Protein AF-D8MA31-F1 (afdb_monomer_lite)

pLDDT: mean 71.01, std 19.32, range [27.45, 96.5]

Radius of gyration: 108.81 Å; chains: 1; bounding box: 224×65×326 Å

Secondary structure (DSSP, 8-state):
--HHHHHHHHHHHHHHHHHHHHHHHHHHHHHHHHHHHHHHHHHHHHHHHHHHHHHHHHHHHHHHHHHHHHHHHHHHHHHHHHHHHHHHHHHHHHHHHHHHHHHHHHHHHHHHHHHHHHHHHHHHHTTSS--HHHHHHHHHHHHHHHHHHHHHHHHHHHHHHHHHHHHHHHHHHHHHHHHHHHHHHHHHHHHHHHHHHHHHHHHHHHHHHHHHHHHHHHHHHHTTHHHHHHHHHHHHHHHHHHHHHHHHHHHHHHHHHHHHHHHHHHHHHHHHHHHHHHHHHHHHHHHHHHHHHHHHHHHHHHHHHHHHHHHHHHHHHHHHHHHHHHHHHHHHHHHHHHHHHHHHHHHHHHHHHHHHHHHHHHHHHHHHHHHHHHHHHHTT--S--------------------------------------------------------------------------------------------------------------

Foldseek 3Di:
DPPVVVVVLVVVLVVLVVLLVVLVVVLVVQVVVLVVLVVVLVVLVVVLVVLVVLLVVLVVVLVVLVVVLVVLVVVLVVLVVVLVVLVVVLVVLVVVLVVLVVVLVVVVVVVVVVVVVVVVVVVVCVVDDDPDPVVVVVVVVVVVNVVVVVVSVVVNVVSVVVSVVSVVVSVVSVVVSVVSVVVSVVSVVVSVVSVVSSVVSVVSSVVSVVVSVVSVVVCVVRHDPVSVVSVVVSVVSVVVSVVSVVVVVVVVVVVVVVVVVVVVVVVVVVVVVVVVVVVVVVVVVVVVVVVVVVVVVVVVVVVVVVVVVVVVVVVVVVVVVVVVVVVVVVVVVVVVVVVVVVVVVVVVVVVVVVVVVVVVVVVVVVVVVVVVVVVVVVVPDPDDDDDDDDYDDDDDYDDDDDDDDDDDDDYDDDDDDDDDDYDDDDDDDDDDDDDDDDDDDDDDDDDDDDDDDDDDDDDDDDDDDDDDDDDDDDDDDDDDDDDDDDDDDDDDD

Organism: Blastocystis hominis (NCBI:txid12968)

Structure (mmCIF, N/CA/C/O backbone):
data_AF-D8MA31-F1
#
_entry.id   AF-D8MA31-F1
#
loop_
_atom_site.group_PDB
_atom_site.id
_atom_site.type_symbol
_atom_site.label_atom_id
_atom_site.label_alt_id
_atom_site.label_comp_id
_atom_site.label_asym_id
_atom_site.label_entity_id
_atom_site.label_seq_id
_atom_site.pdbx_PDB_ins_code
_atom_site.Cartn_x
_atom_site.Cartn_y
_atom_site.Cartn_z
_atom_site.occupancy
_atom_site.B_iso_or_equiv
_atom_site.auth_seq_id
_atom_site.auth_comp_id
_atom_site.auth_asym_id
_atom_site.auth_atom_id
_atom_site.pdbx_PDB_model_num
ATOM 1 N N . MET A 1 1 ? -17.278 -9.891 44.058 1.00 60.16 1 MET A N 1
ATOM 2 C CA . MET A 1 1 ? -16.038 -10.305 43.367 1.00 60.16 1 MET A CA 1
ATOM 3 C C . MET A 1 1 ? -14.915 -10.422 44.378 1.00 60.16 1 MET A C 1
ATOM 5 O O . MET A 1 1 ? -14.767 -9.499 45.172 1.00 60.16 1 MET A O 1
ATOM 9 N N . SER A 1 2 ? -14.155 -11.520 44.362 1.00 75.69 2 SER A N 1
ATOM 10 C CA . SER A 1 2 ? -12.887 -11.595 45.100 1.00 75.69 2 SER A CA 1
ATOM 11 C C . SER A 1 2 ? -11.870 -10.624 44.482 1.00 75.69 2 SER A C 1
ATOM 13 O O . SER A 1 2 ? -11.990 -10.288 43.302 1.00 75.69 2 SER A O 1
ATOM 15 N N . GLU A 1 3 ? -10.878 -10.162 45.250 1.00 81.00 3 GLU A N 1
ATOM 16 C CA . GLU A 1 3 ? -9.748 -9.373 44.713 1.00 81.00 3 GLU A CA 1
ATOM 17 C C . GLU A 1 3 ? -9.103 -10.050 43.501 1.00 81.00 3 GLU A C 1
ATOM 19 O O . GLU A 1 3 ? -8.780 -9.390 42.518 1.00 81.00 3 GLU A O 1
ATOM 24 N N . GLN A 1 4 ? -9.038 -11.379 43.531 1.00 82.44 4 GLN A N 1
ATOM 25 C CA . GLN A 1 4 ? -8.485 -12.207 42.469 1.00 82.44 4 GLN A CA 1
ATOM 26 C C . GLN A 1 4 ? -9.209 -12.019 41.124 1.00 82.44 4 GLN A C 1
ATOM 28 O O . GLN A 1 4 ? -8.561 -11.875 40.096 1.00 82.44 4 GLN A O 1
ATOM 33 N N . ALA A 1 5 ? -10.542 -11.898 41.123 1.00 78.81 5 ALA A N 1
ATOM 34 C CA . ALA A 1 5 ? -11.303 -11.656 39.893 1.00 78.81 5 ALA A CA 1
ATOM 35 C C . ALA A 1 5 ? -11.035 -10.265 39.284 1.00 78.81 5 ALA A C 1
ATOM 37 O O . ALA A 1 5 ? -11.062 -10.107 38.065 1.00 78.81 5 ALA A O 1
ATOM 38 N N . LYS A 1 6 ? -10.762 -9.255 40.122 1.00 80.88 6 LYS A N 1
ATOM 39 C CA . LYS A 1 6 ? -10.388 -7.913 39.647 1.00 80.88 6 LYS A CA 1
ATOM 40 C C . LYS A 1 6 ? -8.978 -7.907 39.063 1.00 80.88 6 LYS A C 1
ATOM 42 O O . LYS A 1 6 ? -8.759 -7.292 38.024 1.00 80.88 6 LYS A O 1
ATOM 47 N N . GLU A 1 7 ? -8.050 -8.602 39.715 1.00 86.69 7 GLU A N 1
ATOM 48 C CA . GLU A 1 7 ? -6.670 -8.733 39.248 1.00 86.69 7 GLU A CA 1
ATOM 49 C C . GLU A 1 7 ? -6.602 -9.474 37.902 1.00 86.69 7 GLU A C 1
ATOM 51 O O . GLU A 1 7 ? -5.902 -9.036 36.989 1.00 86.69 7 GLU A O 1
ATOM 56 N N . ASP A 1 8 ? -7.391 -10.539 37.741 1.00 87.75 8 ASP A N 1
ATOM 57 C CA . ASP A 1 8 ? -7.482 -11.294 36.488 1.00 87.75 8 ASP A CA 1
ATOM 58 C C . ASP A 1 8 ? -8.101 -10.457 35.352 1.00 87.75 8 ASP A C 1
ATOM 60 O O . ASP A 1 8 ? -7.606 -10.482 34.223 1.00 87.75 8 ASP A O 1
ATOM 64 N N . GLN A 1 9 ? -9.132 -9.647 35.636 1.00 84.31 9 GLN A N 1
ATOM 65 C CA . GLN A 1 9 ? -9.691 -8.705 34.654 1.00 84.31 9 GLN A CA 1
ATOM 66 C C . GLN A 1 9 ? -8.682 -7.627 34.236 1.00 84.31 9 GLN A C 1
ATOM 68 O O . GLN A 1 9 ? -8.610 -7.267 33.059 1.00 84.31 9 GLN A O 1
ATOM 73 N N . GLU A 1 10 ? -7.897 -7.101 35.178 1.00 87.12 10 GLU A N 1
ATOM 74 C CA . GLU A 1 10 ? -6.891 -6.083 34.878 1.00 87.12 10 GLU A CA 1
ATOM 75 C C . GLU A 1 10 ? -5.728 -6.656 34.055 1.00 87.12 10 GLU A C 1
ATOM 77 O O . GLU A 1 10 ? -5.275 -6.007 33.110 1.00 87.12 10 GLU A O 1
ATOM 82 N N . LYS A 1 11 ? -5.292 -7.889 34.354 1.00 91.56 11 LYS A N 1
ATOM 83 C CA . LYS A 1 11 ? -4.311 -8.623 33.538 1.00 91.56 11 LYS A CA 1
ATOM 84 C C . LYS A 1 11 ? -4.823 -8.835 32.120 1.00 91.56 11 LYS A C 1
ATOM 86 O O . LYS A 1 11 ? -4.150 -8.426 31.179 1.00 91.56 11 LYS A O 1
ATOM 91 N N . ARG A 1 12 ? -6.047 -9.350 31.961 1.00 88.94 12 ARG A N 1
ATOM 92 C CA . ARG A 1 12 ? -6.654 -9.560 30.637 1.00 88.94 12 ARG A CA 1
ATOM 93 C C . ARG A 1 12 ? -6.769 -8.255 29.841 1.00 88.94 12 ARG A C 1
ATOM 95 O O . ARG A 1 12 ? -6.521 -8.247 28.640 1.00 88.94 12 ARG A O 1
ATOM 102 N N . LYS A 1 13 ? -7.101 -7.134 30.492 1.00 89.06 13 LYS A N 1
ATOM 103 C CA . LYS A 1 13 ? -7.138 -5.813 29.841 1.00 89.06 13 LYS A CA 1
ATOM 104 C C . LYS A 1 13 ? -5.761 -5.387 29.327 1.00 89.06 13 LYS A C 1
ATOM 106 O O . LYS A 1 13 ? -5.675 -4.907 28.200 1.00 89.06 13 LYS A O 1
ATOM 111 N N . LYS A 1 14 ? -4.710 -5.555 30.137 1.00 92.06 14 LYS A N 1
ATOM 112 C CA . LYS A 1 14 ? -3.329 -5.230 29.744 1.00 92.06 14 LYS A CA 1
ATOM 113 C C . LYS A 1 14 ? -2.862 -6.111 28.587 1.00 92.06 14 LYS A C 1
ATOM 115 O O . LYS A 1 14 ? -2.357 -5.582 27.608 1.00 92.06 14 LYS A O 1
ATOM 120 N N . GLU A 1 15 ? -3.127 -7.415 28.646 1.00 92.25 15 GLU A N 1
ATOM 121 C CA . GLU A 1 15 ? -2.802 -8.351 27.560 1.00 92.25 15 GLU A CA 1
ATOM 122 C C . GLU A 1 15 ? -3.505 -7.981 26.244 1.00 92.25 15 GLU A C 1
ATOM 124 O O . GLU A 1 15 ? -2.889 -8.030 25.180 1.00 92.25 15 GLU A O 1
ATOM 129 N N . LEU A 1 16 ? -4.777 -7.565 26.296 1.00 90.75 16 LEU A N 1
ATOM 130 C CA . LEU A 1 16 ? -5.505 -7.104 25.109 1.00 90.75 16 LEU A CA 1
ATOM 131 C C . LEU A 1 16 ? -4.944 -5.791 24.549 1.00 90.75 16 LEU A C 1
ATOM 133 O O . LEU A 1 16 ? -4.836 -5.658 23.334 1.00 90.75 16 LEU A O 1
ATOM 137 N N . GLU A 1 17 ? -4.561 -4.842 25.407 1.00 90.38 17 GLU A N 1
ATOM 138 C CA . GLU A 1 17 ? -3.924 -3.585 24.986 1.00 90.38 17 GLU A CA 1
ATOM 139 C C . GLU A 1 17 ? -2.545 -3.820 24.356 1.00 90.38 17 GLU A C 1
ATOM 141 O O . GLU A 1 17 ? -2.239 -3.240 23.314 1.00 90.38 17 GLU A O 1
ATOM 146 N N . GLU A 1 18 ? -1.734 -4.707 24.935 1.00 93.81 18 GLU A N 1
ATOM 147 C CA . GLU A 1 18 ? -0.439 -5.102 24.375 1.00 93.81 18 GLU A CA 1
ATOM 148 C C . GLU A 1 18 ? -0.603 -5.824 23.032 1.00 93.81 18 GLU A C 1
ATOM 150 O O . GLU A 1 18 ? 0.111 -5.521 22.075 1.00 93.81 18 GLU A O 1
ATOM 155 N N . LYS A 1 19 ? -1.580 -6.734 22.925 1.00 92.69 19 LYS A N 1
ATOM 156 C CA . LYS A 1 19 ? -1.889 -7.448 21.680 1.00 92.69 19 LYS A CA 1
ATOM 157 C C . LYS A 1 19 ? -2.358 -6.495 20.579 1.00 92.69 19 LYS A C 1
ATOM 159 O O . LYS A 1 19 ? -1.864 -6.584 19.458 1.00 92.69 19 LYS A O 1
ATOM 164 N N . GLU A 1 20 ? -3.277 -5.581 20.886 1.00 91.31 20 GLU A N 1
ATOM 165 C CA . GLU A 1 20 ? -3.761 -4.554 19.953 1.00 91.31 20 GLU A CA 1
ATOM 166 C C . GLU A 1 20 ? -2.606 -3.664 19.475 1.00 91.31 20 GLU A C 1
ATOM 168 O O . GLU A 1 20 ? -2.420 -3.487 18.271 1.00 91.31 20 GLU A O 1
ATOM 173 N N . SER A 1 21 ? -1.775 -3.176 20.403 1.00 93.38 21 SER A N 1
ATOM 174 C CA . SER A 1 21 ? -0.612 -2.345 20.081 1.00 93.38 21 SER A CA 1
ATOM 175 C C . SER A 1 21 ? 0.407 -3.087 19.213 1.00 93.38 21 SER A C 1
ATOM 177 O O . SER A 1 21 ? 0.898 -2.529 18.230 1.00 93.38 21 SER A O 1
ATOM 179 N N . SER A 1 22 ? 0.687 -4.356 19.524 1.00 94.56 22 SER A N 1
ATOM 180 C CA . SER A 1 22 ? 1.585 -5.193 18.726 1.00 94.56 22 SER A CA 1
ATOM 181 C C . SER A 1 22 ? 1.049 -5.406 17.312 1.00 94.56 22 SER A C 1
ATOM 183 O O . SER A 1 22 ? 1.809 -5.286 16.354 1.00 94.56 22 SER A O 1
ATOM 185 N N . LEU A 1 23 ? -0.245 -5.705 17.160 1.00 93.94 23 LEU A N 1
ATOM 186 C CA . LEU A 1 23 ? -0.861 -5.911 15.847 1.00 93.94 23 LEU A CA 1
ATOM 187 C C . LEU A 1 23 ? -0.879 -4.620 15.019 1.00 93.94 23 LEU A C 1
ATOM 189 O O . LEU A 1 23 ? -0.570 -4.660 13.830 1.00 93.94 23 LEU A O 1
ATOM 193 N N . GLN A 1 24 ? -1.175 -3.473 15.637 1.00 91.56 24 GLN A N 1
ATOM 194 C CA . GLN A 1 24 ? -1.112 -2.168 14.972 1.00 91.56 24 GLN A CA 1
ATOM 195 C C . GLN A 1 24 ? 0.314 -1.819 14.528 1.00 91.56 24 GLN A C 1
ATOM 197 O O . GLN A 1 24 ? 0.502 -1.311 13.423 1.00 91.56 24 GLN A O 1
ATOM 202 N N . ALA A 1 25 ? 1.322 -2.119 15.352 1.00 93.62 25 ALA A N 1
ATOM 203 C CA . ALA A 1 25 ? 2.721 -1.921 14.988 1.00 93.62 25 ALA A CA 1
ATOM 204 C C . ALA A 1 25 ? 3.119 -2.794 13.789 1.00 93.62 25 ALA A C 1
ATOM 206 O O . ALA A 1 25 ? 3.697 -2.282 12.831 1.00 93.62 25 ALA A O 1
ATOM 207 N N . SER A 1 26 ? 2.751 -4.080 13.799 1.00 91.50 26 SER A N 1
ATOM 208 C CA . SER A 1 26 ? 2.993 -4.981 12.667 1.00 91.50 26 SER A CA 1
ATOM 209 C C . SER A 1 26 ? 2.285 -4.509 11.399 1.00 91.50 26 SER A C 1
ATOM 211 O O . SER A 1 26 ? 2.896 -4.488 10.337 1.00 91.50 26 SER A O 1
ATOM 213 N N . LEU A 1 27 ? 1.027 -4.074 11.506 1.00 90.12 27 LEU A N 1
ATOM 214 C CA . LEU A 1 27 ? 0.259 -3.554 10.376 1.00 90.12 27 LEU A CA 1
ATOM 215 C C . LEU A 1 27 ? 0.899 -2.299 9.777 1.00 90.12 27 LEU A C 1
ATOM 217 O O . LEU A 1 27 ? 0.987 -2.190 8.557 1.00 90.12 27 LEU A O 1
ATOM 221 N N . LYS A 1 28 ? 1.382 -1.385 10.624 1.00 91.38 28 LYS A N 1
ATOM 222 C CA . LYS A 1 28 ? 2.088 -0.177 10.190 1.00 91.38 28 LYS A CA 1
ATOM 223 C C . LYS A 1 28 ? 3.395 -0.507 9.465 1.00 91.38 28 LYS A C 1
ATOM 225 O O . LYS A 1 28 ? 3.658 0.050 8.405 1.00 91.38 28 LYS A O 1
ATOM 230 N N . GLN A 1 29 ? 4.195 -1.427 10.005 1.00 90.12 29 GLN A N 1
ATOM 231 C CA . GLN A 1 29 ? 5.442 -1.854 9.360 1.00 90.12 29 GLN A CA 1
ATOM 232 C C . GLN A 1 29 ? 5.188 -2.482 7.986 1.00 90.12 29 GLN A C 1
ATOM 234 O O . GLN A 1 29 ? 5.914 -2.197 7.037 1.00 90.12 29 GLN A O 1
ATOM 239 N N . LEU A 1 30 ? 4.144 -3.306 7.871 1.00 87.62 30 LEU A N 1
ATOM 240 C CA . LEU A 1 30 ? 3.759 -3.942 6.612 1.00 87.62 30 LEU A CA 1
ATOM 241 C C . LEU A 1 30 ? 3.267 -2.914 5.582 1.00 87.62 30 LEU A C 1
ATOM 243 O O . LEU A 1 30 ? 3.684 -2.961 4.429 1.00 87.62 30 LEU A O 1
ATOM 247 N N . SER A 1 31 ? 2.447 -1.938 5.993 1.00 86.19 31 SER A N 1
ATOM 248 C CA . SER A 1 31 ? 2.010 -0.870 5.084 1.00 86.19 31 SER A CA 1
ATOM 249 C C . SER A 1 31 ? 3.169 0.004 4.607 1.00 86.19 31 SER A C 1
ATOM 251 O O . SER A 1 31 ? 3.253 0.288 3.418 1.00 86.19 31 SER A O 1
ATOM 253 N N . GLU A 1 32 ? 4.086 0.383 5.504 1.00 88.56 32 GLU A N 1
ATOM 254 C CA . GLU A 1 32 ? 5.272 1.176 5.149 1.00 88.56 32 GLU A CA 1
ATOM 255 C C . GLU A 1 32 ? 6.195 0.410 4.188 1.00 88.56 32 GLU A C 1
ATOM 257 O O . GLU A 1 32 ? 6.718 0.989 3.236 1.00 88.56 32 GLU A O 1
ATOM 262 N N . ALA A 1 33 ? 6.372 -0.899 4.397 1.00 86.31 33 ALA A N 1
ATOM 263 C CA . ALA A 1 33 ? 7.152 -1.748 3.500 1.00 86.31 33 ALA A CA 1
ATOM 264 C C . ALA A 1 33 ? 6.518 -1.854 2.102 1.00 86.31 33 ALA A C 1
ATOM 266 O O . ALA A 1 33 ? 7.231 -1.755 1.101 1.00 86.31 33 ALA A O 1
ATOM 267 N N . ASN A 1 34 ? 5.192 -2.001 2.023 1.00 84.62 34 ASN A N 1
ATOM 268 C CA . ASN A 1 34 ? 4.478 -2.065 0.749 1.00 84.62 34 ASN A CA 1
ATOM 269 C C . ASN A 1 34 ? 4.543 -0.725 -0.006 1.00 84.62 34 ASN A C 1
ATOM 271 O O . ASN A 1 34 ? 4.852 -0.707 -1.196 1.00 84.62 34 ASN A O 1
ATOM 275 N N . GLU A 1 35 ? 4.349 0.406 0.682 1.00 86.75 35 GLU A N 1
ATOM 276 C CA . GLU A 1 35 ? 4.514 1.744 0.092 1.00 86.75 35 GLU A CA 1
ATOM 277 C C . GLU A 1 35 ? 5.942 1.965 -0.435 1.00 86.75 35 GLU A C 1
ATOM 279 O O . GLU A 1 35 ? 6.129 2.458 -1.550 1.00 86.75 35 GLU A O 1
ATOM 284 N N . ALA A 1 36 ? 6.961 1.551 0.326 1.00 88.62 36 ALA A N 1
ATOM 285 C CA . ALA A 1 36 ? 8.354 1.633 -0.106 1.00 88.62 36 ALA A CA 1
ATOM 286 C C . ALA A 1 36 ? 8.635 0.759 -1.343 1.00 88.62 36 ALA A C 1
ATOM 288 O O . ALA A 1 36 ? 9.351 1.186 -2.253 1.00 88.62 36 ALA A O 1
ATOM 289 N N . ASN A 1 37 ? 8.054 -0.442 -1.408 1.00 88.12 37 ASN A N 1
ATOM 290 C CA . ASN A 1 37 ? 8.187 -1.328 -2.562 1.00 88.12 37 ASN A CA 1
ATOM 291 C C . ASN A 1 37 ? 7.474 -0.756 -3.802 1.00 88.12 37 ASN A C 1
ATOM 293 O O . ASN A 1 37 ? 8.033 -0.763 -4.897 1.00 88.12 37 ASN A O 1
ATOM 297 N N . GLU A 1 38 ? 6.276 -0.185 -3.647 1.00 88.31 38 GLU A N 1
ATOM 298 C CA . GLU A 1 38 ? 5.571 0.500 -4.738 1.00 88.31 38 GLU A CA 1
ATOM 299 C C . GLU A 1 38 ? 6.360 1.695 -5.276 1.00 88.31 38 GLU A C 1
ATOM 301 O O . GLU A 1 38 ? 6.483 1.850 -6.495 1.00 88.31 38 GLU A O 1
ATOM 306 N N . ALA A 1 39 ? 6.947 2.501 -4.387 1.00 91.00 39 ALA A N 1
ATOM 307 C CA . ALA A 1 39 ? 7.812 3.610 -4.770 1.00 91.00 39 ALA A CA 1
ATOM 308 C C . ALA A 1 39 ? 9.068 3.127 -5.518 1.00 91.00 39 ALA A C 1
ATOM 310 O O . ALA A 1 39 ? 9.435 3.710 -6.539 1.00 91.00 39 ALA A O 1
ATOM 311 N N . SER A 1 40 ? 9.691 2.034 -5.063 1.00 92.50 40 SER A N 1
ATOM 312 C CA . SER A 1 40 ? 10.832 1.404 -5.743 1.00 92.50 40 SER A CA 1
ATOM 313 C C . SER A 1 40 ? 10.462 0.915 -7.148 1.00 92.50 40 SER A C 1
ATOM 315 O O . SER A 1 40 ? 11.140 1.249 -8.119 1.00 92.50 40 SER A O 1
ATOM 317 N N . ILE A 1 41 ? 9.347 0.190 -7.291 1.00 92.06 41 ILE A N 1
ATOM 318 C CA . ILE A 1 41 ? 8.859 -0.286 -8.595 1.00 92.06 41 ILE A CA 1
ATOM 319 C C . ILE A 1 41 ? 8.544 0.895 -9.523 1.00 92.06 41 ILE A C 1
ATOM 321 O O . ILE A 1 41 ? 8.818 0.825 -10.722 1.00 92.06 41 ILE A O 1
ATOM 325 N N . ALA A 1 42 ? 7.963 1.979 -9.000 1.00 94.00 42 ALA A N 1
ATOM 326 C CA . ALA A 1 42 ? 7.692 3.183 -9.779 1.00 94.00 42 ALA A CA 1
ATOM 327 C C . ALA A 1 42 ? 8.988 3.837 -10.286 1.00 94.00 42 ALA A C 1
ATOM 329 O O . ALA A 1 42 ? 9.068 4.170 -11.469 1.00 94.00 42 ALA A O 1
ATOM 330 N N . ALA A 1 43 ? 10.015 3.943 -9.437 1.00 95.38 43 ALA A N 1
ATOM 331 C CA . ALA A 1 43 ? 11.324 4.468 -9.821 1.00 95.38 43 ALA A CA 1
ATOM 332 C C . ALA A 1 43 ? 11.999 3.605 -10.902 1.00 95.38 43 ALA A C 1
ATOM 334 O O . ALA A 1 43 ? 12.452 4.136 -11.914 1.00 95.38 43 ALA A O 1
ATOM 335 N N . LEU A 1 44 ? 11.985 2.274 -10.750 1.00 95.88 44 LEU A N 1
ATOM 336 C CA . LEU A 1 44 ? 12.515 1.358 -11.768 1.00 95.88 44 LEU A CA 1
ATOM 337 C C . LEU A 1 44 ? 11.762 1.469 -13.099 1.00 95.88 44 LEU A C 1
ATOM 339 O O . LEU A 1 44 ? 12.371 1.376 -14.161 1.00 95.88 44 LEU A O 1
ATOM 343 N N . LYS A 1 45 ? 10.441 1.685 -13.073 1.00 95.06 45 LYS A N 1
ATOM 344 C CA . LYS A 1 45 ? 9.643 1.902 -14.291 1.00 95.06 45 LYS A CA 1
ATOM 345 C C . LYS A 1 45 ? 9.979 3.221 -14.983 1.00 95.06 45 LYS A C 1
ATOM 347 O O . LYS A 1 45 ? 9.994 3.260 -16.213 1.00 95.06 45 LYS A O 1
ATOM 352 N N . GLU A 1 46 ? 10.240 4.287 -14.230 1.00 96.50 46 GLU A N 1
ATOM 353 C CA . GLU A 1 46 ? 10.731 5.539 -14.814 1.00 96.50 46 GLU A CA 1
ATOM 354 C C . GLU A 1 46 ? 12.115 5.358 -15.439 1.00 96.50 46 GLU A C 1
ATOM 356 O O . GLU A 1 46 ? 12.335 5.797 -16.568 1.00 96.50 46 GLU A O 1
ATOM 361 N N . GLU A 1 47 ? 13.019 4.648 -14.763 1.00 95.62 47 GLU A N 1
ATOM 362 C CA . GLU A 1 47 ? 14.348 4.348 -15.295 1.00 95.62 47 GLU A CA 1
ATOM 363 C C . GLU A 1 47 ? 14.288 3.451 -16.543 1.00 95.62 47 GLU A C 1
ATOM 365 O O . GLU A 1 47 ? 15.008 3.683 -17.517 1.00 95.62 47 GLU A O 1
ATOM 370 N N . LEU A 1 48 ? 13.382 2.467 -16.561 1.00 96.19 48 LEU A N 1
ATOM 371 C CA . LEU A 1 48 ? 13.112 1.629 -17.730 1.00 96.19 48 LEU A CA 1
ATOM 372 C C . LEU A 1 48 ? 12.650 2.484 -18.909 1.00 96.19 48 LEU A C 1
ATOM 374 O O . LEU A 1 48 ? 13.159 2.328 -20.016 1.00 96.19 48 LEU A O 1
ATOM 378 N N . LYS A 1 49 ? 11.721 3.415 -18.673 1.00 96.12 49 LYS A N 1
ATOM 379 C CA . LYS A 1 49 ? 11.228 4.335 -19.701 1.00 96.12 49 LYS A CA 1
ATOM 380 C C . LYS A 1 49 ? 12.341 5.251 -20.220 1.00 96.12 49 LYS A C 1
ATOM 382 O O . LYS A 1 49 ? 12.434 5.469 -21.425 1.00 96.12 49 LYS A O 1
ATOM 387 N N . ALA A 1 50 ? 13.198 5.762 -19.337 1.00 95.00 50 ALA A N 1
ATOM 388 C CA . ALA A 1 50 ? 14.361 6.551 -19.733 1.00 95.00 50 ALA A CA 1
ATOM 389 C C . ALA A 1 50 ? 15.330 5.726 -20.601 1.00 95.00 50 ALA A C 1
ATOM 391 O O . ALA A 1 50 ? 15.693 6.166 -21.689 1.00 95.00 50 ALA A O 1
ATOM 392 N N . SER A 1 51 ? 15.654 4.498 -20.184 1.00 92.81 51 SER A N 1
ATOM 393 C CA . SER A 1 51 ? 16.530 3.582 -20.934 1.00 92.81 51 SER A CA 1
ATOM 394 C C . SER A 1 51 ? 15.928 3.176 -22.288 1.00 92.81 51 SER A C 1
ATOM 396 O O . SER A 1 51 ? 16.642 3.046 -23.280 1.00 92.81 51 SER A O 1
ATOM 398 N N . GLN A 1 52 ? 14.604 3.009 -22.372 1.00 93.00 52 GLN A N 1
ATOM 399 C CA . GLN A 1 52 ? 13.895 2.769 -23.634 1.00 93.00 52 GLN A CA 1
ATOM 400 C C . GLN A 1 52 ? 14.007 3.966 -24.585 1.00 93.00 52 GLN A C 1
ATOM 402 O O . GLN A 1 52 ? 14.328 3.768 -25.754 1.00 93.00 52 GLN A O 1
ATOM 407 N N . ASN A 1 53 ? 13.838 5.195 -24.090 1.00 94.00 53 ASN A N 1
ATOM 408 C CA . ASN A 1 53 ? 14.036 6.402 -24.899 1.00 94.00 53 ASN A CA 1
ATOM 409 C C . ASN A 1 53 ? 15.496 6.538 -25.372 1.00 94.00 53 ASN A C 1
ATOM 411 O O . ASN A 1 53 ? 15.750 6.907 -26.518 1.00 94.00 53 ASN A O 1
ATOM 415 N N . GLU A 1 54 ? 16.469 6.221 -24.511 1.00 92.62 54 GLU A N 1
ATOM 416 C CA . GLU A 1 54 ? 17.887 6.191 -24.888 1.00 92.62 54 GLU A CA 1
ATOM 417 C C . GLU A 1 54 ? 18.168 5.131 -25.957 1.00 92.62 54 GLU A C 1
ATOM 419 O O . GLU A 1 54 ? 18.898 5.405 -26.910 1.00 92.62 54 GLU A O 1
ATOM 424 N N . LYS A 1 55 ? 17.555 3.944 -25.851 1.00 92.94 55 LYS A N 1
ATOM 425 C CA . LYS A 1 55 ? 17.622 2.912 -26.892 1.00 92.94 55 LYS A CA 1
ATOM 426 C C . LYS A 1 55 ? 17.018 3.406 -28.205 1.00 92.94 55 LYS A C 1
ATOM 428 O O . LYS A 1 55 ? 17.623 3.189 -29.247 1.00 92.94 55 LYS A O 1
ATOM 433 N N . GLU A 1 56 ? 15.852 4.046 -28.182 1.00 93.31 56 GLU A N 1
ATOM 434 C CA . GLU A 1 56 ? 15.220 4.590 -29.391 1.00 93.31 56 GLU A CA 1
ATOM 435 C C . GLU A 1 56 ? 16.116 5.626 -30.076 1.00 93.31 56 GLU A C 1
ATOM 437 O O . GLU A 1 56 ? 16.325 5.546 -31.286 1.00 93.31 56 GLU A O 1
ATOM 442 N N . SER A 1 57 ? 16.716 6.530 -29.299 1.00 91.38 57 SER A N 1
ATOM 443 C CA . SER A 1 57 ? 17.704 7.496 -29.790 1.00 91.38 57 SER A CA 1
ATOM 444 C C . SER A 1 57 ? 18.938 6.804 -30.390 1.00 91.38 57 SER A C 1
ATOM 446 O O . SER A 1 57 ? 19.342 7.124 -31.506 1.00 91.38 57 SER A O 1
ATOM 448 N N . ALA A 1 58 ? 19.484 5.784 -29.713 1.00 89.94 58 ALA A N 1
ATOM 449 C CA . ALA A 1 58 ? 20.622 5.002 -30.208 1.00 89.94 58 ALA A CA 1
ATOM 450 C C . ALA A 1 58 ? 20.295 4.191 -31.481 1.00 89.94 58 ALA A C 1
ATOM 452 O O . ALA A 1 58 ? 21.144 3.974 -32.341 1.00 89.94 58 ALA A O 1
ATOM 453 N N . VAL A 1 59 ? 19.053 3.727 -31.630 1.00 91.06 59 VAL A N 1
ATOM 454 C CA . VAL A 1 59 ? 18.597 3.046 -32.849 1.00 91.06 59 VAL A CA 1
ATOM 455 C C . VAL A 1 59 ? 18.447 4.043 -34.002 1.00 91.06 59 VAL A C 1
ATOM 457 O O . VAL A 1 59 ? 18.775 3.702 -35.139 1.00 91.06 59 VAL A O 1
ATOM 460 N N . GLN A 1 60 ? 17.992 5.270 -33.730 1.00 92.06 60 GLN A N 1
ATOM 461 C CA . GLN A 1 60 ? 17.939 6.341 -34.729 1.00 92.06 60 GLN A CA 1
ATOM 462 C C . GLN A 1 60 ? 19.341 6.745 -35.199 1.00 92.06 60 GLN A C 1
ATOM 464 O O . GLN A 1 60 ? 19.578 6.762 -36.406 1.00 92.06 60 GLN A O 1
ATOM 469 N N . SER A 1 61 ? 20.293 6.965 -34.285 1.00 89.25 61 SER A N 1
ATOM 470 C CA . SER A 1 61 ? 21.690 7.256 -34.648 1.00 89.25 61 SER A CA 1
ATOM 471 C C . SER A 1 61 ? 22.329 6.109 -35.432 1.00 89.25 61 SER A C 1
ATOM 473 O O . SER A 1 61 ? 23.035 6.347 -36.410 1.00 89.25 61 SER A O 1
ATOM 475 N N . LEU A 1 62 ? 22.047 4.854 -35.063 1.00 89.50 62 LEU A N 1
ATOM 476 C CA . LEU A 1 62 ? 22.507 3.687 -35.816 1.00 89.50 62 LEU A CA 1
ATOM 477 C C . LEU A 1 62 ? 21.943 3.685 -37.240 1.00 89.50 62 LEU A C 1
ATOM 479 O O . LEU A 1 62 ? 22.685 3.400 -38.179 1.00 89.50 62 LEU A O 1
ATOM 483 N N . LYS A 1 63 ? 20.662 4.032 -37.413 1.00 91.94 63 LYS A N 1
ATOM 484 C CA . LYS A 1 63 ? 20.029 4.145 -38.732 1.00 91.94 63 LYS A CA 1
ATOM 485 C C . LYS A 1 63 ? 20.701 5.227 -39.586 1.00 91.94 63 LYS A C 1
ATOM 487 O O . LYS A 1 63 ? 21.090 4.955 -40.720 1.00 91.94 63 LYS A O 1
ATOM 492 N N . GLU A 1 64 ? 20.917 6.415 -39.031 1.00 91.38 64 GLU A N 1
ATOM 493 C CA . GLU A 1 64 ? 21.627 7.501 -39.720 1.00 91.38 64 GLU A CA 1
ATOM 494 C C . GLU A 1 64 ? 23.066 7.099 -40.085 1.00 91.38 64 GLU A C 1
ATOM 496 O O . GLU A 1 64 ? 23.524 7.346 -41.201 1.00 91.38 64 GLU A O 1
ATOM 501 N N . ALA A 1 65 ? 23.773 6.407 -39.185 1.00 87.88 65 ALA A N 1
ATOM 502 C CA . ALA A 1 65 ? 25.116 5.895 -39.446 1.00 87.88 65 ALA A CA 1
ATOM 503 C C . ALA A 1 65 ? 25.132 4.827 -40.556 1.00 87.88 65 ALA A C 1
ATOM 505 O O . ALA A 1 65 ? 26.068 4.795 -41.359 1.00 87.88 65 ALA A O 1
ATOM 506 N N . THR A 1 66 ? 24.104 3.971 -40.640 1.00 87.62 66 THR A N 1
ATOM 507 C CA . THR A 1 66 ? 23.965 2.999 -41.738 1.00 87.62 66 THR A CA 1
ATOM 508 C C . THR A 1 66 ? 23.720 3.681 -43.079 1.00 87.62 66 THR A C 1
ATOM 510 O O . THR A 1 66 ? 24.432 3.380 -44.034 1.00 87.62 66 THR A O 1
ATOM 513 N N . GLU A 1 67 ? 22.806 4.654 -43.139 1.00 91.62 67 GLU A N 1
ATOM 514 C CA . GLU A 1 67 ? 22.523 5.422 -44.359 1.00 91.62 67 GLU A CA 1
ATOM 515 C C . GLU A 1 67 ? 23.766 6.209 -44.815 1.00 91.62 67 GLU A C 1
ATOM 517 O O . GLU A 1 67 ? 24.115 6.220 -45.996 1.00 91.62 67 GLU A O 1
ATOM 522 N N . ALA A 1 68 ? 24.511 6.803 -43.874 1.00 87.12 68 ALA A N 1
ATOM 523 C CA . ALA A 1 68 ? 25.764 7.495 -44.167 1.00 87.12 68 ALA A CA 1
ATOM 524 C C . ALA A 1 68 ? 26.859 6.551 -44.698 1.00 87.12 68 ALA A C 1
ATOM 526 O O . ALA A 1 68 ? 27.630 6.941 -45.579 1.00 87.12 68 ALA A O 1
ATOM 527 N N . LYS A 1 69 ? 26.941 5.314 -44.182 1.00 88.25 69 LYS A N 1
ATOM 528 C CA . LYS A 1 69 ? 27.856 4.288 -44.705 1.00 88.25 69 LYS A CA 1
ATOM 529 C C . LYS A 1 69 ? 27.477 3.897 -46.134 1.00 88.25 69 LYS A C 1
ATOM 531 O O . LYS A 1 69 ? 28.357 3.869 -46.990 1.00 88.25 69 LYS A O 1
ATOM 536 N N . GLU A 1 70 ? 26.198 3.629 -46.392 1.00 88.88 70 GLU A N 1
ATOM 537 C CA . GLU A 1 70 ? 25.694 3.265 -47.723 1.00 88.88 70 GLU A CA 1
ATOM 538 C C . GLU A 1 70 ? 25.948 4.381 -48.747 1.00 88.88 70 GLU A C 1
ATOM 540 O O . GLU A 1 70 ? 26.433 4.111 -49.845 1.00 88.88 70 GLU A O 1
ATOM 545 N N . ALA A 1 71 ? 25.737 5.646 -48.368 1.00 89.19 71 ALA A N 1
ATOM 546 C CA . ALA A 1 71 ? 26.046 6.793 -49.221 1.00 89.19 71 ALA A CA 1
ATOM 547 C C . ALA A 1 71 ? 27.541 6.867 -49.587 1.00 89.19 71 ALA A C 1
ATOM 549 O O . ALA A 1 71 ? 27.887 7.129 -50.740 1.00 89.19 71 ALA A O 1
ATOM 550 N N . LYS A 1 72 ? 28.439 6.603 -48.626 1.00 84.75 72 LYS A N 1
ATOM 551 C CA . LYS A 1 72 ? 29.889 6.568 -48.879 1.00 84.75 72 LYS A CA 1
ATOM 552 C C . LYS A 1 72 ? 30.333 5.361 -49.696 1.00 84.75 72 LYS A C 1
ATOM 554 O O . LYS A 1 72 ? 31.277 5.470 -50.473 1.00 84.75 72 LYS A O 1
ATOM 559 N N . GLU A 1 73 ? 29.655 4.230 -49.559 1.00 85.56 73 GLU A N 1
ATOM 560 C CA . GLU A 1 73 ? 29.898 3.053 -50.389 1.00 85.56 73 GLU A CA 1
ATOM 561 C C . GLU A 1 73 ? 29.484 3.289 -51.849 1.00 85.56 73 GLU A C 1
ATOM 563 O O . GLU A 1 73 ? 30.265 2.974 -52.745 1.00 85.56 73 GLU A O 1
ATOM 568 N N . ALA A 1 74 ? 28.343 3.942 -52.084 1.00 89.38 74 ALA A N 1
ATOM 569 C CA . ALA A 1 74 ? 27.908 4.346 -53.421 1.00 89.38 74 ALA A CA 1
ATOM 570 C C . ALA A 1 74 ? 28.855 5.378 -54.067 1.00 89.38 74 ALA A C 1
ATOM 572 O O . ALA A 1 74 ? 29.172 5.277 -55.253 1.00 89.38 74 ALA A O 1
ATOM 573 N N . GLU A 1 75 ? 29.355 6.351 -53.292 1.00 86.25 75 GLU A N 1
ATOM 574 C CA . GLU A 1 75 ? 30.365 7.312 -53.762 1.00 86.25 75 GLU A CA 1
ATOM 575 C C . GLU A 1 75 ? 31.652 6.592 -54.194 1.00 86.25 75 GLU A C 1
ATOM 577 O O . GLU A 1 75 ? 32.175 6.839 -55.280 1.00 86.25 75 GLU A O 1
ATOM 582 N N . LEU A 1 76 ? 32.128 5.642 -53.384 1.00 84.88 76 LEU A N 1
ATOM 583 C CA . LEU A 1 76 ? 33.303 4.831 -53.696 1.00 84.88 76 LEU A CA 1
ATOM 584 C C . LEU A 1 76 ? 33.097 3.962 -54.947 1.00 84.88 76 LEU A C 1
ATOM 586 O O . LEU A 1 76 ? 34.015 3.849 -55.759 1.00 84.88 76 LEU A O 1
ATOM 590 N N . GLU A 1 77 ? 31.920 3.363 -55.127 1.00 88.88 77 GLU A N 1
ATOM 591 C CA . GLU A 1 77 ? 31.587 2.584 -56.327 1.00 88.88 77 GLU A CA 1
ATOM 592 C C . GLU A 1 77 ? 31.571 3.465 -57.586 1.00 88.88 77 GLU A C 1
ATOM 594 O O . GLU A 1 77 ? 32.161 3.098 -58.605 1.00 88.88 77 GLU A O 1
ATOM 599 N N . SER A 1 78 ? 31.006 4.674 -57.494 1.00 88.44 78 SER A N 1
ATOM 600 C CA . SER A 1 78 ? 31.027 5.658 -58.582 1.00 88.44 78 SER A CA 1
ATOM 601 C C . SER A 1 78 ? 32.452 6.071 -58.957 1.00 88.44 78 SER A C 1
ATOM 603 O O . SER A 1 78 ? 32.791 6.088 -60.140 1.00 88.44 78 SER A O 1
ATOM 605 N N . VAL A 1 79 ? 33.306 6.376 -57.972 1.00 85.25 79 VAL A N 1
ATOM 606 C CA . VAL A 1 79 ? 34.707 6.759 -58.223 1.00 85.25 79 VAL A CA 1
ATOM 607 C C . VAL A 1 79 ? 35.489 5.595 -58.843 1.00 85.25 79 VAL A C 1
ATOM 609 O O . VAL A 1 79 ? 36.271 5.808 -59.770 1.00 85.25 79 VAL A O 1
ATOM 612 N N . LYS A 1 80 ? 35.258 4.353 -58.392 1.00 82.75 80 LYS A N 1
ATOM 613 C CA . LYS A 1 80 ? 35.881 3.158 -58.989 1.00 82.75 80 LYS A CA 1
ATOM 614 C C . LYS A 1 80 ? 35.427 2.938 -60.433 1.00 82.75 80 LYS A C 1
ATOM 616 O O . LYS A 1 80 ? 36.272 2.672 -61.284 1.00 82.75 80 LYS A O 1
ATOM 621 N N . SER A 1 81 ? 34.139 3.113 -60.730 1.00 87.19 81 SER A N 1
ATOM 622 C CA . SER A 1 81 ? 33.616 3.035 -62.101 1.00 87.19 81 SER A CA 1
ATOM 623 C C . SER A 1 81 ? 34.213 4.116 -63.008 1.00 87.19 81 SER A C 1
ATOM 625 O O . SER A 1 81 ? 34.574 3.827 -64.149 1.00 87.19 81 SER A O 1
ATOM 627 N N . GLU A 1 82 ? 34.340 5.354 -62.520 1.00 85.44 82 GLU A N 1
ATOM 628 C CA . GLU A 1 82 ? 34.971 6.449 -63.270 1.00 85.44 82 GLU A CA 1
ATOM 629 C C . GLU A 1 82 ? 36.447 6.141 -63.568 1.00 85.44 82 GLU A C 1
ATOM 631 O O . GLU A 1 82 ? 36.918 6.347 -64.688 1.00 85.44 82 GLU A O 1
ATOM 636 N N . MET A 1 83 ? 37.173 5.593 -62.587 1.00 79.94 83 MET A N 1
ATOM 637 C CA . MET A 1 83 ? 38.556 5.149 -62.766 1.00 79.94 83 MET A CA 1
ATOM 638 C C . MET A 1 83 ? 38.657 4.020 -63.802 1.00 79.94 83 MET A C 1
ATOM 640 O O . MET A 1 83 ? 39.514 4.079 -64.678 1.00 79.94 83 MET A O 1
ATOM 644 N N . GLU A 1 84 ? 37.773 3.018 -63.755 1.00 83.81 84 GLU A N 1
ATOM 645 C CA . GLU A 1 84 ? 37.776 1.900 -64.707 1.00 83.81 84 GLU A CA 1
ATOM 646 C C . GLU A 1 84 ? 37.496 2.361 -66.148 1.00 83.81 84 GLU A C 1
ATOM 648 O O . GLU A 1 84 ? 38.146 1.894 -67.085 1.00 83.81 84 GLU A O 1
ATOM 653 N N . GLN A 1 85 ? 36.564 3.302 -66.340 1.00 86.19 85 GLN A N 1
ATOM 654 C CA . GLN A 1 85 ? 36.291 3.896 -67.654 1.00 86.19 85 GLN A CA 1
ATOM 655 C C . GLN A 1 85 ? 37.502 4.660 -68.190 1.00 86.19 85 GLN A C 1
ATOM 657 O O . GLN A 1 85 ? 37.924 4.410 -69.318 1.00 86.19 85 GLN A O 1
ATOM 662 N N . LYS A 1 86 ? 38.115 5.514 -67.365 1.00 80.06 86 LYS A N 1
ATOM 663 C CA . LYS A 1 86 ? 39.311 6.274 -67.754 1.00 80.06 86 LYS A CA 1
ATOM 664 C C . LYS A 1 86 ? 40.509 5.380 -68.054 1.00 80.06 86 LYS A C 1
ATOM 666 O O . LYS A 1 86 ? 41.275 5.670 -68.963 1.00 80.06 86 LYS A O 1
ATOM 671 N N . VAL A 1 87 ? 40.672 4.266 -67.338 1.00 78.69 87 VAL A N 1
ATOM 672 C CA . VAL A 1 87 ? 41.710 3.272 -67.660 1.00 78.69 87 VAL A CA 1
ATOM 673 C C . VAL A 1 87 ? 41.453 2.633 -69.028 1.00 78.69 87 VAL A C 1
ATOM 675 O O . VAL A 1 87 ? 42.390 2.507 -69.812 1.00 78.69 87 VAL A O 1
ATOM 678 N N . LYS A 1 88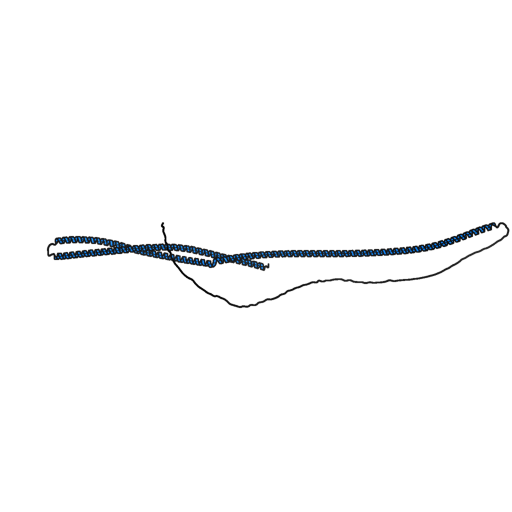 ? 40.200 2.289 -69.358 1.00 83.31 88 LYS A N 1
ATOM 679 C CA . LYS A 1 88 ? 39.846 1.756 -70.687 1.00 83.31 88 LYS A CA 1
ATOM 680 C C . LYS A 1 88 ? 40.086 2.776 -71.805 1.00 83.31 88 LYS A C 1
ATOM 682 O O . LYS A 1 88 ? 40.607 2.403 -72.854 1.00 83.31 88 LYS A O 1
ATOM 687 N N . GLU A 1 89 ? 39.738 4.045 -71.587 1.00 80.44 89 GLU A N 1
ATOM 688 C CA . GLU A 1 89 ? 40.007 5.142 -72.532 1.00 80.44 89 GLU A CA 1
ATOM 689 C C . GLU A 1 89 ? 41.515 5.334 -72.755 1.00 80.44 89 GLU A C 1
ATOM 691 O O . GLU A 1 89 ? 41.967 5.344 -73.903 1.00 80.44 89 GLU A O 1
ATOM 696 N N . LEU A 1 90 ? 42.304 5.357 -71.674 1.00 73.75 90 LEU A N 1
ATOM 697 C CA . LEU A 1 90 ? 43.768 5.393 -71.720 1.00 73.75 90 LEU A CA 1
ATOM 698 C C . LEU A 1 90 ? 44.353 4.222 -72.514 1.00 73.75 90 LEU A C 1
ATOM 700 O O . LEU A 1 90 ? 45.233 4.413 -73.354 1.00 73.75 90 LEU A O 1
ATOM 704 N N . GLU A 1 91 ? 43.899 2.996 -72.248 1.00 77.44 91 GLU A N 1
ATOM 705 C CA . GLU A 1 91 ? 44.375 1.799 -72.944 1.00 77.44 91 GLU A CA 1
ATOM 706 C C . GLU A 1 91 ? 44.066 1.854 -74.445 1.00 77.44 91 GLU A C 1
ATOM 708 O O . GLU A 1 91 ? 44.946 1.544 -75.253 1.00 77.44 91 GLU A O 1
ATOM 713 N N . ALA A 1 92 ? 42.864 2.300 -74.822 1.00 80.44 92 ALA A N 1
ATOM 714 C CA . ALA A 1 92 ? 42.467 2.482 -76.216 1.00 80.44 92 ALA A CA 1
ATOM 715 C C . ALA A 1 92 ? 43.287 3.585 -76.910 1.00 80.44 92 ALA A C 1
ATOM 717 O O . ALA A 1 92 ? 43.800 3.372 -78.010 1.00 80.44 92 ALA A O 1
ATOM 718 N N . SER A 1 93 ? 43.485 4.729 -76.246 1.00 73.62 93 SER A N 1
ATOM 719 C CA . SER A 1 93 ? 44.319 5.832 -76.740 1.00 73.62 93 SER A CA 1
ATOM 720 C C . SER A 1 93 ? 45.768 5.379 -76.963 1.00 73.62 93 SER A C 1
ATOM 722 O O . SER A 1 93 ? 46.345 5.582 -78.034 1.00 73.62 93 SER A O 1
ATOM 724 N N . VAL A 1 94 ? 46.346 4.644 -76.006 1.00 72.50 94 VAL A N 1
ATOM 725 C CA . VAL A 1 94 ? 47.698 4.078 -76.125 1.00 72.50 94 VAL A CA 1
ATOM 726 C C . VAL A 1 94 ? 47.798 3.056 -77.262 1.00 72.50 94 VAL A C 1
ATOM 728 O O . VAL A 1 94 ? 48.831 3.005 -77.933 1.00 72.50 94 VAL A O 1
ATOM 731 N N . GLN A 1 95 ? 46.774 2.228 -77.485 1.00 78.44 95 GLN A N 1
ATOM 732 C CA . GLN A 1 95 ? 46.741 1.295 -78.617 1.00 78.44 95 GLN A CA 1
ATOM 733 C C . GLN A 1 95 ? 46.689 2.040 -79.955 1.00 78.44 95 GLN A C 1
ATOM 735 O O . GLN A 1 95 ? 47.525 1.763 -80.812 1.00 78.44 95 GLN A O 1
ATOM 740 N N . SER A 1 96 ? 45.819 3.046 -80.092 1.00 76.56 96 SER A N 1
ATOM 741 C CA . SER A 1 96 ? 45.737 3.893 -81.292 1.00 76.56 96 SER A CA 1
ATOM 742 C C . SER A 1 96 ? 47.078 4.561 -81.608 1.00 76.56 96 SER A C 1
ATOM 744 O O . SER A 1 96 ? 47.555 4.501 -82.737 1.00 76.56 96 SER A O 1
ATOM 746 N N . VAL A 1 97 ? 47.744 5.136 -80.599 1.00 70.50 97 VAL A N 1
ATOM 747 C CA . VAL A 1 97 ? 49.072 5.757 -80.759 1.00 70.50 97 VAL A CA 1
ATOM 748 C C . VAL A 1 97 ? 50.123 4.730 -81.193 1.00 70.50 97 VAL A C 1
ATOM 750 O O . VAL A 1 97 ? 51.001 5.038 -82.000 1.00 70.50 97 VAL A O 1
ATOM 753 N N . LYS A 1 98 ? 50.071 3.501 -80.662 1.00 72.25 98 LYS A N 1
ATOM 754 C CA . LYS A 1 98 ? 50.991 2.423 -81.059 1.00 72.25 98 LYS A CA 1
ATOM 755 C C . LYS A 1 98 ? 50.760 1.980 -82.503 1.00 72.25 98 LYS A C 1
ATOM 757 O O . LYS A 1 98 ? 51.741 1.758 -83.208 1.00 72.25 98 LYS A O 1
ATOM 762 N N . GLU A 1 99 ? 49.506 1.858 -82.931 1.00 77.94 99 GLU A N 1
ATOM 763 C CA . GLU A 1 99 ? 49.143 1.485 -84.303 1.00 77.94 99 GLU A CA 1
ATOM 764 C C . GLU A 1 99 ? 49.546 2.564 -85.308 1.00 77.94 99 GLU A C 1
ATOM 766 O O . GLU A 1 99 ? 50.186 2.262 -86.313 1.00 77.94 99 GLU A O 1
ATOM 771 N N . GLU A 1 100 ? 49.266 3.833 -85.011 1.00 73.12 100 GLU A N 1
ATOM 772 C CA . GLU A 1 100 ? 49.710 4.959 -85.836 1.00 73.12 100 GLU A CA 1
ATOM 773 C C . GLU A 1 100 ? 51.231 5.044 -85.919 1.00 73.12 100 GLU A C 1
ATOM 775 O O . GLU A 1 100 ? 51.776 5.262 -86.999 1.00 73.12 100 GLU A O 1
ATOM 780 N N . LYS A 1 101 ? 51.933 4.817 -84.800 1.00 69.06 101 LYS A N 1
ATOM 781 C CA . LYS A 1 101 ? 53.396 4.755 -84.791 1.00 69.06 101 LYS A CA 1
ATOM 782 C C . LYS A 1 101 ? 53.908 3.624 -85.685 1.00 69.06 101 LYS A C 1
ATOM 784 O O . LYS A 1 101 ? 54.815 3.860 -86.476 1.00 69.06 101 LYS A O 1
ATOM 789 N N . ALA A 1 102 ? 53.338 2.424 -85.580 1.00 73.88 102 ALA A N 1
ATOM 790 C CA . ALA A 1 102 ? 53.737 1.281 -86.399 1.00 73.88 102 ALA A CA 1
ATOM 791 C C . ALA A 1 102 ? 53.456 1.516 -87.893 1.00 73.88 102 ALA A C 1
ATOM 793 O O . ALA A 1 102 ? 54.287 1.176 -88.731 1.00 73.88 102 ALA A O 1
ATOM 794 N N . ASN A 1 103 ? 52.325 2.144 -88.228 1.00 74.75 103 ASN A N 1
ATOM 795 C CA . ASN A 1 103 ? 51.993 2.521 -89.601 1.00 74.75 103 ASN A CA 1
ATOM 796 C C . ASN A 1 103 ? 52.946 3.590 -90.147 1.00 74.75 103 ASN A C 1
ATOM 798 O O . ASN A 1 103 ? 53.421 3.453 -91.271 1.00 74.75 103 ASN A O 1
ATOM 802 N N . ALA A 1 104 ? 53.265 4.619 -89.358 1.00 68.94 104 ALA A N 1
ATOM 803 C CA . ALA A 1 104 ? 54.212 5.659 -89.751 1.00 68.94 104 ALA A CA 1
ATOM 804 C C . ALA A 1 104 ? 55.636 5.104 -89.939 1.00 68.94 104 ALA A C 1
ATOM 806 O O . ALA A 1 104 ? 56.316 5.476 -90.894 1.00 68.94 104 ALA A O 1
ATOM 807 N N . GLU A 1 105 ? 56.079 4.188 -89.068 1.00 67.69 105 GLU A N 1
ATOM 808 C CA . GLU A 1 105 ? 57.361 3.480 -89.203 1.00 67.69 105 GLU A CA 1
ATOM 809 C C . GLU A 1 105 ? 57.374 2.589 -90.454 1.00 67.69 105 GLU A C 1
ATOM 811 O O . GLU A 1 105 ? 58.295 2.686 -91.260 1.00 67.69 105 GLU A O 1
ATOM 816 N N . ALA A 1 106 ? 56.317 1.806 -90.692 1.00 75.69 106 ALA A N 1
ATOM 817 C CA . ALA A 1 106 ? 56.198 0.972 -91.887 1.00 75.69 106 ALA A CA 1
ATOM 818 C C . ALA A 1 106 ? 56.154 1.799 -93.185 1.00 75.69 106 ALA A C 1
ATOM 820 O O . ALA A 1 106 ? 56.739 1.407 -94.197 1.00 75.69 106 ALA A O 1
ATOM 821 N N . GLU A 1 107 ? 55.478 2.950 -93.178 1.00 71.44 107 GLU A N 1
ATOM 822 C CA . GLU A 1 107 ? 55.436 3.862 -94.321 1.00 71.44 107 GLU A CA 1
ATOM 823 C C . GLU A 1 107 ? 56.808 4.502 -94.577 1.00 71.44 107 GLU A C 1
ATOM 825 O O . GLU A 1 107 ? 57.228 4.616 -95.733 1.00 71.44 107 GLU A O 1
ATOM 830 N N . ALA A 1 108 ? 57.529 4.884 -93.519 1.00 67.19 108 ALA A N 1
ATOM 831 C CA . ALA A 1 108 ? 58.895 5.384 -93.621 1.00 67.19 108 ALA A CA 1
ATOM 832 C C . ALA A 1 108 ? 59.843 4.313 -94.181 1.00 67.19 108 ALA A C 1
ATOM 834 O O . ALA A 1 108 ? 60.558 4.590 -95.145 1.00 67.19 108 ALA A O 1
ATOM 835 N N . ASP A 1 109 ? 59.790 3.084 -93.664 1.00 70.56 109 ASP A N 1
ATOM 836 C CA . ASP A 1 109 ? 60.593 1.954 -94.144 1.00 70.56 109 ASP A CA 1
ATOM 837 C C . ASP A 1 109 ? 60.285 1.625 -95.612 1.00 70.56 109 ASP A C 1
ATOM 839 O O . ASP A 1 109 ? 61.195 1.419 -96.418 1.00 70.56 109 ASP A O 1
ATOM 843 N N . ALA A 1 110 ? 59.008 1.651 -96.010 1.00 75.19 110 ALA A N 1
ATOM 844 C CA . ALA A 1 110 ? 58.602 1.443 -97.398 1.00 75.19 110 ALA A CA 1
ATOM 845 C C . ALA A 1 110 ? 59.105 2.560 -98.329 1.00 75.19 110 ALA A C 1
ATOM 847 O O . ALA A 1 110 ? 59.535 2.284 -99.453 1.00 75.19 110 ALA A O 1
ATOM 848 N N . LYS A 1 111 ? 59.070 3.822 -97.879 1.00 73.31 111 LYS A N 1
ATOM 849 C CA . LYS A 1 111 ? 59.626 4.963 -98.623 1.00 73.31 111 LYS A CA 1
ATOM 850 C C . LYS A 1 111 ? 61.146 4.860 -98.747 1.00 73.31 111 LYS A C 1
ATOM 852 O O . LYS A 1 111 ? 61.667 5.077 -99.839 1.00 73.31 111 LYS A O 1
ATOM 857 N N . ILE A 1 112 ? 61.850 4.466 -97.685 1.00 69.06 112 ILE A N 1
ATOM 858 C CA . ILE A 1 112 ? 63.299 4.221 -97.709 1.00 69.06 112 ILE A CA 1
ATOM 859 C C . ILE A 1 112 ? 63.627 3.101 -98.701 1.00 69.06 112 ILE A C 1
ATOM 861 O O . ILE A 1 112 ? 64.464 3.301 -99.575 1.00 69.06 112 ILE A O 1
ATOM 865 N N . ALA A 1 113 ? 62.915 1.973 -98.655 1.00 73.69 113 ALA A N 1
ATOM 866 C CA . ALA A 1 113 ? 63.128 0.859 -99.578 1.00 73.69 113 ALA A CA 1
ATOM 867 C C . ALA A 1 113 ? 62.883 1.249 -101.048 1.00 73.69 113 ALA A C 1
ATOM 869 O O . ALA A 1 113 ? 63.637 0.845 -101.936 1.00 73.69 113 ALA A O 1
ATOM 870 N N . LYS A 1 114 ? 61.852 2.062 -101.328 1.00 71.31 114 LYS A N 1
ATOM 871 C CA . LYS A 1 114 ? 61.618 2.620 -102.671 1.00 71.31 114 LYS A CA 1
ATOM 872 C C . LYS A 1 114 ? 62.765 3.520 -103.118 1.00 71.31 114 LYS A C 1
ATOM 874 O O . LYS A 1 114 ? 63.216 3.382 -104.250 1.00 71.31 114 LYS A O 1
ATOM 879 N N . LEU A 1 115 ? 63.252 4.401 -102.245 1.00 68.94 115 LEU A N 1
ATOM 880 C CA . LEU A 1 115 ? 64.384 5.279 -102.545 1.00 68.94 115 LEU A CA 1
ATOM 881 C C . LEU A 1 115 ? 65.683 4.495 -102.750 1.00 68.94 115 LEU A C 1
ATOM 883 O O . LEU A 1 115 ? 66.433 4.825 -103.660 1.00 68.94 115 LEU A O 1
ATOM 887 N N . GLU A 1 116 ? 65.940 3.442 -101.971 1.00 69.00 116 GLU A N 1
ATOM 888 C CA . GLU A 1 116 ? 67.092 2.552 -102.161 1.00 69.00 116 GLU A CA 1
ATOM 889 C C . GLU A 1 116 ? 67.021 1.795 -103.489 1.00 69.00 116 GLU A C 1
ATOM 891 O O . GLU A 1 116 ? 68.034 1.660 -104.175 1.00 69.00 116 GLU A O 1
ATOM 896 N N . ASN A 1 117 ? 65.837 1.313 -103.874 1.00 69.25 117 ASN A N 1
ATOM 897 C CA . ASN A 1 117 ? 65.637 0.669 -105.170 1.00 69.25 117 ASN A CA 1
ATOM 898 C C . ASN A 1 117 ? 65.776 1.667 -106.320 1.00 69.25 117 ASN A C 1
ATOM 900 O O . ASN A 1 117 ? 66.470 1.361 -107.280 1.00 69.25 117 ASN A O 1
ATOM 904 N N . ALA A 1 118 ? 65.206 2.867 -106.207 1.00 64.50 118 ALA A N 1
ATOM 905 C CA . ALA A 1 118 ? 65.375 3.930 -107.195 1.00 64.50 118 ALA A CA 1
ATOM 906 C C . ALA A 1 118 ? 66.839 4.385 -107.300 1.00 64.50 118 ALA A C 1
ATOM 908 O O . ALA A 1 118 ? 67.314 4.659 -108.396 1.00 64.50 118 ALA A O 1
ATOM 909 N N . LEU A 1 119 ? 67.582 4.413 -106.187 1.00 63.12 119 LEU A N 1
ATOM 910 C CA . LEU A 1 119 ? 69.024 4.659 -106.183 1.00 63.12 119 LEU A CA 1
ATOM 911 C C . LEU A 1 119 ? 69.782 3.542 -106.892 1.00 63.12 119 LEU A C 1
ATOM 913 O O . LEU A 1 119 ? 70.594 3.850 -107.751 1.00 63.12 119 LEU A O 1
ATOM 917 N N . LYS A 1 120 ? 69.493 2.268 -106.596 1.00 67.00 120 LYS A N 1
ATOM 918 C CA . LYS A 1 120 ? 70.089 1.116 -107.298 1.00 67.00 120 LYS A CA 1
ATOM 919 C C . LYS A 1 120 ? 69.748 1.114 -108.786 1.00 67.00 120 LYS A C 1
ATOM 921 O O . LYS A 1 120 ? 70.611 0.823 -109.606 1.00 67.00 120 LYS A O 1
ATOM 926 N N . GLU A 1 121 ? 68.511 1.441 -109.150 1.00 61.31 121 GLU A N 1
ATOM 927 C CA . GLU A 1 121 ? 68.074 1.570 -110.541 1.00 61.31 121 GLU A CA 1
ATOM 928 C C . GLU A 1 121 ? 68.734 2.764 -111.228 1.00 61.31 121 GLU A C 1
ATOM 930 O O . GLU A 1 121 ? 69.149 2.621 -112.368 1.00 61.31 121 GLU A O 1
ATOM 935 N N . ALA A 1 122 ? 68.919 3.900 -110.553 1.00 57.03 122 ALA A N 1
ATOM 936 C CA . ALA A 1 122 ? 69.678 5.040 -111.069 1.00 57.03 122 ALA A CA 1
ATOM 937 C C . ALA A 1 122 ? 71.180 4.722 -111.203 1.00 57.03 122 ALA A C 1
ATOM 939 O O . ALA A 1 122 ? 71.820 5.149 -112.165 1.00 57.03 122 ALA A O 1
ATOM 940 N N . GLU A 1 123 ? 71.737 3.925 -110.288 1.00 55.62 123 GLU A N 1
ATOM 941 C CA . GLU A 1 123 ? 73.106 3.406 -110.363 1.00 55.62 123 GLU A CA 1
ATOM 942 C C . GLU A 1 123 ? 73.261 2.460 -111.567 1.00 55.62 123 GLU A C 1
ATOM 944 O O . GLU A 1 123 ? 74.203 2.603 -112.346 1.00 55.62 123 GLU A O 1
ATOM 949 N N . LEU A 1 124 ? 72.290 1.565 -111.795 1.00 55.56 124 LEU A N 1
ATOM 950 C CA . LEU A 1 124 ? 72.218 0.677 -112.966 1.00 55.56 124 LEU A CA 1
ATOM 951 C C . LEU A 1 124 ? 71.900 1.430 -114.275 1.00 55.56 124 LEU A C 1
ATOM 953 O O . LEU A 1 124 ? 72.376 1.039 -115.342 1.00 55.56 124 LEU A O 1
ATOM 957 N N . ALA A 1 125 ? 71.136 2.523 -114.212 1.00 49.62 125 ALA A N 1
ATOM 958 C CA . ALA A 1 125 ? 70.746 3.369 -115.342 1.00 49.62 125 ALA A CA 1
ATOM 959 C C . ALA A 1 125 ? 71.783 4.447 -115.688 1.00 49.62 125 ALA A C 1
ATOM 961 O O . ALA A 1 125 ? 71.654 5.113 -116.717 1.00 49.62 125 ALA A O 1
ATOM 962 N N . SER A 1 126 ? 72.885 4.550 -114.938 1.00 46.84 126 SER A N 1
ATOM 963 C CA . SER A 1 126 ? 74.058 5.357 -115.313 1.00 46.84 126 SER A CA 1
ATOM 964 C C . SER A 1 126 ? 74.759 4.891 -116.612 1.00 46.84 126 SER A C 1
ATOM 966 O O . SER A 1 126 ? 75.777 5.454 -117.012 1.00 46.84 126 SER A O 1
ATOM 968 N N . ALA A 1 127 ? 74.168 3.934 -117.341 1.00 49.09 127 ALA A N 1
ATOM 969 C CA . ALA A 1 127 ? 74.497 3.585 -118.720 1.00 49.09 127 ALA A CA 1
ATOM 970 C C . ALA A 1 127 ? 73.649 4.292 -119.816 1.00 49.09 127 ALA A C 1
ATOM 972 O O . ALA A 1 127 ? 73.987 4.143 -120.991 1.00 49.09 127 ALA A O 1
ATOM 973 N N . ALA A 1 128 ? 72.597 5.078 -119.521 1.00 44.78 128 ALA A N 1
ATOM 974 C CA . ALA A 1 128 ? 71.842 5.798 -120.567 1.00 44.78 128 ALA A CA 1
ATOM 975 C C . ALA A 1 128 ? 71.132 7.089 -120.088 1.00 44.78 128 ALA A C 1
ATOM 977 O O . ALA A 1 128 ? 70.525 7.151 -119.029 1.00 44.78 128 ALA A O 1
ATOM 978 N N . LYS A 1 129 ? 71.217 8.144 -120.908 1.00 50.31 129 LYS A N 1
ATOM 979 C CA . LYS A 1 129 ? 70.830 9.545 -120.643 1.00 50.31 129 LYS A CA 1
ATOM 980 C C . LYS A 1 129 ? 69.305 9.775 -120.537 1.00 50.31 129 LYS A C 1
ATOM 982 O O . LYS A 1 129 ? 68.645 9.624 -121.558 1.00 50.31 129 LYS A O 1
ATOM 987 N N . SER A 1 130 ? 68.809 10.272 -119.391 1.00 49.84 130 SER A N 1
ATOM 988 C CA . SER A 1 130 ? 67.769 11.335 -119.245 1.00 49.84 130 SER A CA 1
ATOM 989 C C . SER A 1 130 ? 67.319 11.505 -117.774 1.00 49.84 130 SER A C 1
ATOM 991 O O . SER A 1 130 ? 66.170 11.242 -117.427 1.00 49.84 130 SER A O 1
ATOM 993 N N . GLY A 1 131 ? 68.242 11.907 -116.894 1.00 54.41 131 GLY A N 1
ATOM 994 C CA . GLY A 1 131 ? 68.043 11.916 -115.437 1.00 54.41 131 GLY A CA 1
ATOM 995 C C . GLY A 1 131 ? 67.292 13.112 -114.835 1.00 54.41 131 GLY A C 1
ATOM 996 O O . GLY A 1 131 ? 66.975 13.050 -113.657 1.00 54.41 131 GLY A O 1
ATOM 997 N N . ASP A 1 132 ? 66.981 14.180 -115.575 1.00 57.03 132 ASP A N 1
ATOM 998 C CA . ASP A 1 132 ? 66.585 15.454 -114.940 1.00 57.03 132 ASP A CA 1
ATOM 999 C C . ASP A 1 132 ? 65.097 15.547 -114.534 1.00 57.03 132 ASP A C 1
ATOM 1001 O O . ASP A 1 132 ? 64.765 16.170 -113.527 1.00 57.03 132 ASP A O 1
ATOM 1005 N N . GLU A 1 133 ? 64.184 14.893 -115.257 1.00 56.00 133 GLU A N 1
ATOM 1006 C CA . GLU A 1 133 ? 62.731 14.995 -115.008 1.00 56.00 133 GLU A CA 1
ATOM 1007 C C . GLU A 1 133 ? 62.264 14.047 -113.885 1.00 56.00 1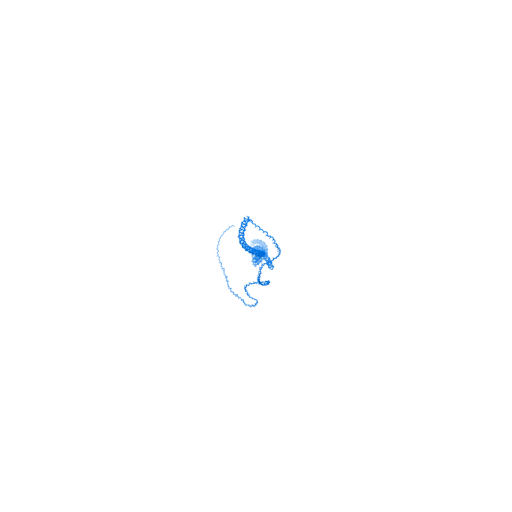33 GLU A C 1
ATOM 1009 O O . GLU A 1 133 ? 61.397 14.381 -113.078 1.00 56.00 133 GLU A O 1
ATOM 1014 N N . GLN A 1 134 ? 62.927 12.893 -113.758 1.00 58.38 134 GLN A N 1
ATOM 1015 C CA . GLN A 1 134 ? 62.732 11.953 -112.648 1.00 58.38 134 GLN A CA 1
ATOM 1016 C C . GLN A 1 134 ? 63.310 12.494 -111.329 1.00 58.38 134 GLN A C 1
ATOM 1018 O O . GLN A 1 134 ? 62.759 12.233 -110.261 1.00 58.38 134 GLN A O 1
ATOM 1023 N N . LEU A 1 135 ? 64.380 13.295 -111.393 1.00 60.81 135 LEU A N 1
ATOM 1024 C CA . LEU A 1 135 ? 65.002 13.924 -110.224 1.00 60.81 135 LEU A CA 1
ATOM 1025 C C . LEU A 1 135 ? 64.121 15.051 -109.660 1.00 60.81 135 LEU A C 1
ATOM 1027 O O . LEU A 1 135 ? 64.004 15.180 -108.444 1.00 60.81 135 LEU A O 1
ATOM 1031 N N . ALA A 1 136 ? 63.430 15.810 -110.519 1.00 63.19 136 ALA A N 1
ATOM 1032 C CA . ALA A 1 136 ? 62.453 16.817 -110.097 1.00 63.19 136 ALA A CA 1
ATOM 1033 C C . ALA A 1 136 ? 61.221 16.194 -109.409 1.00 63.19 136 ALA A C 1
ATOM 1035 O O . ALA A 1 136 ? 60.833 16.649 -108.333 1.00 63.19 136 ALA A O 1
ATOM 1036 N N . ALA A 1 137 ? 60.665 15.110 -109.966 1.00 65.25 137 ALA A N 1
ATOM 1037 C CA . ALA A 1 137 ? 59.564 14.368 -109.342 1.00 65.25 137 ALA A CA 1
ATOM 1038 C C . ALA A 1 137 ? 59.974 13.740 -107.994 1.00 65.25 137 ALA A C 1
ATOM 1040 O O . ALA A 1 137 ? 59.223 13.808 -107.023 1.00 65.25 137 ALA A O 1
ATOM 1041 N N . ALA A 1 138 ? 61.199 13.207 -107.898 1.00 63.00 138 ALA A N 1
ATOM 1042 C CA . ALA A 1 138 ? 61.744 12.675 -106.649 1.00 63.00 138 ALA A CA 1
ATOM 1043 C C . ALA A 1 138 ? 61.961 13.761 -105.575 1.00 63.00 138 ALA A C 1
ATOM 1045 O O . ALA A 1 138 ? 61.783 13.501 -104.384 1.00 63.00 138 ALA A O 1
ATOM 1046 N N . ILE A 1 139 ? 62.322 14.990 -105.968 1.00 68.62 139 ILE A N 1
ATOM 1047 C CA . ILE A 1 139 ? 62.439 16.131 -105.044 1.00 68.62 139 ILE A CA 1
ATOM 1048 C C . ILE A 1 139 ? 61.060 16.559 -104.521 1.00 68.62 139 ILE A C 1
ATOM 1050 O O . ILE A 1 139 ? 60.923 16.825 -103.326 1.00 68.62 139 ILE A O 1
ATOM 1054 N N . GLU A 1 140 ? 60.037 16.599 -105.376 1.00 69.62 140 GLU A N 1
ATOM 1055 C CA . GLU A 1 140 ? 58.669 16.956 -104.978 1.00 69.62 140 GLU A CA 1
ATOM 1056 C C . GLU A 1 140 ? 58.033 15.885 -104.071 1.00 69.62 140 GLU A C 1
ATOM 1058 O O . GLU A 1 140 ? 57.420 16.210 -103.052 1.00 69.62 140 GLU A O 1
ATOM 1063 N N . GLU A 1 141 ? 58.253 14.600 -104.363 1.00 67.44 141 GLU A N 1
ATOM 1064 C CA . GLU A 1 141 ? 57.813 13.487 -103.511 1.00 67.44 141 GLU A CA 1
ATOM 1065 C C . GLU A 1 141 ? 58.515 13.505 -102.142 1.00 67.44 141 GLU A C 1
ATOM 1067 O O . GLU A 1 141 ? 57.869 13.313 -101.108 1.00 67.44 141 GLU A O 1
ATOM 1072 N N . LYS A 1 142 ? 59.814 13.834 -102.104 1.00 67.38 142 LYS A N 1
ATOM 1073 C CA . LYS A 1 142 ? 60.568 14.013 -100.855 1.00 67.38 142 LYS A CA 1
ATOM 1074 C C . LYS A 1 142 ? 60.042 15.190 -100.027 1.00 67.38 142 LYS A C 1
ATOM 1076 O O . LYS A 1 142 ? 59.882 15.044 -98.818 1.00 67.38 142 LYS A O 1
ATOM 1081 N N . ALA A 1 143 ? 59.732 16.323 -100.657 1.00 72.31 143 ALA A N 1
ATOM 1082 C CA . ALA A 1 143 ? 59.172 17.489 -99.970 1.00 72.31 143 ALA A CA 1
ATOM 1083 C C . ALA A 1 143 ? 57.771 17.208 -99.392 1.00 72.31 143 ALA A C 1
ATOM 1085 O O . ALA A 1 143 ? 57.464 17.607 -98.267 1.00 72.31 143 ALA A O 1
ATOM 1086 N N . ASN A 1 144 ? 56.931 16.465 -100.121 1.00 68.75 144 ASN A N 1
ATOM 1087 C CA . ASN A 1 144 ? 55.625 16.024 -99.628 1.00 68.75 144 ASN A CA 1
ATOM 1088 C C . ASN A 1 144 ? 55.751 15.005 -98.482 1.00 68.75 144 ASN A C 1
ATOM 1090 O O . ASN A 1 144 ? 55.001 15.084 -97.508 1.00 68.75 144 ASN A O 1
ATOM 1094 N N . ALA A 1 145 ? 56.727 14.094 -98.545 1.00 65.94 145 ALA A N 1
ATOM 1095 C CA . ALA A 1 145 ? 57.019 13.162 -97.458 1.00 65.94 145 ALA A CA 1
ATOM 1096 C C . ALA A 1 145 ? 57.536 13.872 -96.194 1.00 65.94 145 ALA A C 1
ATOM 1098 O O . ALA A 1 145 ? 57.142 13.508 -95.090 1.00 65.94 145 ALA A O 1
ATOM 1099 N N . GLU A 1 146 ? 58.363 14.908 -96.340 1.00 67.31 146 GLU A N 1
ATOM 1100 C CA . GLU A 1 146 ? 58.877 15.716 -95.227 1.00 67.31 146 GLU A CA 1
ATOM 1101 C C . GLU A 1 146 ? 57.763 16.539 -94.557 1.00 67.31 146 GLU A C 1
ATOM 1103 O O . GLU A 1 146 ? 57.703 16.632 -93.330 1.00 67.31 146 GLU A O 1
ATOM 1108 N N . LYS A 1 147 ? 56.811 17.058 -95.344 1.00 72.25 147 LYS A N 1
ATOM 1109 C CA . LYS A 1 147 ? 55.612 17.727 -94.821 1.00 72.25 147 LYS A CA 1
ATOM 1110 C C . LYS A 1 147 ? 54.697 16.764 -94.056 1.00 72.25 147 LYS A C 1
ATOM 1112 O O . LYS A 1 147 ? 54.255 17.108 -92.964 1.00 72.25 147 LYS A O 1
ATOM 1117 N N . ALA A 1 148 ? 54.466 15.562 -94.588 1.00 68.31 148 ALA A N 1
ATOM 1118 C CA . ALA A 1 148 ? 53.702 14.517 -93.905 1.00 68.31 148 ALA A CA 1
ATOM 1119 C C . ALA A 1 148 ? 54.388 14.059 -92.603 1.00 68.31 148 ALA A C 1
ATOM 1121 O O . ALA A 1 148 ? 53.726 13.889 -91.582 1.00 68.31 148 ALA A O 1
ATOM 1122 N N . ALA A 1 149 ? 55.720 13.939 -92.598 1.00 65.38 149 ALA A N 1
ATOM 1123 C CA . ALA A 1 149 ? 56.488 13.618 -91.395 1.00 65.38 149 ALA A CA 1
ATOM 1124 C C . ALA A 1 149 ? 56.386 14.721 -90.324 1.00 65.38 149 ALA A C 1
ATOM 1126 O O . ALA A 1 149 ? 56.216 14.421 -89.143 1.00 65.38 149 ALA A O 1
ATOM 1127 N N . ALA A 1 150 ? 56.429 15.996 -90.725 1.00 70.50 150 ALA A N 1
ATOM 1128 C CA . ALA A 1 150 ? 56.261 17.124 -89.809 1.00 70.50 150 ALA A CA 1
ATOM 1129 C C . ALA A 1 150 ? 54.836 17.220 -89.228 1.00 70.50 150 ALA A C 1
ATOM 1131 O O . ALA A 1 150 ? 54.657 17.664 -88.092 1.00 70.50 150 ALA A O 1
ATOM 1132 N N . GLU A 1 151 ? 53.817 16.823 -89.992 1.00 69.50 151 GLU A N 1
ATOM 1133 C CA . GLU A 1 151 ? 52.424 16.760 -89.537 1.00 69.50 151 GLU A CA 1
ATOM 1134 C C . GLU A 1 151 ? 52.214 15.602 -88.545 1.00 69.50 151 GLU A C 1
ATOM 1136 O O . GLU A 1 151 ? 51.691 15.830 -87.453 1.00 69.50 151 GLU A O 1
ATOM 1141 N N . ALA A 1 152 ? 52.771 14.420 -88.834 1.00 66.94 152 ALA A N 1
ATOM 1142 C CA . ALA A 1 152 ? 52.789 13.280 -87.914 1.00 66.94 152 ALA A CA 1
ATOM 1143 C C . ALA A 1 152 ? 53.548 13.578 -86.601 1.00 66.94 152 ALA A C 1
ATOM 1145 O O . ALA A 1 152 ? 53.131 13.162 -85.520 1.00 66.94 152 ALA A O 1
ATOM 1146 N N . GLU A 1 153 ? 54.647 14.342 -86.651 1.00 66.94 153 GLU A N 1
ATOM 1147 C CA . GLU A 1 153 ? 55.389 14.739 -85.444 1.00 66.94 153 GLU A CA 1
ATOM 1148 C C . GLU A 1 153 ? 54.589 15.714 -84.558 1.00 66.94 153 GLU A C 1
ATOM 1150 O O . GLU A 1 153 ? 54.653 15.637 -83.326 1.00 66.94 153 GLU A O 1
ATOM 1155 N N . LYS A 1 154 ? 53.811 16.623 -85.163 1.00 73.69 154 LYS A N 1
ATOM 1156 C CA . LYS A 1 154 ? 52.907 17.522 -84.426 1.00 73.69 154 LYS A CA 1
ATOM 1157 C C . LYS A 1 154 ? 51.778 16.750 -83.754 1.00 73.69 154 LYS A C 1
ATOM 1159 O O . LYS A 1 154 ? 51.496 17.002 -82.584 1.00 73.69 154 LYS A O 1
ATOM 1164 N N . GLU A 1 155 ? 51.176 15.805 -84.465 1.00 70.94 155 GLU A N 1
ATOM 1165 C CA . GLU A 1 155 ? 50.108 14.961 -83.931 1.00 70.94 155 GLU A CA 1
ATOM 1166 C C . GLU A 1 155 ? 50.606 14.068 -82.784 1.00 70.94 155 GLU A C 1
ATOM 1168 O O . GLU A 1 155 ? 49.968 13.980 -81.735 1.00 70.94 155 GLU A O 1
ATOM 1173 N N . LYS A 1 156 ? 51.817 13.510 -82.908 1.00 70.38 156 LYS A N 1
ATOM 1174 C CA . LYS A 1 156 ? 52.479 12.773 -81.825 1.00 70.38 156 LYS A CA 1
ATOM 1175 C C . LYS A 1 156 ? 52.690 13.634 -80.577 1.00 70.38 156 LYS A C 1
ATOM 1177 O O . LYS A 1 156 ? 52.406 13.185 -79.470 1.00 70.38 156 LYS A O 1
ATOM 1182 N N . LYS A 1 157 ? 53.186 14.867 -80.735 1.00 72.06 157 LYS A N 1
ATOM 1183 C CA . LYS A 1 157 ? 53.394 15.797 -79.610 1.00 72.06 157 LYS A CA 1
ATOM 1184 C C . LYS A 1 157 ? 52.077 16.186 -78.931 1.00 72.06 157 LYS A C 1
ATOM 1186 O O . LYS A 1 157 ? 52.057 16.314 -77.709 1.00 72.06 157 LYS A O 1
ATOM 1191 N N . ALA A 1 158 ? 50.992 16.334 -79.695 1.00 73.69 158 ALA A N 1
ATOM 1192 C CA . ALA A 1 158 ? 49.656 16.560 -79.145 1.00 73.69 158 ALA A CA 1
ATOM 1193 C C . ALA A 1 158 ? 49.193 15.356 -78.300 1.00 73.69 158 ALA A C 1
ATOM 1195 O O . ALA A 1 158 ? 48.903 15.522 -77.115 1.00 73.69 158 ALA A O 1
ATOM 1196 N N . LYS A 1 159 ? 49.275 14.137 -78.847 1.00 72.50 159 LYS A N 1
ATOM 1197 C CA . LYS A 1 159 ? 48.918 12.890 -78.144 1.00 72.50 159 LYS A CA 1
ATOM 1198 C C . LYS A 1 159 ? 49.789 12.618 -76.906 1.00 72.50 159 LYS A C 1
ATOM 1200 O O . LYS A 1 159 ? 49.290 12.160 -75.884 1.00 72.50 159 LYS A O 1
ATOM 1205 N N . GLU A 1 160 ? 51.085 12.949 -76.938 1.00 69.50 160 GLU A N 1
ATOM 1206 C CA . GLU A 1 160 ? 51.968 12.861 -75.759 1.00 69.50 160 GLU A CA 1
ATOM 1207 C C . GLU A 1 160 ? 51.575 13.847 -74.646 1.00 69.50 160 GLU A C 1
ATOM 1209 O O . GLU A 1 160 ? 51.711 13.522 -73.462 1.00 69.50 160 GLU A O 1
ATOM 1214 N N . SER A 1 161 ? 51.084 15.039 -75.003 1.00 74.19 161 SER A N 1
ATOM 1215 C CA . SER A 1 161 ? 50.606 16.023 -74.026 1.00 74.19 161 SER A CA 1
ATOM 1216 C C . SER A 1 161 ? 49.275 15.617 -73.385 1.00 74.19 161 SER A C 1
ATOM 1218 O O . SER A 1 161 ? 49.150 15.711 -72.164 1.00 74.19 161 SER A O 1
ATOM 1220 N N . GLU A 1 162 ? 48.347 15.059 -74.168 1.00 74.56 162 GLU A N 1
ATOM 1221 C CA . GLU A 1 162 ? 47.080 14.499 -73.679 1.00 74.56 162 GLU A CA 1
ATOM 1222 C C . GLU A 1 162 ? 47.328 13.314 -72.737 1.00 74.56 162 GLU A C 1
ATOM 1224 O O . GLU A 1 162 ? 46.827 13.304 -71.615 1.00 74.56 162 GLU A O 1
ATOM 1229 N N . LEU A 1 163 ? 48.217 12.385 -73.116 1.00 75.25 163 LEU A N 1
ATOM 1230 C CA . LEU A 1 163 ? 48.621 11.257 -72.268 1.00 75.25 163 LEU A CA 1
ATOM 1231 C C . LEU A 1 163 ? 49.201 11.721 -70.920 1.00 75.25 163 LEU A C 1
ATOM 1233 O O . LEU A 1 163 ? 49.037 11.055 -69.895 1.00 75.25 163 LEU A O 1
ATOM 1237 N N . LYS A 1 164 ? 49.936 12.839 -70.902 1.00 76.94 164 LYS A N 1
ATOM 1238 C CA . LYS A 1 164 ? 50.505 13.387 -69.666 1.00 76.94 164 LYS A CA 1
ATOM 1239 C C . LYS A 1 164 ? 49.414 13.967 -68.763 1.00 76.94 164 LYS A C 1
ATOM 1241 O O . LYS A 1 164 ? 49.415 13.667 -67.572 1.00 76.94 164 LYS A O 1
ATOM 1246 N N . GLU A 1 165 ? 48.490 14.742 -69.326 1.00 76.88 165 GLU A N 1
ATOM 1247 C CA . GLU A 1 165 ? 47.349 15.299 -68.590 1.00 76.88 165 GLU A CA 1
ATOM 1248 C C . GLU A 1 165 ? 46.444 14.185 -68.032 1.00 76.88 165 GLU A C 1
ATOM 1250 O O . GLU A 1 165 ? 45.977 14.244 -66.895 1.00 76.88 165 GLU A O 1
ATOM 1255 N N . GLU A 1 166 ? 46.248 13.116 -68.799 1.00 72.94 166 GLU A N 1
ATOM 1256 C CA . GLU A 1 166 ? 45.432 11.968 -68.412 1.00 72.94 166 GLU A CA 1
ATOM 1257 C C . GLU A 1 166 ? 46.093 11.119 -67.310 1.00 72.94 166 GLU A C 1
ATOM 1259 O O . GLU A 1 166 ? 45.423 10.671 -66.377 1.00 72.94 166 GLU A O 1
ATOM 1264 N N . LYS A 1 167 ? 47.428 10.985 -67.325 1.00 75.62 167 LYS A N 1
ATOM 1265 C CA . LYS A 1 167 ? 48.194 10.393 -66.212 1.00 75.62 167 LYS A CA 1
ATOM 1266 C C . LYS A 1 167 ? 48.087 11.212 -64.927 1.00 75.62 167 LYS A C 1
ATOM 1268 O O . LYS A 1 167 ? 47.942 10.625 -63.858 1.00 75.62 167 LYS A O 1
ATOM 1273 N N . GLU A 1 168 ? 48.145 12.541 -65.016 1.00 80.44 168 GLU A N 1
ATOM 1274 C CA . GLU A 1 168 ? 47.969 13.424 -63.854 1.00 80.44 168 GLU A CA 1
ATOM 1275 C C . GLU A 1 168 ? 46.552 13.291 -63.263 1.00 80.44 168 GLU A C 1
ATOM 1277 O O . GLU A 1 168 ? 46.411 13.124 -62.050 1.00 80.44 168 GLU A O 1
ATOM 1282 N N . LYS A 1 169 ? 45.512 13.230 -64.110 1.00 79.38 169 LYS A N 1
ATOM 1283 C CA . LYS A 1 169 ? 44.126 12.946 -63.683 1.00 79.38 169 LYS A CA 1
ATOM 1284 C C . LYS A 1 169 ? 43.984 11.573 -63.012 1.00 79.38 169 LYS A C 1
ATOM 1286 O O . LYS A 1 169 ? 43.209 11.440 -62.067 1.00 79.38 169 LYS A O 1
ATOM 1291 N N . ASN A 1 170 ? 44.725 10.560 -63.464 1.00 75.12 170 ASN A N 1
ATOM 1292 C CA . ASN A 1 170 ? 44.690 9.220 -62.873 1.00 75.12 170 ASN A CA 1
ATOM 1293 C C . ASN A 1 170 ? 45.321 9.192 -61.466 1.00 75.12 170 ASN A C 1
ATOM 1295 O O . ASN A 1 170 ? 44.745 8.628 -60.540 1.00 75.12 170 ASN A O 1
ATOM 1299 N N . VAL A 1 171 ? 46.435 9.905 -61.261 1.00 83.06 171 VAL A N 1
ATOM 1300 C CA . VAL A 1 171 ? 47.032 10.085 -59.922 1.00 83.06 171 VAL A CA 1
ATOM 1301 C C . VAL A 1 171 ? 46.058 10.785 -58.964 1.00 83.06 171 VAL A C 1
ATOM 1303 O O . VAL A 1 171 ? 45.963 10.417 -57.791 1.00 83.06 171 VAL A O 1
ATOM 1306 N N . GLU A 1 172 ? 45.305 11.779 -59.446 1.00 82.12 172 GLU A N 1
ATOM 1307 C CA . GLU A 1 172 ? 44.281 12.442 -58.633 1.00 82.12 172 GLU A CA 1
ATOM 1308 C C . GLU A 1 172 ? 43.115 11.500 -58.282 1.00 82.12 172 GLU A C 1
ATOM 1310 O O . GLU A 1 172 ? 42.651 11.497 -57.140 1.00 82.12 172 GLU A O 1
ATOM 1315 N N . LEU A 1 173 ? 42.676 10.650 -59.216 1.00 80.50 173 LEU A N 1
ATOM 1316 C CA . LEU A 1 173 ? 41.651 9.632 -58.956 1.00 80.50 173 LEU A CA 1
ATOM 1317 C C . LEU A 1 173 ? 42.114 8.577 -57.951 1.00 80.50 173 LEU A C 1
ATOM 1319 O O . LEU A 1 173 ? 41.359 8.257 -57.036 1.00 80.50 173 LEU A O 1
ATOM 1323 N N . GLU A 1 174 ? 43.354 8.092 -58.044 1.00 81.56 174 GLU A N 1
ATOM 1324 C CA . GLU A 1 174 ? 43.926 7.179 -57.045 1.00 81.56 174 GLU A CA 1
ATOM 1325 C C . GLU A 1 174 ? 43.907 7.787 -55.636 1.00 81.56 174 GLU A C 1
ATOM 1327 O O . GLU A 1 174 ? 43.639 7.090 -54.653 1.00 81.56 174 GLU A O 1
ATOM 1332 N N . LYS A 1 175 ? 44.166 9.098 -55.520 1.00 88.69 175 LYS A N 1
ATOM 1333 C CA . LYS A 1 175 ? 44.060 9.813 -54.243 1.00 88.69 175 LYS A CA 1
ATOM 1334 C C . LYS A 1 175 ? 42.615 9.843 -53.742 1.00 88.69 175 LYS A C 1
ATOM 1336 O O . LYS A 1 175 ? 42.385 9.526 -52.578 1.00 88.69 175 LYS A O 1
ATOM 1341 N N . ARG A 1 176 ? 41.650 10.160 -54.614 1.00 83.44 176 ARG A N 1
ATOM 1342 C CA . ARG A 1 176 ? 40.217 10.171 -54.266 1.00 83.44 176 ARG A CA 1
ATOM 1343 C C . ARG A 1 176 ? 39.712 8.791 -53.838 1.00 83.44 176 ARG A C 1
ATOM 1345 O O . ARG A 1 176 ? 38.935 8.711 -52.894 1.00 83.44 176 ARG A O 1
ATOM 1352 N N . VAL A 1 177 ? 40.183 7.708 -54.464 1.00 82.62 177 VAL A N 1
ATOM 1353 C CA . VAL A 1 177 ? 39.851 6.331 -54.050 1.00 82.62 177 VAL A CA 1
ATOM 1354 C C . VAL A 1 177 ? 40.369 6.041 -52.641 1.00 82.62 177 VAL A C 1
ATOM 1356 O O . VAL A 1 177 ? 39.612 5.528 -51.821 1.00 82.62 177 VAL A O 1
ATOM 1359 N N . LYS A 1 178 ? 41.621 6.402 -52.331 1.00 88.56 178 LYS A N 1
ATOM 1360 C CA . LYS A 1 178 ? 42.189 6.209 -50.984 1.00 88.56 178 LYS A CA 1
ATOM 1361 C C . LYS A 1 178 ? 41.426 6.997 -49.922 1.00 88.56 178 LYS A C 1
ATOM 1363 O O . LYS A 1 178 ? 41.058 6.434 -48.897 1.00 88.56 178 LYS A O 1
ATOM 1368 N N . GLU A 1 179 ? 41.139 8.271 -50.188 1.00 87.00 179 GLU A N 1
ATOM 1369 C CA . GLU A 1 179 ? 40.348 9.118 -49.284 1.00 87.00 179 GLU A CA 1
ATOM 1370 C C . GLU A 1 179 ? 38.933 8.549 -49.067 1.00 87.00 179 GLU A C 1
ATOM 1372 O O . GLU A 1 179 ? 38.438 8.532 -47.939 1.00 87.00 179 GLU A O 1
ATOM 1377 N N . ALA A 1 180 ? 38.296 8.021 -50.118 1.00 78.94 180 ALA A N 1
ATOM 1378 C CA . ALA A 1 180 ? 36.989 7.373 -50.019 1.00 78.94 180 ALA A CA 1
ATOM 1379 C C . ALA A 1 180 ? 37.037 6.053 -49.221 1.00 78.94 180 ALA A C 1
ATOM 1381 O O . ALA A 1 180 ? 36.126 5.774 -48.439 1.00 78.94 180 ALA A O 1
ATOM 1382 N N . GLU A 1 181 ? 38.097 5.252 -49.370 1.00 82.00 181 GLU A N 1
ATOM 1383 C CA . GLU A 1 181 ? 38.307 4.017 -48.600 1.00 82.00 181 GLU A CA 1
ATOM 1384 C C . GLU A 1 181 ? 38.536 4.301 -47.107 1.00 82.00 181 GLU A C 1
ATOM 1386 O O . GLU A 1 181 ? 37.925 3.650 -46.256 1.00 82.00 181 GLU A O 1
ATOM 1391 N N . GLU A 1 182 ? 39.335 5.318 -46.776 1.00 89.44 182 GLU A N 1
ATOM 1392 C CA . GLU A 1 182 ? 39.536 5.776 -45.395 1.00 89.44 182 GLU A CA 1
ATOM 1393 C C . GLU A 1 182 ? 38.239 6.326 -44.782 1.00 89.44 182 GLU A C 1
ATOM 1395 O O . GLU A 1 182 ? 37.893 5.991 -43.645 1.00 89.44 182 GLU A O 1
ATOM 1400 N N . ALA A 1 183 ? 37.470 7.113 -45.543 1.00 83.12 183 ALA A N 1
ATOM 1401 C CA . ALA A 1 183 ? 36.174 7.625 -45.103 1.00 83.12 183 ALA A CA 1
ATOM 1402 C C . ALA A 1 183 ? 35.158 6.496 -44.840 1.00 83.12 183 ALA A C 1
ATOM 1404 O O . ALA A 1 183 ? 34.417 6.554 -43.853 1.00 83.12 183 ALA A O 1
ATOM 1405 N N . LYS A 1 184 ? 35.145 5.445 -45.673 1.00 84.56 184 LYS A N 1
ATOM 1406 C CA . LYS A 1 184 ? 34.319 4.245 -45.454 1.00 84.56 184 LYS A CA 1
ATOM 1407 C C . LYS A 1 184 ? 34.725 3.519 -44.169 1.00 84.56 184 LYS A C 1
ATOM 1409 O O . LYS A 1 184 ? 33.854 3.189 -43.364 1.00 84.56 184 LYS A O 1
ATOM 1414 N N . ALA A 1 185 ? 36.024 3.311 -43.953 1.00 87.00 185 ALA A N 1
ATOM 1415 C CA . ALA A 1 185 ? 36.537 2.653 -42.750 1.00 87.00 185 ALA A CA 1
ATOM 1416 C C . ALA A 1 185 ? 36.190 3.434 -41.468 1.00 87.00 185 ALA A C 1
ATOM 1418 O O . ALA A 1 185 ? 35.783 2.841 -40.467 1.00 87.00 185 ALA A O 1
ATOM 1419 N N . ALA A 1 186 ? 36.274 4.768 -41.507 1.00 87.06 186 ALA A N 1
ATOM 1420 C CA . ALA A 1 186 ? 35.870 5.620 -40.390 1.00 87.06 186 ALA A CA 1
ATOM 1421 C C . ALA A 1 186 ? 34.375 5.467 -40.055 1.00 87.06 186 ALA A C 1
ATOM 1423 O O . ALA A 1 186 ? 34.020 5.326 -38.884 1.00 87.06 186 ALA A O 1
ATOM 1424 N N . LYS A 1 187 ? 33.500 5.429 -41.072 1.00 84.12 187 LYS A N 1
ATOM 1425 C CA . LYS A 1 187 ? 32.054 5.228 -40.877 1.00 84.12 187 LYS A CA 1
ATOM 1426 C C . LYS A 1 187 ? 31.694 3.831 -40.386 1.00 84.12 187 LYS A C 1
ATOM 1428 O O . LYS A 1 187 ? 30.761 3.680 -39.604 1.00 84.12 187 LYS A O 1
ATOM 1433 N N . GLU A 1 188 ? 32.444 2.812 -40.788 1.00 84.94 188 GLU A N 1
ATOM 1434 C CA . GLU A 1 188 ? 32.263 1.453 -40.278 1.00 84.94 188 GLU A CA 1
ATOM 1435 C C . GLU A 1 188 ? 32.612 1.335 -38.786 1.00 84.94 188 GLU A C 1
ATOM 1437 O O . GLU A 1 188 ? 31.861 0.711 -38.036 1.00 84.94 188 GLU A O 1
ATOM 1442 N N . SER A 1 189 ? 33.677 2.009 -38.342 1.00 87.12 189 SER A N 1
ATOM 1443 C CA . SER A 1 189 ? 34.040 2.110 -36.921 1.00 87.12 189 SER A CA 1
ATOM 1444 C C . SER A 1 189 ? 32.970 2.842 -36.092 1.00 87.12 189 SER A C 1
ATOM 1446 O O . SER A 1 189 ? 32.582 2.383 -35.017 1.00 87.12 189 SER A O 1
ATOM 1448 N N . GLU A 1 190 ? 32.424 3.947 -36.613 1.00 84.31 190 GLU A N 1
ATOM 1449 C CA . GLU A 1 190 ? 31.329 4.693 -35.971 1.00 84.31 190 GLU A CA 1
ATOM 1450 C C . GLU A 1 190 ? 30.063 3.830 -35.812 1.00 84.31 190 GLU A C 1
ATOM 1452 O O . GLU A 1 190 ? 29.448 3.796 -34.745 1.00 84.31 190 GLU A O 1
ATOM 1457 N N . LEU A 1 191 ? 29.723 3.054 -36.843 1.00 87.19 191 LEU A N 1
ATO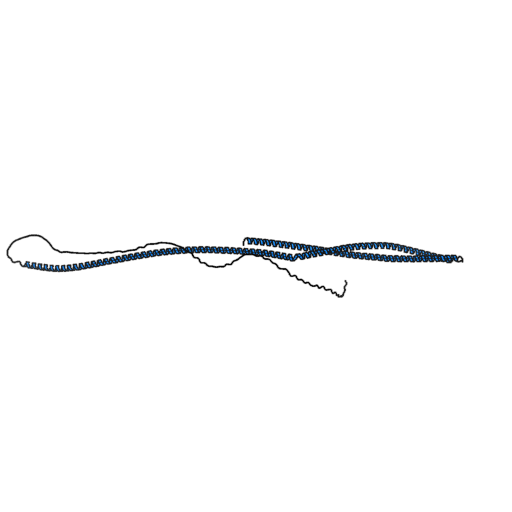M 1458 C CA . LEU A 1 191 ? 28.592 2.127 -36.833 1.00 87.19 191 LEU A CA 1
ATOM 1459 C C . LEU A 1 191 ? 28.782 1.007 -35.792 1.00 87.19 191 LEU A C 1
ATOM 1461 O O . LEU A 1 191 ? 27.840 0.647 -35.081 1.00 87.19 191 LEU A O 1
ATOM 1465 N N . GLU A 1 192 ? 29.993 0.460 -35.657 1.00 88.62 192 GLU A N 1
ATOM 1466 C CA . GLU A 1 192 ? 30.302 -0.542 -34.629 1.00 88.62 192 GLU A CA 1
ATOM 1467 C C . GLU A 1 192 ? 30.171 0.029 -33.207 1.00 88.62 192 GLU A C 1
ATOM 1469 O O . GLU A 1 192 ? 29.599 -0.624 -32.324 1.00 88.62 192 GLU A O 1
ATOM 1474 N N . ALA A 1 193 ? 30.601 1.276 -32.997 1.00 87.81 193 ALA A N 1
ATOM 1475 C CA . ALA A 1 193 ? 30.406 1.976 -31.732 1.00 87.81 193 ALA A CA 1
ATOM 1476 C C . ALA A 1 193 ? 28.910 2.151 -31.398 1.00 87.81 193 ALA A C 1
ATOM 1478 O O . ALA A 1 193 ? 28.497 1.815 -30.286 1.00 87.81 193 ALA A O 1
ATOM 1479 N N . GLU A 1 194 ? 28.070 2.578 -32.346 1.00 84.94 194 GLU A N 1
ATOM 1480 C CA . GLU A 1 194 ? 26.612 2.708 -32.144 1.00 84.94 194 GLU A CA 1
ATOM 1481 C C . GLU A 1 194 ? 25.919 1.356 -31.883 1.00 84.94 194 GLU A C 1
ATOM 1483 O O . GLU A 1 194 ? 25.055 1.239 -31.004 1.00 84.94 194 GLU A O 1
ATOM 1488 N N . ARG A 1 195 ? 26.354 0.279 -32.554 1.00 87.88 195 ARG A N 1
ATOM 1489 C CA . ARG A 1 195 ? 25.889 -1.091 -32.259 1.00 87.88 195 ARG A CA 1
ATOM 1490 C C . ARG A 1 195 ? 26.208 -1.508 -30.826 1.00 87.88 195 ARG A C 1
ATOM 1492 O O . ARG A 1 195 ? 25.370 -2.122 -30.163 1.00 87.88 195 ARG A O 1
ATOM 1499 N N . SER A 1 196 ? 27.400 -1.172 -30.332 1.00 90.25 196 SER A N 1
ATOM 1500 C CA . SER A 1 196 ? 27.801 -1.487 -28.957 1.00 90.25 196 SER A CA 1
ATOM 1501 C C . SER A 1 196 ? 26.962 -0.732 -27.915 1.00 90.25 196 SER A C 1
ATOM 1503 O O . SER A 1 196 ? 26.538 -1.330 -26.920 1.00 90.25 196 SER A O 1
ATOM 1505 N N . LYS A 1 197 ? 26.632 0.544 -28.176 1.00 89.62 197 LYS A N 1
ATOM 1506 C CA . LYS A 1 197 ? 25.728 1.346 -27.335 1.00 89.62 197 LYS A CA 1
ATOM 1507 C C . LYS A 1 197 ? 24.333 0.733 -27.292 1.00 89.62 197 LYS A C 1
ATOM 1509 O O . LYS A 1 197 ? 23.804 0.507 -26.207 1.00 89.62 197 LYS A O 1
ATOM 1514 N N . THR A 1 198 ? 23.783 0.374 -28.452 1.00 87.56 198 THR A N 1
ATOM 1515 C CA . THR A 1 198 ? 22.455 -0.252 -28.556 1.00 87.56 198 THR A CA 1
ATOM 1516 C C . THR A 1 198 ? 22.391 -1.560 -27.766 1.00 87.56 198 THR A C 1
ATOM 1518 O O . THR A 1 198 ? 21.484 -1.756 -26.962 1.00 87.56 198 THR A O 1
ATOM 1521 N N . LYS A 1 199 ? 23.398 -2.430 -27.914 1.00 92.25 199 LYS A N 1
ATOM 1522 C CA . LYS A 1 199 ? 23.483 -3.695 -27.167 1.00 92.25 199 LYS A CA 1
ATOM 1523 C C . LYS A 1 199 ? 23.565 -3.478 -25.652 1.00 92.25 199 LYS A C 1
ATOM 1525 O O . LYS A 1 199 ? 22.978 -4.237 -24.884 1.00 92.25 199 LYS A O 1
ATOM 1530 N N . THR A 1 200 ? 24.288 -2.445 -25.222 1.00 91.12 200 THR A N 1
ATOM 1531 C CA . THR A 1 200 ? 24.390 -2.073 -23.804 1.00 91.12 200 THR A CA 1
ATOM 1532 C C . THR A 1 200 ? 23.029 -1.626 -23.265 1.00 91.12 200 THR A C 1
ATOM 1534 O O . THR A 1 200 ? 22.583 -2.135 -22.237 1.00 91.12 200 THR A O 1
ATOM 1537 N N . GLN A 1 201 ? 22.318 -0.766 -23.999 1.00 89.19 201 GLN A N 1
ATOM 1538 C CA . GLN A 1 201 ? 20.968 -0.320 -23.637 1.00 89.19 201 GLN A CA 1
ATOM 1539 C C . GLN A 1 201 ? 19.967 -1.483 -23.578 1.00 89.19 201 GLN A C 1
ATOM 1541 O O . GLN A 1 201 ? 19.178 -1.584 -22.643 1.00 89.19 201 GLN A O 1
ATOM 1546 N N . GLU A 1 202 ? 20.042 -2.431 -24.516 1.00 91.56 202 GLU A N 1
ATOM 1547 C CA . GLU A 1 202 ? 19.222 -3.648 -24.483 1.00 91.56 202 GLU A CA 1
ATOM 1548 C C . GLU A 1 202 ? 19.467 -4.499 -23.239 1.00 91.56 202 GLU A C 1
ATOM 1550 O O . GLU A 1 202 ? 18.513 -4.979 -22.626 1.00 91.56 202 GLU A O 1
ATOM 1555 N N . SER A 1 203 ? 20.730 -4.658 -22.835 1.00 94.12 203 SER A N 1
ATOM 1556 C CA . SER A 1 203 ? 21.053 -5.375 -21.601 1.00 94.12 203 SER A CA 1
ATOM 1557 C C . SER A 1 203 ? 20.543 -4.652 -20.351 1.00 94.12 203 SER A C 1
ATOM 1559 O O . SER A 1 203 ? 20.035 -5.315 -19.448 1.00 94.12 203 SER A O 1
ATOM 1561 N N . ARG A 1 204 ? 20.591 -3.310 -20.324 1.00 93.75 204 ARG A N 1
ATOM 1562 C CA . ARG A 1 204 ? 20.062 -2.505 -19.214 1.00 93.75 204 ARG A CA 1
ATOM 1563 C C . ARG A 1 204 ? 18.546 -2.629 -19.098 1.00 93.75 204 ARG A C 1
ATOM 1565 O O . ARG A 1 204 ? 18.035 -2.825 -18.002 1.00 93.75 204 ARG A O 1
ATOM 1572 N N . ILE A 1 205 ? 17.836 -2.575 -20.223 1.00 94.25 205 ILE A N 1
ATOM 1573 C CA . ILE A 1 205 ? 16.381 -2.772 -20.275 1.00 94.25 205 ILE A CA 1
ATOM 1574 C C . ILE A 1 205 ? 16.009 -4.163 -19.753 1.00 94.25 205 ILE A C 1
ATOM 1576 O O . ILE A 1 205 ? 15.152 -4.266 -18.883 1.00 94.25 205 ILE A O 1
ATOM 1580 N N . ALA A 1 206 ? 16.688 -5.219 -20.214 1.00 94.50 206 ALA A N 1
ATOM 1581 C CA . ALA A 1 206 ? 16.420 -6.582 -19.752 1.00 94.50 206 ALA A CA 1
ATOM 1582 C C . ALA A 1 206 ? 16.681 -6.756 -18.242 1.00 94.50 206 ALA A C 1
ATOM 1584 O O . ALA A 1 206 ? 15.932 -7.450 -17.553 1.00 94.50 206 ALA A O 1
ATOM 1585 N N . GLU A 1 207 ? 17.727 -6.114 -17.714 1.00 95.62 207 GLU A N 1
ATOM 1586 C CA . GLU A 1 207 ? 18.015 -6.095 -16.278 1.00 95.62 207 GLU A CA 1
ATOM 1587 C C . GLU A 1 207 ? 16.905 -5.383 -15.490 1.00 95.62 207 GLU A C 1
ATOM 1589 O O . GLU A 1 207 ? 16.399 -5.939 -14.515 1.00 95.62 207 GLU A O 1
ATOM 1594 N N . LEU A 1 208 ? 16.481 -4.195 -15.931 1.00 95.44 208 LEU A N 1
ATOM 1595 C CA . LEU A 1 208 ? 15.404 -3.430 -15.294 1.00 95.44 208 LEU A CA 1
ATOM 1596 C C . LEU A 1 208 ? 14.066 -4.180 -15.339 1.00 95.44 208 LEU A C 1
ATOM 1598 O O . LEU A 1 208 ? 13.363 -4.237 -14.332 1.00 95.44 208 LEU A O 1
ATOM 1602 N N . GLU A 1 209 ? 13.726 -4.814 -16.464 1.00 94.69 209 GLU A N 1
ATOM 1603 C CA . GLU A 1 209 ? 12.535 -5.666 -16.584 1.00 94.69 209 GLU A CA 1
ATOM 1604 C C . GLU A 1 209 ? 12.576 -6.842 -15.598 1.00 94.69 209 GLU A C 1
ATOM 1606 O O . GLU A 1 209 ? 11.571 -7.135 -14.945 1.00 94.69 209 GLU A O 1
ATOM 1611 N N . SER A 1 210 ? 13.741 -7.479 -15.435 1.00 94.75 210 SER A N 1
ATOM 1612 C CA . SER A 1 210 ? 13.935 -8.544 -14.448 1.00 94.75 210 SER A CA 1
ATOM 1613 C C . SER A 1 210 ? 13.778 -8.032 -13.014 1.00 94.75 210 SER A C 1
ATOM 1615 O O . SER A 1 210 ? 13.089 -8.672 -12.221 1.00 94.75 210 SER A O 1
ATOM 1617 N N . GLN A 1 211 ? 14.366 -6.879 -12.678 1.00 94.19 211 GLN A N 1
ATOM 1618 C CA . GLN A 1 211 ? 14.251 -6.275 -11.344 1.00 94.19 211 GLN A CA 1
ATOM 1619 C C . GLN A 1 211 ? 12.800 -5.896 -11.017 1.00 94.19 211 GLN A C 1
ATOM 1621 O O . GLN A 1 211 ? 12.316 -6.178 -9.921 1.00 94.19 211 GLN A O 1
ATOM 1626 N N . ILE A 1 212 ? 12.071 -5.321 -11.980 1.00 93.56 212 ILE A N 1
ATOM 1627 C CA . ILE A 1 212 ? 10.645 -4.998 -11.828 1.00 93.56 212 ILE A CA 1
ATOM 1628 C C . ILE A 1 212 ? 9.826 -6.274 -11.608 1.00 93.56 212 ILE A C 1
ATOM 1630 O O . ILE A 1 212 ? 8.957 -6.300 -10.735 1.00 93.56 212 ILE A O 1
ATOM 1634 N N . ALA A 1 213 ? 10.088 -7.335 -12.376 1.00 90.38 213 ALA A N 1
ATOM 1635 C CA . ALA A 1 213 ? 9.386 -8.606 -12.226 1.00 90.38 213 ALA A CA 1
ATOM 1636 C C . ALA A 1 213 ? 9.654 -9.252 -10.857 1.00 90.38 213 ALA A C 1
ATOM 1638 O O . ALA A 1 213 ? 8.724 -9.735 -10.214 1.00 90.38 213 ALA A O 1
ATOM 1639 N N . GLU A 1 214 ? 10.902 -9.230 -10.389 1.00 89.38 214 GLU A N 1
ATOM 1640 C CA . GLU A 1 214 ? 11.286 -9.764 -9.082 1.00 89.38 214 GLU A CA 1
ATOM 1641 C C . GLU A 1 214 ? 10.626 -8.987 -7.933 1.00 89.38 214 GLU A C 1
ATOM 1643 O O . GLU A 1 214 ? 9.979 -9.600 -7.085 1.00 89.38 214 GLU A O 1
ATOM 1648 N N . GLN A 1 215 ? 10.676 -7.648 -7.949 1.00 87.06 215 GLN A N 1
ATOM 1649 C CA . GLN A 1 215 ? 10.011 -6.809 -6.939 1.00 87.06 215 GLN A CA 1
ATOM 1650 C C . GLN A 1 215 ? 8.481 -6.953 -6.969 1.00 87.06 215 GLN A C 1
ATOM 1652 O O . GLN A 1 215 ? 7.828 -6.981 -5.922 1.00 87.06 215 GLN A O 1
ATOM 1657 N N . SER A 1 216 ? 7.895 -7.102 -8.161 1.00 86.56 216 SER A N 1
ATOM 1658 C CA . SER A 1 216 ? 6.457 -7.338 -8.313 1.00 86.56 216 SER A CA 1
ATOM 1659 C C . SER A 1 216 ? 6.033 -8.719 -7.807 1.00 86.56 216 SER A C 1
ATOM 1661 O O . SER A 1 216 ? 4.949 -8.852 -7.240 1.00 86.56 216 SER A O 1
ATOM 1663 N N . ASN A 1 217 ? 6.858 -9.751 -7.993 1.00 82.88 217 ASN A N 1
ATOM 1664 C CA . ASN A 1 217 ? 6.584 -11.083 -7.454 1.00 82.88 217 ASN A CA 1
ATOM 1665 C C . ASN A 1 217 ? 6.765 -11.110 -5.931 1.00 82.88 217 ASN A C 1
ATOM 1667 O O . ASN A 1 217 ? 5.910 -11.665 -5.241 1.00 82.88 217 ASN A O 1
ATOM 1671 N N . ALA A 1 218 ? 7.796 -10.440 -5.406 1.00 78.12 218 ALA A N 1
ATOM 1672 C CA . ALA A 1 218 ? 7.993 -10.263 -3.968 1.00 78.12 218 ALA A CA 1
ATOM 1673 C C . ALA A 1 218 ? 6.778 -9.585 -3.306 1.00 78.12 218 ALA A C 1
ATOM 1675 O O . ALA A 1 218 ? 6.349 -10.013 -2.239 1.00 78.12 218 ALA A O 1
ATOM 1676 N N . LYS A 1 219 ? 6.141 -8.615 -3.981 1.00 72.81 219 LYS A N 1
ATOM 1677 C CA . LYS A 1 219 ? 4.860 -8.030 -3.543 1.00 72.81 219 LYS A CA 1
ATOM 1678 C C . LYS A 1 219 ? 3.732 -9.068 -3.475 1.00 72.81 219 LYS A C 1
ATOM 1680 O O . LYS A 1 219 ? 2.967 -9.103 -2.514 1.00 72.81 219 LYS A O 1
ATOM 1685 N N . SER A 1 220 ? 3.612 -9.917 -4.499 1.00 66.94 220 SER A N 1
ATOM 1686 C CA . SER A 1 220 ? 2.530 -10.911 -4.586 1.00 66.94 220 SER A CA 1
ATOM 1687 C C . SER A 1 220 ? 2.607 -12.006 -3.516 1.00 66.94 220 SER A C 1
ATOM 1689 O O . SER A 1 220 ? 1.580 -12.591 -3.175 1.00 66.94 220 SER A O 1
ATOM 1691 N N . GLU A 1 221 ? 3.795 -12.256 -2.957 1.00 59.72 221 GLU A N 1
ATOM 1692 C CA . GLU A 1 221 ? 3.973 -13.196 -1.847 1.00 59.72 221 GLU A CA 1
ATOM 1693 C C . GLU A 1 221 ? 3.657 -12.578 -0.471 1.00 59.72 221 GLU A C 1
ATOM 1695 O O . GLU A 1 221 ? 3.448 -13.330 0.484 1.00 59.72 221 GLU A O 1
ATOM 1700 N N . VAL A 1 222 ? 3.574 -11.243 -0.357 1.00 62.94 222 VAL A N 1
ATOM 1701 C CA . VAL A 1 222 ? 3.505 -10.551 0.944 1.00 62.94 222 VAL A CA 1
ATOM 1702 C C . VAL A 1 222 ? 2.211 -9.732 1.172 1.00 62.94 222 VAL A C 1
ATOM 1704 O O . VAL A 1 222 ? 1.645 -9.822 2.258 1.00 62.94 222 VAL A O 1
ATOM 1707 N N . ASP A 1 223 ? 1.637 -8.997 0.209 1.00 66.50 223 ASP A N 1
ATOM 1708 C CA . ASP A 1 223 ? 1.085 -7.677 0.605 1.00 66.50 223 ASP A CA 1
ATOM 1709 C C . ASP A 1 223 ? -0.425 -7.356 0.541 1.00 66.50 223 ASP A C 1
ATOM 1711 O O . ASP A 1 223 ? -0.804 -6.237 0.873 1.00 66.50 223 ASP A O 1
ATOM 1715 N N . GLU A 1 224 ? -1.350 -8.270 0.248 1.00 68.75 224 GLU A N 1
ATOM 1716 C CA . GLU A 1 224 ? -2.792 -7.942 0.415 1.00 68.75 224 GLU A CA 1
ATOM 1717 C C . GLU A 1 224 ? -3.506 -8.836 1.418 1.00 68.75 224 GLU A C 1
ATOM 1719 O O . GLU A 1 224 ? -4.225 -8.343 2.292 1.00 68.75 224 GLU A O 1
ATOM 1724 N N . SER A 1 225 ? -3.276 -10.147 1.354 1.00 77.12 225 SER A N 1
ATOM 1725 C CA . SER A 1 225 ? -3.916 -11.083 2.276 1.00 77.12 225 SER A CA 1
ATOM 1726 C C . SER A 1 225 ? -3.409 -10.914 3.706 1.00 77.12 225 SER A C 1
ATOM 1728 O O . SER A 1 225 ? -4.221 -10.919 4.623 1.00 77.12 225 SER A O 1
ATOM 1730 N N . GLN A 1 226 ? -2.101 -10.708 3.905 1.00 81.75 226 GLN A N 1
ATOM 1731 C CA . GLN A 1 226 ? -1.521 -10.524 5.241 1.00 81.75 226 GLN A CA 1
ATOM 1732 C C . GLN A 1 226 ? -1.964 -9.198 5.866 1.00 81.75 226 GLN A C 1
ATOM 1734 O O . GLN A 1 226 ? -2.326 -9.158 7.040 1.00 81.75 226 GLN A O 1
ATOM 1739 N N . ILE A 1 227 ? -2.021 -8.119 5.075 1.00 83.44 227 ILE A N 1
ATOM 1740 C CA . ILE A 1 227 ? -2.547 -6.827 5.536 1.00 83.44 227 ILE A CA 1
ATOM 1741 C C . ILE A 1 227 ? -4.036 -6.946 5.882 1.00 83.44 227 ILE A C 1
ATOM 1743 O O . ILE A 1 227 ? -4.465 -6.429 6.913 1.00 83.44 227 ILE A O 1
ATOM 1747 N N . ALA A 1 228 ? -4.836 -7.628 5.058 1.00 85.19 228 ALA A N 1
ATOM 1748 C CA . ALA A 1 228 ? -6.253 -7.852 5.338 1.00 85.19 228 ALA A CA 1
ATOM 1749 C C . ALA A 1 228 ? -6.467 -8.712 6.594 1.00 85.19 228 ALA A C 1
ATOM 1751 O O . ALA A 1 228 ? -7.331 -8.403 7.413 1.00 85.19 228 ALA A O 1
ATOM 1752 N N . GLU A 1 229 ? -5.660 -9.756 6.778 1.00 88.00 229 GLU A N 1
ATOM 1753 C CA . GLU A 1 229 ? -5.696 -10.620 7.957 1.00 88.00 229 GLU A CA 1
ATOM 1754 C C . GLU A 1 229 ? -5.302 -9.856 9.226 1.00 88.00 229 GLU A C 1
ATOM 1756 O O . GLU A 1 229 ? -6.029 -9.915 10.214 1.00 88.00 229 GLU A O 1
ATOM 1761 N N . LEU A 1 230 ? -4.236 -9.047 9.188 1.00 89.38 230 LEU A N 1
ATOM 1762 C CA . LEU A 1 230 ? -3.853 -8.179 10.305 1.00 89.38 230 LEU A CA 1
ATOM 1763 C C . LEU A 1 230 ? -4.920 -7.121 10.607 1.00 89.38 230 LEU A C 1
ATOM 1765 O O . LEU A 1 230 ? -5.216 -6.887 11.775 1.00 89.38 230 LEU A O 1
ATOM 1769 N N . LYS A 1 231 ? -5.549 -6.516 9.589 1.00 90.25 231 LYS A N 1
ATOM 1770 C CA . LYS A 1 231 ? -6.679 -5.584 9.781 1.00 90.25 231 LYS A CA 1
ATOM 1771 C C . LYS A 1 231 ? -7.844 -6.263 10.494 1.00 90.25 231 LYS A C 1
ATOM 1773 O O . LYS A 1 231 ? -8.392 -5.701 11.441 1.00 90.25 231 LYS A O 1
ATOM 1778 N N . ASN A 1 232 ? -8.197 -7.473 10.066 1.00 91.81 232 ASN A N 1
ATOM 1779 C CA . ASN A 1 232 ? -9.243 -8.259 10.713 1.00 91.81 232 ASN A CA 1
ATOM 1780 C C . ASN A 1 232 ? -8.853 -8.624 12.150 1.00 91.81 232 ASN A C 1
ATOM 1782 O O . ASN A 1 232 ? -9.670 -8.460 13.048 1.00 91.81 232 ASN A O 1
ATOM 1786 N N . ALA A 1 233 ? -7.603 -9.029 12.390 1.00 90.88 233 ALA A N 1
ATOM 1787 C CA . ALA A 1 233 ? -7.104 -9.352 13.723 1.00 90.88 233 ALA A CA 1
ATOM 1788 C C . ALA A 1 233 ? -7.109 -8.136 14.668 1.00 90.88 233 ALA A C 1
ATOM 1790 O O . ALA A 1 233 ? -7.460 -8.277 15.839 1.00 90.88 233 ALA A O 1
ATOM 1791 N N . VAL A 1 234 ? -6.766 -6.939 14.173 1.00 91.62 234 VAL A N 1
ATOM 1792 C CA . VAL A 1 234 ? -6.891 -5.683 14.934 1.00 91.62 234 VAL A CA 1
ATOM 1793 C C . VAL A 1 234 ? -8.359 -5.414 15.271 1.00 91.62 234 VAL A C 1
ATOM 1795 O O . VAL A 1 234 ? -8.680 -5.187 16.434 1.00 91.62 234 VAL A O 1
ATOM 1798 N N . ALA A 1 235 ? -9.265 -5.519 14.295 1.00 90.62 235 ALA A N 1
ATOM 1799 C CA . ALA A 1 235 ? -10.696 -5.308 14.522 1.00 90.62 235 ALA A CA 1
ATOM 1800 C C . ALA A 1 235 ? -11.305 -6.336 15.498 1.00 90.62 235 ALA A C 1
ATOM 1802 O O . ALA A 1 235 ? -12.189 -6.008 16.290 1.00 90.62 235 ALA A O 1
ATOM 1803 N N . GLU A 1 236 ? -10.845 -7.588 15.462 1.00 91.75 236 GLU A N 1
ATOM 1804 C CA . GLU A 1 236 ? -11.230 -8.616 16.432 1.00 91.75 236 GLU A CA 1
ATOM 1805 C C . GLU A 1 236 ? -10.701 -8.306 17.835 1.00 91.75 236 GLU A C 1
ATOM 1807 O O . GLU A 1 236 ? -11.455 -8.426 18.801 1.00 91.75 236 GLU A O 1
ATOM 1812 N N . ALA A 1 237 ? -9.449 -7.854 17.960 1.00 88.81 237 ALA A N 1
ATOM 1813 C CA . ALA A 1 237 ? -8.874 -7.446 19.242 1.00 88.81 237 ALA A CA 1
ATOM 1814 C C . ALA A 1 237 ? -9.619 -6.242 19.851 1.00 88.81 237 ALA A C 1
ATOM 1816 O O . ALA A 1 237 ? -9.918 -6.242 21.047 1.00 88.81 237 ALA A O 1
ATOM 1817 N N . GLU A 1 238 ? -9.994 -5.253 19.033 1.00 89.44 238 GLU A N 1
ATOM 1818 C CA . GLU A 1 238 ? -10.815 -4.112 19.460 1.00 89.44 238 GLU A CA 1
ATOM 1819 C C . GLU A 1 238 ? -12.198 -4.557 19.957 1.00 89.44 238 GLU A C 1
ATOM 1821 O O . GLU A 1 238 ? -12.645 -4.125 21.025 1.00 89.44 238 GLU A O 1
ATOM 1826 N N . LYS A 1 239 ? -12.858 -5.473 19.235 1.00 90.19 239 LYS A N 1
ATOM 1827 C CA . LYS A 1 239 ? -14.138 -6.060 19.667 1.00 90.19 239 LYS A CA 1
ATOM 1828 C C . LYS A 1 239 ? -14.005 -6.835 20.973 1.00 90.19 239 LYS A C 1
ATOM 1830 O O . LYS A 1 239 ? -14.870 -6.719 21.839 1.00 90.19 239 LYS A O 1
ATOM 1835 N N . GLU A 1 240 ? -12.941 -7.620 21.140 1.00 88.56 240 GLU A N 1
ATOM 1836 C CA . GLU A 1 240 ? -12.702 -8.368 22.378 1.00 88.56 240 GLU A CA 1
ATOM 1837 C C . GLU A 1 240 ? -12.523 -7.415 23.570 1.00 88.56 240 GLU A C 1
ATOM 1839 O O . GLU A 1 240 ? -13.107 -7.624 24.635 1.00 88.56 240 GLU A O 1
ATOM 1844 N N . LYS A 1 241 ? -11.800 -6.310 23.368 1.00 86.25 241 LYS A N 1
ATOM 1845 C CA . LYS A 1 241 ? -11.632 -5.244 24.363 1.00 86.25 241 LYS A CA 1
ATOM 1846 C C . LYS A 1 241 ? -12.949 -4.543 24.701 1.00 86.25 241 LYS A C 1
ATOM 1848 O O . LYS A 1 241 ? -13.189 -4.236 25.869 1.00 86.25 241 LYS A O 1
ATOM 1853 N N . GLU A 1 242 ? -13.806 -4.279 23.715 1.00 87.88 242 GLU A N 1
ATOM 1854 C CA . GLU A 1 242 ? -15.136 -3.701 23.945 1.00 87.88 242 GLU A CA 1
ATOM 1855 C C . GLU A 1 242 ? -16.035 -4.656 24.743 1.00 87.88 242 GLU A C 1
ATOM 1857 O O . GLU A 1 242 ? -16.668 -4.243 25.716 1.00 87.88 242 GLU A O 1
ATOM 1862 N N . ASN A 1 243 ? -16.047 -5.941 24.390 1.00 87.06 243 ASN A N 1
ATOM 1863 C CA . ASN A 1 243 ? -16.811 -6.956 25.114 1.00 87.06 243 ASN A CA 1
ATOM 1864 C C . ASN A 1 243 ? -16.331 -7.095 26.564 1.00 87.06 243 ASN A C 1
ATOM 1866 O O . ASN A 1 243 ? -17.154 -7.082 27.475 1.00 87.06 243 ASN A O 1
ATOM 1870 N N . ALA A 1 244 ? -15.016 -7.112 26.799 1.00 83.56 244 ALA A N 1
ATOM 1871 C CA . ALA A 1 244 ? -14.456 -7.144 28.151 1.00 83.56 244 ALA A CA 1
ATOM 1872 C C . ALA A 1 244 ? -14.874 -5.921 28.996 1.00 83.56 244 ALA A C 1
ATOM 1874 O O . ALA A 1 244 ? -15.088 -6.042 30.204 1.00 83.56 244 ALA A O 1
ATOM 1875 N N . LYS A 1 245 ? -15.031 -4.736 28.381 1.00 85.44 245 LYS A N 1
ATOM 1876 C CA . LYS A 1 245 ? -15.579 -3.551 29.068 1.00 85.44 245 LYS A CA 1
ATOM 1877 C C . LYS A 1 245 ? -17.053 -3.736 29.434 1.00 85.44 245 LYS A C 1
ATOM 1879 O O . LYS A 1 245 ? -17.417 -3.448 30.570 1.00 85.44 245 LYS A O 1
ATOM 1884 N N . LYS A 1 246 ? -17.877 -4.242 28.511 1.00 85.12 246 LYS A N 1
ATOM 1885 C CA . LYS A 1 246 ? -19.306 -4.507 28.761 1.00 85.12 246 LYS A CA 1
ATOM 1886 C C . LYS A 1 246 ? -19.509 -5.525 29.882 1.00 85.12 246 LYS A C 1
ATOM 1888 O O . LYS A 1 246 ? -20.299 -5.275 30.786 1.00 85.12 246 LYS A O 1
ATOM 1893 N N . GLU A 1 247 ? -18.748 -6.620 29.873 1.00 84.38 247 GLU A N 1
ATOM 1894 C CA . GLU A 1 247 ? -18.773 -7.629 30.942 1.00 84.38 247 GLU A CA 1
ATOM 1895 C C . GLU A 1 247 ? -18.418 -7.020 32.308 1.00 84.38 247 GLU A C 1
ATOM 1897 O O . GLU A 1 247 ? -19.036 -7.349 33.323 1.00 84.38 247 GLU A O 1
ATOM 1902 N N . LYS A 1 248 ? -17.446 -6.097 32.349 1.00 83.25 248 LYS A N 1
ATOM 1903 C CA . LYS A 1 248 ? -17.093 -5.377 33.578 1.00 83.25 248 LYS A CA 1
ATOM 1904 C C . LYS A 1 248 ? -18.245 -4.500 34.079 1.00 83.25 248 LYS A C 1
ATOM 1906 O O . LYS A 1 248 ? -18.561 -4.552 35.265 1.00 83.25 248 LYS A O 1
ATOM 1911 N N . GLU A 1 249 ? -18.874 -3.722 33.199 1.00 84.94 249 GLU A N 1
ATOM 1912 C CA . GLU A 1 249 ? -20.019 -2.872 33.556 1.00 84.94 249 GLU A CA 1
ATOM 1913 C C . GLU A 1 249 ? -21.216 -3.693 34.054 1.00 84.94 249 GLU A C 1
ATOM 1915 O O . GLU A 1 249 ? -21.874 -3.321 35.025 1.00 84.94 249 GLU A O 1
ATOM 1920 N N . GLU A 1 250 ? -21.499 -4.830 33.418 1.00 84.12 250 GLU A N 1
ATOM 1921 C CA . GLU A 1 250 ? -22.575 -5.729 33.838 1.00 84.12 250 GLU A CA 1
ATOM 1922 C C . GLU A 1 250 ? -22.303 -6.326 35.224 1.00 84.12 250 GLU A C 1
ATOM 1924 O O . GLU A 1 250 ? -23.182 -6.332 36.088 1.00 84.12 250 GLU A O 1
ATOM 1929 N N . ALA A 1 251 ? -21.064 -6.745 35.484 1.00 80.62 251 ALA A N 1
ATOM 1930 C CA . ALA A 1 251 ? -20.683 -7.255 36.793 1.00 80.62 251 ALA A CA 1
ATOM 1931 C C . ALA A 1 251 ? -20.716 -6.173 37.894 1.00 80.62 251 ALA A C 1
ATOM 1933 O O . ALA A 1 251 ? -21.035 -6.476 39.048 1.00 80.62 251 ALA A O 1
ATOM 1934 N N . GLU A 1 252 ? -20.419 -4.910 37.565 1.00 83.88 252 GLU A N 1
ATOM 1935 C CA . GLU A 1 252 ? -20.594 -3.775 38.482 1.00 83.88 252 GLU A CA 1
ATOM 1936 C C . GLU A 1 252 ? -22.077 -3.529 38.804 1.00 83.88 252 GLU A C 1
ATOM 1938 O O . GLU A 1 252 ? -22.420 -3.384 39.979 1.00 83.88 252 GLU A O 1
ATOM 1943 N N . LYS A 1 253 ? -22.973 -3.591 37.808 1.00 83.31 253 LYS A N 1
ATOM 1944 C CA . LYS A 1 253 ? -24.430 -3.487 38.024 1.00 83.31 253 LYS A CA 1
ATOM 1945 C C . LYS A 1 253 ? -24.967 -4.598 38.923 1.00 83.31 253 LYS A C 1
ATOM 1947 O O . LYS A 1 253 ? -25.699 -4.314 39.867 1.00 83.31 253 LYS A O 1
ATOM 1952 N N . GLN A 1 254 ? -24.568 -5.848 38.681 1.00 83.62 254 GLN A N 1
ATOM 1953 C CA . GLN A 1 254 ? -24.965 -6.980 39.529 1.00 83.62 254 GLN A CA 1
ATOM 1954 C C . GLN A 1 254 ? -24.489 -6.805 40.978 1.00 83.62 254 GLN A C 1
ATOM 1956 O O . GLN A 1 254 ? -25.197 -7.164 41.919 1.00 83.62 254 GLN A O 1
ATOM 1961 N N . LYS A 1 255 ? -23.295 -6.229 41.182 1.00 83.00 255 LYS A N 1
ATOM 1962 C CA . LYS A 1 255 ? -22.789 -5.914 42.524 1.00 83.00 255 LYS A CA 1
ATOM 1963 C C . LYS A 1 255 ? -23.651 -4.857 43.218 1.00 83.00 255 LYS A C 1
ATOM 1965 O O . LYS A 1 255 ? -23.952 -5.026 44.396 1.00 83.00 255 LYS A O 1
ATOM 1970 N N . GLU A 1 256 ? -24.045 -3.804 42.508 1.00 85.62 256 GLU A N 1
ATOM 1971 C CA . GLU A 1 256 ? -24.918 -2.754 43.045 1.00 85.62 256 GLU A CA 1
ATOM 1972 C C . GLU A 1 256 ? -26.313 -3.299 43.396 1.00 85.62 256 GLU A C 1
ATOM 1974 O O . GLU A 1 256 ? -26.866 -2.983 44.448 1.00 85.62 256 GLU A O 1
ATOM 1979 N N . GLU A 1 257 ? -26.874 -4.171 42.556 1.00 86.38 257 GLU A N 1
ATOM 1980 C CA . GLU A 1 257 ? -28.157 -4.825 42.823 1.00 86.38 257 GLU A CA 1
ATOM 1981 C C . GLU A 1 257 ? -28.092 -5.736 44.058 1.00 86.38 257 GLU A C 1
ATOM 1983 O O . GLU A 1 257 ? -28.963 -5.668 44.927 1.00 86.38 257 GLU A O 1
ATOM 1988 N N . ALA A 1 258 ? -27.019 -6.521 44.199 1.00 84.88 258 ALA A N 1
ATOM 1989 C CA . ALA A 1 258 ? -26.790 -7.336 45.389 1.00 84.88 258 ALA A CA 1
ATOM 1990 C C . ALA A 1 258 ? -26.613 -6.488 46.666 1.00 84.88 258 ALA A C 1
ATOM 1992 O O . ALA A 1 258 ? -27.050 -6.895 47.743 1.00 84.88 258 ALA A O 1
ATOM 1993 N N . GLU A 1 259 ? -25.988 -5.309 46.573 1.00 88.00 259 GLU A N 1
ATOM 1994 C CA . GLU A 1 259 ? -25.891 -4.360 47.693 1.00 88.00 259 GLU A CA 1
ATOM 1995 C C . GLU A 1 259 ? -27.267 -3.798 48.080 1.00 88.00 259 GLU A C 1
ATOM 1997 O O . GLU A 1 259 ? -27.602 -3.796 49.265 1.00 88.00 259 GLU A O 1
ATOM 2002 N N . LYS A 1 260 ? -28.111 -3.434 47.105 1.00 86.06 260 LYS A N 1
ATOM 2003 C CA . LYS A 1 260 ? -29.500 -3.003 47.360 1.00 86.06 260 LYS A CA 1
ATOM 2004 C C . LYS A 1 260 ? -30.328 -4.098 48.030 1.00 86.06 260 LYS A C 1
ATOM 2006 O O . LYS A 1 260 ? -31.042 -3.819 48.989 1.00 86.06 260 LYS A O 1
ATOM 2011 N N . GLN A 1 261 ? -30.215 -5.345 47.570 1.00 87.06 261 GLN A N 1
ATOM 2012 C CA . GLN A 1 261 ? -30.911 -6.479 48.190 1.00 87.06 261 GLN A CA 1
ATOM 2013 C C . GLN A 1 261 ? -30.483 -6.693 49.647 1.00 87.06 261 GLN A C 1
ATOM 2015 O O . GLN A 1 261 ? -31.331 -6.944 50.501 1.00 87.06 261 GLN A O 1
ATOM 2020 N N . LYS A 1 262 ? -29.186 -6.547 49.955 1.00 88.25 262 LYS A N 1
ATOM 2021 C CA . LYS A 1 262 ? -28.700 -6.599 51.343 1.00 88.25 262 LYS A CA 1
ATOM 2022 C C . LYS A 1 262 ? -29.305 -5.495 52.206 1.00 88.25 262 LYS A C 1
ATOM 2024 O O . LYS A 1 262 ? -29.722 -5.782 53.321 1.00 88.25 262 LYS A O 1
ATOM 2029 N N . GLU A 1 263 ? -29.376 -4.268 51.696 1.00 89.31 263 GLU A N 1
ATOM 2030 C CA . GLU A 1 263 ? -29.965 -3.142 52.430 1.00 89.31 263 GLU A CA 1
ATOM 2031 C C . GLU A 1 263 ? -31.464 -3.361 52.707 1.00 89.31 263 GLU A C 1
ATOM 2033 O O . GLU A 1 263 ? -31.946 -3.065 53.799 1.00 89.31 263 GLU A O 1
ATOM 2038 N N . VAL A 1 264 ? -32.206 -3.920 51.742 1.00 89.75 264 VAL A N 1
ATOM 2039 C CA . VAL A 1 264 ? -33.618 -4.296 51.930 1.00 89.75 264 VAL A CA 1
ATOM 2040 C C . VAL A 1 264 ? -33.757 -5.361 53.017 1.00 89.75 264 VAL A C 1
ATOM 2042 O O . VAL A 1 264 ? -34.525 -5.163 53.955 1.00 89.75 264 VAL A O 1
ATOM 2045 N N . ALA A 1 265 ? -32.969 -6.437 52.950 1.00 86.19 265 ALA A N 1
ATOM 2046 C CA . ALA A 1 265 ? -32.995 -7.495 53.961 1.00 86.19 265 ALA A CA 1
ATOM 2047 C C . ALA A 1 265 ? -32.639 -6.970 55.367 1.00 86.19 265 ALA A C 1
ATOM 2049 O O . ALA A 1 265 ? -33.211 -7.403 56.368 1.00 86.19 265 ALA A O 1
ATOM 2050 N N . GLU A 1 266 ? -31.714 -6.010 55.464 1.00 89.94 266 GLU A N 1
ATOM 2051 C CA . GLU A 1 266 ? -31.367 -5.366 56.732 1.00 89.94 266 GLU A CA 1
ATOM 2052 C C . GLU A 1 266 ? -32.525 -4.520 57.289 1.00 89.94 266 GLU A C 1
ATOM 2054 O O . GLU A 1 266 ? -32.807 -4.586 58.488 1.00 89.94 266 GLU A O 1
ATOM 2059 N N . LYS A 1 267 ? -33.254 -3.788 56.433 1.00 87.38 267 LYS A N 1
ATOM 2060 C CA . LYS A 1 267 ? -34.466 -3.046 56.829 1.00 87.38 267 LYS A CA 1
ATOM 2061 C C . LYS A 1 267 ? -35.580 -3.974 57.306 1.00 87.38 267 LYS A C 1
ATOM 2063 O O . LYS A 1 267 ? -36.157 -3.718 58.361 1.00 87.38 267 LYS A O 1
ATOM 2068 N N . GLU A 1 268 ? -35.847 -5.061 56.585 1.00 88.69 268 GLU A N 1
ATOM 2069 C CA . GLU A 1 268 ? -36.846 -6.064 56.984 1.00 88.69 268 GLU A CA 1
ATOM 2070 C C . GLU A 1 268 ? -36.507 -6.680 58.346 1.00 88.69 268 GLU A C 1
ATOM 2072 O O . GLU A 1 268 ? -37.375 -6.806 59.212 1.00 88.69 268 GLU A O 1
ATOM 2077 N N . LYS A 1 269 ? -35.226 -6.991 58.584 1.00 88.94 269 LYS A N 1
ATOM 2078 C CA . LYS A 1 269 ? -34.763 -7.478 59.886 1.00 88.94 269 LYS A CA 1
ATOM 2079 C C . LYS A 1 269 ? -35.033 -6.462 61.003 1.00 88.94 269 LYS A C 1
ATOM 2081 O O . LYS A 1 269 ? -35.535 -6.843 62.059 1.00 88.94 269 LYS A O 1
ATOM 2086 N N . GLN A 1 270 ? -34.737 -5.181 60.777 1.00 89.44 270 GLN A N 1
ATOM 2087 C CA . GLN A 1 270 ? -35.017 -4.124 61.756 1.00 89.44 270 GLN A CA 1
ATOM 2088 C C . GLN A 1 270 ? -36.520 -3.951 62.024 1.00 89.44 270 GLN A C 1
ATOM 2090 O O . GLN A 1 270 ? -36.921 -3.686 63.158 1.00 89.44 270 GLN A O 1
ATOM 2095 N N . GLU A 1 271 ? -37.373 -4.080 61.005 1.00 88.75 271 GLU A N 1
ATOM 2096 C CA . GLU A 1 271 ? -38.828 -4.044 61.188 1.00 88.75 271 GLU A CA 1
ATOM 2097 C C . GLU A 1 271 ? -39.336 -5.237 61.999 1.00 88.75 271 GLU A C 1
ATOM 2099 O O . GLU A 1 271 ? -40.134 -5.046 62.919 1.00 88.75 271 GLU A O 1
ATOM 2104 N N . ALA A 1 272 ? -38.833 -6.443 61.722 1.00 86.25 272 ALA A N 1
ATOM 2105 C CA . ALA A 1 272 ? -39.158 -7.639 62.492 1.00 86.25 272 ALA A CA 1
ATOM 2106 C C . ALA A 1 272 ? -38.741 -7.500 63.969 1.00 86.25 272 ALA A C 1
ATOM 2108 O O . ALA A 1 272 ? -39.518 -7.832 64.865 1.00 86.25 272 ALA A O 1
ATOM 2109 N N . GLU A 1 273 ? -37.555 -6.944 64.244 1.00 89.62 273 GLU A N 1
ATOM 2110 C CA . GLU A 1 273 ? -37.104 -6.649 65.612 1.00 89.62 273 GLU A CA 1
ATOM 2111 C C . GLU A 1 273 ? -38.044 -5.658 66.325 1.00 89.62 273 GLU A C 1
ATOM 2113 O O . GLU A 1 273 ? -38.452 -5.908 67.461 1.00 89.62 273 GLU A O 1
ATOM 2118 N N . LYS A 1 274 ? -38.484 -4.584 65.651 1.00 87.06 274 LYS A N 1
ATOM 2119 C CA . LYS A 1 274 ? -39.463 -3.628 66.210 1.00 87.06 274 LYS A CA 1
ATOM 2120 C C . LYS A 1 274 ? -40.826 -4.263 66.488 1.00 87.06 274 LYS A C 1
ATOM 2122 O O . LYS A 1 274 ? -41.473 -3.916 67.475 1.00 87.06 274 LYS A O 1
ATOM 2127 N N . GLN A 1 275 ? -41.301 -5.150 65.611 1.00 87.62 275 GLN A N 1
ATOM 2128 C CA . GLN A 1 275 ? -42.559 -5.870 65.830 1.00 87.62 275 GLN A CA 1
ATOM 2129 C C . GLN A 1 275 ? -42.466 -6.789 67.047 1.00 87.62 275 GLN A C 1
ATOM 2131 O O . GLN A 1 275 ? -43.387 -6.811 67.862 1.00 87.62 275 GLN A O 1
ATOM 2136 N N . LYS A 1 276 ? -41.336 -7.486 67.209 1.00 87.88 276 LYS A N 1
ATOM 2137 C CA . LYS A 1 276 ? -41.081 -8.319 68.385 1.00 87.88 276 LYS A CA 1
ATOM 2138 C C . LYS A 1 276 ? -41.109 -7.497 69.677 1.00 87.88 276 LYS A C 1
ATOM 2140 O O . LYS A 1 276 ? -41.778 -7.892 70.624 1.00 87.88 276 LYS A O 1
ATOM 2145 N N . GLU A 1 277 ? -40.466 -6.328 69.690 1.00 88.75 277 GLU A N 1
ATOM 2146 C CA . GLU A 1 277 ? -40.481 -5.427 70.852 1.00 88.75 277 GLU A CA 1
ATOM 2147 C C . GLU A 1 277 ? -41.903 -4.935 71.190 1.00 88.75 277 GLU A C 1
ATOM 2149 O O . GLU A 1 277 ? -42.278 -4.853 72.359 1.00 88.75 277 GLU A O 1
ATOM 2154 N N . LYS A 1 278 ? -42.730 -4.630 70.178 1.00 88.00 278 LYS A N 1
ATOM 2155 C CA . LYS A 1 278 ? -44.144 -4.273 70.396 1.00 88.00 278 LYS A CA 1
ATOM 2156 C C . LYS A 1 278 ? -44.939 -5.425 71.008 1.00 88.00 278 LYS A C 1
ATOM 2158 O O . LYS A 1 278 ? -45.659 -5.198 71.974 1.00 88.00 278 LYS A O 1
ATOM 2163 N N . ALA A 1 279 ? -44.782 -6.638 70.482 1.00 84.81 279 ALA A N 1
ATOM 2164 C CA . ALA A 1 279 ? -45.465 -7.819 71.003 1.00 84.81 279 ALA A CA 1
ATOM 2165 C C . ALA A 1 279 ? -45.061 -8.123 72.459 1.00 84.81 279 ALA A C 1
ATOM 2167 O O . ALA A 1 279 ? -45.907 -8.496 73.270 1.00 84.81 279 ALA A O 1
ATOM 2168 N N . GLU A 1 280 ? -43.788 -7.923 72.817 1.00 88.94 280 GLU A N 1
ATOM 2169 C CA . GLU A 1 280 ? -43.328 -8.043 74.208 1.00 88.94 280 GLU A CA 1
ATOM 2170 C C . GLU A 1 280 ? -43.998 -7.008 75.128 1.00 88.94 280 GLU A C 1
ATOM 2172 O O . GLU A 1 280 ? -44.461 -7.377 76.208 1.00 88.94 280 GLU A O 1
ATOM 2177 N N . LYS A 1 281 ? -44.140 -5.748 74.691 1.00 85.31 281 LYS A N 1
ATOM 2178 C CA . LYS A 1 281 ? -44.854 -4.705 75.458 1.00 85.31 281 LYS A CA 1
ATOM 2179 C C . LYS A 1 281 ? -46.337 -5.021 75.643 1.00 85.31 281 LYS A C 1
ATOM 2181 O O . LYS A 1 281 ? -46.846 -4.891 76.752 1.00 85.31 281 LYS A O 1
ATOM 2186 N N . GLU A 1 282 ? -47.022 -5.466 74.590 1.00 88.12 282 GLU A N 1
ATOM 2187 C CA . GLU A 1 282 ? -48.434 -5.871 74.671 1.00 88.12 282 GLU A CA 1
ATOM 2188 C C . GLU A 1 282 ? -48.630 -7.038 75.647 1.00 88.12 282 GLU A C 1
ATOM 2190 O O . GLU A 1 282 ? -49.583 -7.048 76.429 1.00 88.12 282 GLU A O 1
ATOM 2195 N N . LYS A 1 283 ? -47.703 -8.004 75.655 1.00 86.88 283 LYS A N 1
ATOM 2196 C CA . LYS A 1 283 ? -47.722 -9.108 76.618 1.00 86.88 283 LYS A CA 1
ATOM 2197 C C . LYS A 1 283 ? -47.566 -8.607 78.057 1.00 86.88 283 LYS A C 1
ATOM 2199 O O . LYS A 1 283 ? -48.308 -9.051 78.931 1.00 86.88 283 LYS A O 1
ATOM 2204 N N . GLU A 1 284 ? -46.645 -7.676 78.300 1.00 88.31 284 GLU A N 1
ATOM 2205 C CA . GLU A 1 284 ? -46.447 -7.076 79.625 1.00 88.31 284 GLU A CA 1
ATOM 2206 C C . GLU A 1 284 ? -47.693 -6.300 80.096 1.00 88.31 284 GLU A C 1
ATOM 2208 O O . GLU A 1 284 ? -48.091 -6.393 81.259 1.00 88.31 284 GLU A O 1
ATOM 2213 N N . GLU A 1 285 ? -48.355 -5.559 79.201 1.00 87.38 285 GLU A N 1
ATOM 2214 C CA . GLU A 1 285 ? -49.620 -4.877 79.507 1.00 87.38 285 GLU A CA 1
ATOM 2215 C C . GLU A 1 285 ? -50.745 -5.864 79.842 1.00 87.38 285 GLU A C 1
ATOM 2217 O O . GLU A 1 285 ? -51.466 -5.664 80.824 1.00 87.38 285 GLU A O 1
ATOM 2222 N N . ALA A 1 286 ? -50.875 -6.952 79.079 1.00 84.50 286 ALA A N 1
ATOM 2223 C CA . ALA A 1 286 ? -51.860 -7.997 79.348 1.00 84.50 286 ALA A CA 1
ATOM 2224 C C . ALA A 1 286 ? -51.622 -8.681 80.709 1.00 84.50 286 ALA A C 1
ATOM 2226 O O . ALA A 1 286 ? -52.577 -8.951 81.443 1.00 84.50 286 ALA A O 1
ATOM 2227 N N . GLU A 1 287 ? -50.362 -8.925 81.082 1.00 88.06 287 GLU A N 1
ATOM 2228 C CA . GLU A 1 287 ? -50.007 -9.455 82.404 1.00 88.06 287 GLU A CA 1
ATOM 2229 C C . GLU A 1 287 ? -50.397 -8.486 83.532 1.00 88.06 287 GLU A C 1
ATOM 2231 O O . GLU A 1 287 ? -51.020 -8.911 84.508 1.00 88.06 287 GLU A O 1
ATOM 2236 N N . LYS A 1 288 ? -50.144 -7.178 83.372 1.00 85.06 288 LYS A N 1
ATOM 2237 C CA . LYS A 1 288 ? -50.575 -6.151 84.342 1.00 85.06 288 LYS A CA 1
ATOM 2238 C C . LYS A 1 288 ? -52.093 -6.104 84.504 1.00 85.06 288 LYS A C 1
ATOM 2240 O O . LYS A 1 288 ? -52.585 -6.057 85.631 1.00 85.06 288 LYS A O 1
ATOM 2245 N N . GLN A 1 289 ? -52.844 -6.153 83.402 1.00 85.75 289 GLN A N 1
ATOM 2246 C CA . GLN A 1 289 ? -54.311 -6.186 83.447 1.00 85.75 289 GLN A CA 1
ATOM 2247 C C . GLN A 1 289 ? -54.833 -7.431 84.169 1.00 85.75 289 GLN A C 1
ATOM 2249 O O . GLN A 1 289 ? -55.794 -7.350 84.937 1.00 85.75 289 GLN A O 1
ATOM 2254 N N . LYS A 1 290 ? -54.194 -8.587 83.954 1.00 85.75 290 LYS A N 1
ATOM 2255 C CA . LYS A 1 290 ? -54.544 -9.823 84.658 1.00 85.75 290 LYS A CA 1
ATOM 2256 C C . LYS A 1 290 ? -54.315 -9.691 86.166 1.00 85.75 290 LYS A C 1
ATOM 2258 O O . LYS A 1 290 ? -55.194 -10.068 86.938 1.00 85.75 290 LYS A O 1
ATOM 2263 N N . GLU A 1 291 ? -53.184 -9.122 86.579 1.00 86.56 291 GLU A N 1
ATOM 2264 C CA . GLU A 1 291 ? -52.882 -8.874 87.994 1.00 86.56 291 GLU A CA 1
ATOM 2265 C C . GLU A 1 291 ? -53.897 -7.907 88.632 1.00 86.56 291 GLU A C 1
ATOM 2267 O O . GLU A 1 291 ? -54.359 -8.119 89.754 1.00 86.56 291 GLU A O 1
ATOM 2272 N N . GLU A 1 292 ? -54.297 -6.854 87.913 1.00 86.25 292 GLU A N 1
ATOM 2273 C CA . GLU A 1 292 ? -55.326 -5.920 88.377 1.00 86.25 292 GLU A CA 1
ATOM 2274 C C . GLU A 1 292 ? -56.694 -6.602 88.533 1.00 86.25 292 GLU A C 1
ATOM 2276 O O . GLU A 1 292 ? -57.361 -6.430 89.558 1.00 86.25 292 GLU A O 1
ATOM 2281 N N . ALA A 1 293 ? -57.092 -7.436 87.569 1.00 82.12 293 ALA A N 1
ATOM 2282 C CA . ALA A 1 293 ? -58.326 -8.211 87.647 1.00 82.12 293 ALA A CA 1
ATOM 2283 C C . ALA A 1 293 ? -58.321 -9.207 88.824 1.00 82.12 293 ALA A C 1
ATOM 2285 O O . ALA A 1 293 ? -59.347 -9.394 89.483 1.00 82.12 293 ALA A O 1
ATOM 2286 N N . GLU A 1 294 ? -57.179 -9.833 89.126 1.00 86.62 294 GLU A N 1
ATOM 2287 C CA . GLU A 1 294 ? -57.021 -10.694 90.305 1.00 86.62 294 GLU A CA 1
ATOM 2288 C C . GLU A 1 294 ? -57.172 -9.904 91.613 1.00 86.62 294 GLU A C 1
ATOM 2290 O O . GLU A 1 294 ? -57.926 -10.326 92.494 1.00 86.62 294 GLU A O 1
ATOM 2295 N N . LYS A 1 295 ? -56.567 -8.712 91.716 1.00 83.50 295 LYS A N 1
ATOM 2296 C CA . LYS A 1 295 ? -56.752 -7.818 92.875 1.00 83.50 295 LYS A CA 1
ATOM 2297 C C . LYS A 1 295 ? -58.215 -7.418 93.061 1.00 83.50 295 LYS A C 1
ATOM 2299 O O . LYS A 1 295 ? -58.716 -7.431 94.185 1.00 83.50 295 LYS A O 1
ATOM 2304 N N . GLN A 1 296 ? -58.921 -7.086 91.979 1.00 83.75 296 GLN A N 1
ATOM 2305 C CA . GLN A 1 296 ? -60.347 -6.748 92.043 1.00 83.75 296 GLN A CA 1
ATOM 2306 C C . GLN A 1 296 ? -61.199 -7.927 92.531 1.00 83.75 296 GLN A C 1
ATOM 2308 O O . GLN A 1 296 ? -62.088 -7.731 93.362 1.00 83.75 296 GLN A O 1
ATOM 2313 N N . LYS A 1 297 ? -60.909 -9.157 92.079 1.00 84.06 297 LYS A N 1
ATOM 2314 C CA . LYS A 1 297 ? -61.572 -10.366 92.596 1.00 84.06 297 LYS A CA 1
ATOM 2315 C C . LYS A 1 297 ? -61.347 -10.542 94.095 1.00 84.06 297 LYS A C 1
ATOM 2317 O O . LYS A 1 297 ? -62.307 -10.790 94.817 1.00 84.06 297 LYS A O 1
ATOM 2322 N N . GLU A 1 298 ? -60.116 -10.361 94.571 1.00 84.62 298 GLU A N 1
ATOM 2323 C CA . GLU A 1 298 ? -59.796 -10.477 95.998 1.00 84.62 298 GLU A CA 1
ATOM 2324 C C . GLU A 1 298 ? -60.549 -9.430 96.843 1.00 84.62 298 GLU A C 1
ATOM 2326 O O . GLU A 1 298 ? -61.036 -9.726 97.936 1.00 84.62 298 GLU A O 1
ATOM 2331 N N . VAL A 1 299 ? -60.688 -8.199 96.336 1.00 85.44 299 VAL A N 1
ATOM 2332 C CA . VAL A 1 299 ? -61.496 -7.152 96.986 1.00 85.44 299 VAL A CA 1
ATOM 2333 C C . VAL A 1 299 ? -62.968 -7.563 97.055 1.00 85.44 299 VAL A C 1
ATOM 2335 O O . VAL A 1 299 ? -63.560 -7.495 98.133 1.00 85.44 299 VAL A O 1
ATOM 2338 N N . ALA A 1 300 ? -63.541 -8.042 95.949 1.00 80.19 300 ALA A N 1
ATOM 2339 C CA . ALA A 1 300 ? -64.932 -8.488 95.903 1.00 80.19 300 ALA A CA 1
ATOM 2340 C C . ALA A 1 300 ? -65.204 -9.667 96.860 1.00 80.19 300 ALA A C 1
ATOM 2342 O O . ALA A 1 300 ? -66.236 -9.699 97.532 1.00 80.19 300 ALA A O 1
ATOM 2343 N N . GLU A 1 301 ? -64.270 -10.615 96.984 1.00 85.19 301 GLU A N 1
ATOM 2344 C CA . GLU A 1 301 ? -64.371 -11.711 97.957 1.00 85.19 301 GLU A CA 1
ATOM 2345 C C . GLU A 1 301 ? -64.363 -11.202 99.404 1.00 85.19 301 GLU A C 1
ATOM 2347 O O . GLU A 1 301 ? -65.203 -11.617 100.207 1.00 85.19 301 GLU A O 1
ATOM 2352 N N . LYS A 1 302 ? -63.482 -10.248 99.737 1.00 81.69 302 LYS A N 1
ATOM 2353 C CA . LYS A 1 302 ? -63.450 -9.618 101.069 1.00 81.69 302 LYS A CA 1
ATOM 2354 C C . LYS A 1 302 ? -64.743 -8.869 101.389 1.00 81.69 302 LYS A C 1
ATOM 2356 O O . LYS A 1 302 ? -65.192 -8.887 102.536 1.00 81.69 302 LYS A O 1
ATOM 2361 N N . GLU A 1 303 ? -65.339 -8.189 100.412 1.00 82.69 303 GLU A N 1
ATOM 2362 C CA . GLU A 1 303 ? -66.636 -7.525 100.586 1.00 82.69 303 GLU A CA 1
ATOM 2363 C C . GLU A 1 303 ? -67.764 -8.529 100.821 1.00 82.69 303 GLU A C 1
ATOM 2365 O O . GLU A 1 303 ? -68.568 -8.342 101.737 1.00 82.69 303 GLU A O 1
ATOM 2370 N N . LYS A 1 304 ? -67.781 -9.634 100.069 1.00 83.00 304 LYS A N 1
ATOM 2371 C CA . LYS A 1 304 ? -68.744 -10.720 100.274 1.00 83.00 304 LYS A CA 1
ATOM 2372 C C . LYS A 1 304 ? -68.631 -11.322 101.678 1.00 83.00 304 LYS A C 1
ATOM 2374 O O . LYS A 1 304 ? -69.646 -11.485 102.351 1.00 83.00 304 LYS A O 1
ATOM 2379 N N . GLU A 1 305 ? -67.414 -11.583 102.154 1.00 82.75 305 GLU A N 1
ATOM 2380 C CA . GLU A 1 305 ? -67.180 -12.104 103.508 1.00 82.75 305 GLU A CA 1
ATOM 2381 C C . GLU A 1 305 ? -67.655 -11.118 104.593 1.00 82.75 305 GLU A C 1
ATOM 2383 O O . GLU A 1 305 ? -68.232 -11.519 105.607 1.00 82.75 305 GLU A O 1
ATOM 2388 N N . LYS A 1 306 ? -67.450 -9.807 104.392 1.00 82.56 306 LYS A N 1
ATOM 2389 C CA . LYS A 1 306 ? -67.984 -8.774 105.297 1.00 82.56 306 LYS A CA 1
ATOM 2390 C C . LYS A 1 306 ? -69.512 -8.783 105.325 1.00 82.56 306 LYS A C 1
ATOM 2392 O O . LYS A 1 306 ? -70.080 -8.772 106.416 1.00 82.56 306 LYS A O 1
ATOM 2397 N N . ALA A 1 307 ? -70.158 -8.842 104.162 1.00 77.75 307 ALA A N 1
ATOM 2398 C CA . ALA A 1 307 ? -71.614 -8.892 104.059 1.00 77.75 307 ALA A CA 1
ATOM 2399 C C . ALA A 1 307 ? -72.199 -10.145 104.739 1.00 77.75 307 ALA A C 1
ATOM 2401 O O . ALA A 1 307 ? -73.200 -10.056 105.449 1.00 77.75 307 ALA A O 1
ATOM 2402 N N . GLU A 1 308 ? -71.551 -11.306 104.598 1.00 82.94 308 GLU A N 1
ATOM 2403 C CA . GLU A 1 308 ? -71.948 -12.533 105.304 1.00 82.94 308 GLU A CA 1
ATOM 2404 C C . GLU A 1 308 ? -71.833 -12.383 106.830 1.00 82.94 308 GLU A C 1
ATOM 2406 O O . GLU A 1 308 ? -72.764 -12.742 107.554 1.00 82.94 308 GLU A O 1
ATOM 2411 N N . LYS A 1 309 ? -70.749 -11.775 107.335 1.00 79.56 309 LYS A N 1
ATOM 2412 C CA . LYS A 1 309 ? -70.588 -11.486 108.774 1.00 79.56 309 LYS A CA 1
ATOM 2413 C C . LYS A 1 309 ? -71.643 -10.518 109.307 1.00 79.56 309 LYS A C 1
ATOM 2415 O O . LYS A 1 309 ? -72.085 -10.663 110.447 1.00 79.56 309 LYS A O 1
ATOM 2420 N N . GLU A 1 310 ? -72.030 -9.510 108.530 1.00 80.25 310 GLU A N 1
ATOM 2421 C CA . GLU A 1 310 ? -73.112 -8.590 108.904 1.00 80.25 310 GLU A CA 1
ATOM 2422 C C . GLU A 1 310 ? -74.464 -9.300 108.953 1.00 80.25 310 GLU A C 1
ATOM 2424 O O . GLU A 1 310 ? -75.209 -9.123 109.919 1.00 80.25 310 GLU A O 1
ATOM 2429 N N . LYS A 1 311 ? -74.746 -10.170 107.978 1.00 81.38 311 LYS A N 1
ATOM 2430 C CA . LYS A 1 311 ? -75.954 -11.000 107.977 1.00 81.38 311 LYS A CA 1
ATOM 2431 C C . LYS A 1 311 ? -76.025 -11.904 109.213 1.00 81.38 311 LYS A C 1
ATOM 2433 O O . LYS A 1 311 ? -77.059 -11.949 109.873 1.00 81.38 311 LYS A O 1
ATOM 2438 N N . GLU A 1 312 ? -74.923 -12.559 109.576 1.00 80.94 312 GLU A N 1
ATOM 2439 C CA . GLU A 1 312 ? -74.853 -13.408 110.775 1.00 80.94 312 GLU A CA 1
ATOM 2440 C C . GLU A 1 312 ? -75.085 -12.602 112.070 1.00 80.94 312 GLU A C 1
ATOM 2442 O O . GLU A 1 312 ? -75.755 -13.065 112.997 1.00 80.94 312 GLU A O 1
ATOM 2447 N N . LYS A 1 313 ? -74.560 -11.370 112.150 1.00 80.69 313 LYS A N 1
ATOM 2448 C CA . LYS A 1 313 ? -74.837 -10.464 113.278 1.00 80.69 313 LYS A CA 1
ATOM 2449 C C . LYS A 1 313 ? -76.318 -10.098 113.360 1.00 80.69 313 LYS A C 1
ATOM 2451 O O . LYS A 1 313 ? -76.878 -10.163 114.452 1.00 80.69 313 LYS A O 1
ATOM 2456 N N . ALA A 1 314 ? -76.940 -9.757 112.233 1.00 75.06 314 ALA A N 1
ATOM 2457 C CA . ALA A 1 314 ? -78.361 -9.423 112.177 1.00 75.06 314 ALA A CA 1
ATOM 2458 C C . ALA A 1 314 ? -79.248 -10.612 112.595 1.00 75.06 314 ALA A C 1
ATOM 2460 O O . ALA A 1 314 ? -80.200 -10.434 113.353 1.00 75.06 314 ALA A O 1
ATOM 2461 N N . GLU A 1 315 ? -78.910 -11.838 112.180 1.00 80.94 315 GLU A N 1
ATOM 2462 C CA . GLU A 1 315 ? -79.609 -13.054 112.624 1.00 80.94 315 GLU A CA 1
ATOM 2463 C C . GLU A 1 315 ? -79.479 -13.273 114.141 1.00 80.94 315 GLU A C 1
ATOM 2465 O O . GLU A 1 315 ? -80.477 -13.531 114.813 1.00 80.94 315 GLU A O 1
ATOM 2470 N N . LYS A 1 316 ? -78.283 -13.079 114.713 1.00 77.94 316 LYS A N 1
ATOM 2471 C CA . LYS A 1 316 ? -78.067 -13.150 116.172 1.00 77.94 316 LYS A CA 1
ATOM 2472 C C . LYS A 1 316 ? -78.850 -12.087 116.944 1.00 77.94 316 LYS A C 1
ATOM 2474 O O . LYS A 1 316 ? -79.301 -12.348 118.060 1.00 77.94 316 LYS A O 1
ATOM 2479 N N . GLU A 1 317 ? -78.981 -10.878 116.405 1.00 78.25 317 GLU A N 1
ATOM 2480 C CA . GLU A 1 317 ? -79.808 -9.826 117.009 1.00 78.25 317 GLU A CA 1
ATOM 2481 C C . GLU A 1 317 ? -81.294 -10.177 116.958 1.00 78.25 317 GLU A C 1
ATOM 2483 O O . GLU A 1 317 ? -81.987 -10.021 117.966 1.00 78.25 317 GLU A O 1
ATOM 2488 N N . LYS A 1 318 ? -81.762 -10.734 115.837 1.00 79.81 318 LYS A N 1
ATOM 2489 C CA . LYS A 1 318 ? -83.133 -11.227 115.698 1.00 79.81 318 LYS A CA 1
ATOM 2490 C C . LYS A 1 318 ? -83.447 -12.326 116.719 1.00 79.81 318 LYS A C 1
ATOM 2492 O O . LYS A 1 318 ? -84.448 -12.229 117.421 1.00 79.81 318 LYS A O 1
ATOM 2497 N N . GLU A 1 319 ? -82.560 -13.306 116.883 1.00 78.94 319 GLU A N 1
ATOM 2498 C CA . GLU A 1 319 ? -82.723 -14.386 117.870 1.00 78.94 319 GLU A CA 1
ATOM 2499 C C . GLU A 1 319 ? -82.772 -13.847 119.315 1.00 78.94 319 GLU A C 1
ATOM 2501 O O . GLU A 1 319 ? -83.548 -14.312 120.153 1.00 78.94 319 GLU A O 1
ATOM 2506 N N . LYS A 1 320 ? -81.960 -12.827 119.632 1.00 78.56 320 LYS A N 1
ATOM 2507 C CA . LYS A 1 320 ? -82.016 -12.148 120.938 1.00 78.56 320 LYS A CA 1
ATOM 2508 C C . LYS A 1 320 ? -83.346 -11.429 121.154 1.00 78.56 320 LYS A C 1
ATOM 2510 O O . LYS A 1 320 ? -83.864 -11.482 122.269 1.00 78.56 320 LYS A O 1
ATOM 2515 N N . ALA A 1 321 ? -83.872 -10.760 120.130 1.00 72.12 321 ALA A N 1
ATOM 2516 C CA . ALA A 1 321 ? -85.164 -10.085 120.198 1.00 72.12 321 ALA A CA 1
ATOM 2517 C C . ALA A 1 321 ? -86.308 -11.091 120.412 1.00 72.12 321 ALA A C 1
ATOM 2519 O O . ALA A 1 321 ? -87.132 -10.890 121.300 1.00 72.12 321 ALA A O 1
ATOM 2520 N N . GLU A 1 322 ? -86.305 -12.217 119.692 1.00 79.75 322 GLU A N 1
ATOM 2521 C CA . GLU A 1 322 ? -87.279 -13.305 119.878 1.00 79.75 322 GLU A CA 1
ATOM 2522 C C . GLU A 1 322 ? -87.244 -13.861 121.313 1.00 79.75 322 GLU A C 1
ATOM 2524 O O . GLU A 1 322 ? -88.282 -13.967 121.963 1.00 79.75 322 GLU A O 1
ATOM 2529 N N . LYS A 1 323 ? -86.051 -14.094 121.879 1.00 75.56 323 LYS A N 1
ATOM 2530 C CA . LYS A 1 323 ? -85.894 -14.510 123.289 1.00 75.56 323 LYS A CA 1
ATOM 2531 C C . LYS A 1 323 ? -86.402 -13.475 124.299 1.00 75.56 323 LYS A C 1
ATOM 2533 O O . LYS A 1 323 ? -86.827 -13.847 125.393 1.00 75.56 323 LYS A O 1
ATOM 2538 N N . GLN A 1 324 ? -86.310 -12.181 123.991 1.00 74.25 324 GLN A N 1
ATOM 2539 C CA . GLN A 1 324 ? -86.868 -11.129 124.849 1.00 74.25 324 GLN A CA 1
ATOM 2540 C C . GLN A 1 324 ? -88.395 -11.109 124.794 1.00 74.25 324 GLN A C 1
ATOM 2542 O O . GLN A 1 324 ? -89.021 -10.968 125.843 1.00 74.25 324 GLN A O 1
ATOM 2547 N N . ILE A 1 325 ? -88.978 -11.302 123.608 1.00 77.56 325 ILE A N 1
ATOM 2548 C CA . ILE A 1 325 ? -90.430 -11.428 123.430 1.00 77.56 325 ILE A CA 1
ATOM 2549 C C . ILE A 1 325 ? -90.950 -12.623 124.236 1.00 77.56 325 ILE A C 1
ATOM 2551 O O . ILE A 1 325 ? -91.848 -12.451 125.054 1.00 77.56 325 ILE A O 1
ATOM 2555 N N . GLU A 1 326 ? -90.318 -13.793 124.116 1.00 76.62 326 GLU A N 1
ATOM 2556 C CA . GLU A 1 326 ? -90.727 -14.998 124.854 1.00 76.62 326 GLU A CA 1
ATOM 2557 C C . GLU A 1 326 ? -90.655 -14.804 126.384 1.00 76.62 326 GLU A C 1
ATOM 2559 O O . GLU A 1 326 ? -91.517 -15.265 127.135 1.00 76.62 326 GLU A O 1
ATOM 2564 N N . LYS A 1 327 ? -89.636 -14.085 126.881 1.00 75.31 327 LYS A N 1
ATOM 2565 C CA . LYS A 1 327 ? -89.543 -13.728 128.308 1.00 75.31 327 LYS A CA 1
ATOM 2566 C C . LYS A 1 327 ? -90.663 -12.787 128.748 1.00 75.31 327 LYS A C 1
ATOM 2568 O O . LYS A 1 327 ? -91.218 -12.994 129.825 1.00 75.31 327 LYS A O 1
ATOM 2573 N N . ALA A 1 328 ? -90.976 -11.775 127.941 1.00 70.00 328 ALA A N 1
ATOM 2574 C CA . ALA A 1 328 ? -92.046 -10.827 128.232 1.00 70.00 328 ALA A CA 1
ATOM 2575 C C . ALA A 1 328 ? -93.423 -11.515 128.247 1.00 70.00 328 ALA A C 1
ATOM 2577 O O . ALA A 1 328 ? -94.249 -11.214 129.106 1.00 70.00 328 ALA A O 1
ATOM 2578 N N . GLU A 1 329 ? -93.653 -12.482 127.355 1.00 75.44 329 GLU A N 1
ATOM 2579 C CA . GLU A 1 329 ? -94.873 -13.297 127.344 1.00 75.44 329 GLU A CA 1
ATOM 2580 C C . GLU A 1 329 ? -95.007 -14.151 128.611 1.00 75.44 329 GLU A C 1
ATOM 2582 O O . GLU A 1 329 ? -96.055 -14.115 129.254 1.00 75.44 329 GLU A O 1
ATOM 2587 N N . LYS A 1 330 ? -93.933 -14.824 129.052 1.00 72.19 330 LYS A N 1
ATOM 2588 C CA . LYS A 1 330 ? -93.933 -15.586 130.319 1.00 72.19 330 LYS A CA 1
ATOM 2589 C C . LYS A 1 330 ? -94.179 -14.705 131.548 1.00 72.19 330 LYS A C 1
ATOM 2591 O O . LYS A 1 330 ? -94.828 -15.134 132.499 1.00 72.19 330 LYS A O 1
ATOM 2596 N N . GLU A 1 331 ? -93.655 -13.478 131.566 1.00 72.88 331 GLU A N 1
ATOM 2597 C CA . GLU A 1 331 ? -93.952 -12.512 132.634 1.00 72.88 331 GLU A CA 1
ATOM 2598 C C . GLU A 1 331 ? -95.416 -12.068 132.625 1.00 72.88 331 GLU A C 1
ATOM 2600 O O . GLU A 1 331 ? -96.025 -11.936 133.689 1.00 72.88 331 GLU A O 1
ATOM 2605 N N . LYS A 1 332 ? -95.987 -11.851 131.436 1.00 75.94 332 LYS A N 1
ATOM 2606 C CA . LYS A 1 332 ? -97.400 -11.500 131.283 1.00 75.94 332 LYS A CA 1
ATOM 2607 C C . LYS A 1 332 ? -98.303 -12.618 131.811 1.00 75.94 332 LYS A C 1
ATOM 2609 O O . LYS A 1 332 ? -99.204 -12.331 132.592 1.00 75.94 332 LYS A O 1
ATOM 2614 N N . GLU A 1 333 ? -98.018 -13.865 131.449 1.00 72.88 333 GLU A N 1
ATOM 2615 C CA . GLU A 1 333 ? -98.776 -15.043 131.888 1.00 72.88 333 GLU A CA 1
ATOM 2616 C C . GLU A 1 333 ? -98.720 -15.220 133.417 1.00 72.88 333 GLU A C 1
ATOM 2618 O O . GLU A 1 333 ? -99.746 -15.435 134.062 1.00 72.88 333 GLU A O 1
ATOM 2623 N N . LYS A 1 334 ? -97.546 -15.007 134.035 1.00 72.62 334 LYS A N 1
ATOM 2624 C CA . LYS A 1 334 ? -97.412 -14.989 135.504 1.00 72.62 334 LYS A CA 1
ATOM 2625 C C . LYS A 1 334 ? -98.281 -13.920 136.163 1.00 72.62 334 LYS A C 1
ATOM 2627 O O . LYS A 1 334 ? -98.934 -14.206 137.162 1.00 72.62 334 LYS A O 1
ATOM 2632 N N . LYS A 1 335 ? -98.295 -12.698 135.619 1.00 69.62 335 LYS A N 1
ATOM 2633 C CA . LYS A 1 335 ? -99.122 -11.609 136.159 1.00 69.62 335 LYS A CA 1
ATOM 2634 C C . LYS A 1 335 ? -100.616 -11.864 135.984 1.00 69.62 335 LYS A C 1
ATOM 2636 O O . LYS A 1 335 ? -101.386 -11.487 136.861 1.00 69.62 335 LYS A O 1
ATOM 2641 N N . GLU A 1 336 ? -101.034 -12.491 134.886 1.00 71.75 336 GLU A N 1
ATOM 2642 C CA . GLU A 1 336 ? -102.430 -12.905 134.693 1.00 71.75 336 GLU A CA 1
ATOM 2643 C C . GLU A 1 336 ? -102.855 -13.949 135.736 1.00 71.75 336 GLU A C 1
ATOM 2645 O O . GLU A 1 336 ? -103.890 -13.763 136.376 1.00 71.75 336 GLU A O 1
ATOM 2650 N N . ALA A 1 337 ? -102.026 -14.966 135.997 1.00 71.06 337 ALA A N 1
ATOM 2651 C CA . ALA A 1 337 ? -102.297 -15.969 137.033 1.00 71.06 337 ALA A CA 1
ATOM 2652 C C . ALA A 1 337 ? -102.383 -15.359 138.450 1.00 71.06 337 ALA A C 1
ATOM 2654 O O . ALA A 1 337 ? -103.244 -15.724 139.254 1.00 71.06 337 ALA A O 1
ATOM 2655 N N . GLU A 1 338 ? -101.519 -14.391 138.757 1.00 73.06 338 GLU A N 1
ATOM 2656 C CA . GLU A 1 338 ? -101.516 -13.673 140.038 1.00 73.06 338 GLU A CA 1
ATOM 2657 C C . GLU A 1 338 ? -102.788 -12.818 140.217 1.00 73.06 338 GLU A C 1
ATOM 2659 O O . GLU A 1 338 ? -103.391 -12.789 141.294 1.00 73.06 338 GLU A O 1
ATOM 2664 N N . LEU A 1 339 ? -103.256 -12.182 139.137 1.00 73.00 339 LEU A N 1
ATOM 2665 C CA . LEU A 1 339 ? -104.488 -11.386 139.110 1.00 73.00 339 LEU A CA 1
ATOM 2666 C C . LEU A 1 339 ? -105.738 -12.270 139.267 1.00 73.00 339 LEU A C 1
ATOM 2668 O O . LEU A 1 339 ? -106.688 -11.890 139.956 1.00 73.00 339 LEU A O 1
ATOM 2672 N N . GLU A 1 340 ? -105.737 -13.465 138.675 1.00 73.19 340 GLU A N 1
ATOM 2673 C CA . GLU A 1 340 ? -106.818 -14.443 138.819 1.00 73.19 340 GLU A CA 1
ATOM 2674 C C . GLU A 1 340 ? -106.930 -14.971 140.260 1.00 73.19 340 GLU A C 1
ATOM 2676 O O . GLU A 1 340 ? -108.029 -14.995 140.827 1.00 73.19 340 GLU A O 1
ATOM 2681 N N . SER A 1 341 ? -105.794 -15.274 140.898 1.00 69.12 341 SER A N 1
ATOM 2682 C CA . SER A 1 341 ? -105.724 -15.657 142.317 1.00 69.12 341 SER A CA 1
ATOM 2683 C C . SER A 1 341 ? -106.251 -14.554 143.246 1.00 69.12 341 SER A C 1
ATOM 2685 O O . SER A 1 341 ? -107.113 -14.802 144.095 1.00 69.12 341 SER A O 1
ATOM 2687 N N . ALA A 1 342 ? -105.831 -13.302 143.031 1.00 69.25 342 ALA A N 1
ATOM 2688 C CA . ALA A 1 342 ? -106.319 -12.158 143.804 1.00 69.25 342 ALA A CA 1
ATOM 2689 C C . ALA A 1 342 ? -107.842 -11.959 143.659 1.00 69.25 342 ALA A C 1
ATOM 2691 O O . ALA A 1 342 ? -108.539 -11.669 144.633 1.00 69.25 342 ALA A O 1
ATOM 2692 N N . ASN A 1 343 ? -108.389 -12.166 142.456 1.00 71.38 343 ASN A N 1
ATOM 2693 C CA . ASN A 1 343 ? -109.833 -12.100 142.217 1.00 71.38 343 ASN A CA 1
ATOM 2694 C C . ASN A 1 343 ? -110.608 -13.210 142.940 1.00 71.38 343 ASN A C 1
ATOM 2696 O O . ASN A 1 343 ? -111.734 -12.982 143.396 1.00 71.38 343 ASN A O 1
ATOM 2700 N N . HIS A 1 344 ? -110.033 -14.410 143.055 1.00 74.88 344 HIS A N 1
ATOM 2701 C CA . HIS A 1 344 ? -110.654 -15.498 143.802 1.00 74.88 344 HIS A CA 1
ATOM 2702 C C . HIS A 1 344 ? -110.752 -15.168 145.298 1.00 74.88 344 HIS A C 1
ATOM 2704 O O . HIS A 1 344 ? -111.831 -15.327 145.876 1.00 74.88 344 HIS A O 1
ATOM 2710 N N . GLN A 1 345 ? -109.684 -14.624 145.887 1.00 71.88 345 GLN A N 1
ATOM 2711 C CA . GLN A 1 345 ? -109.665 -14.189 147.289 1.00 71.88 345 GLN A CA 1
ATOM 2712 C C . GLN A 1 345 ? -110.676 -13.062 147.557 1.00 71.88 345 GLN A C 1
ATOM 2714 O O . GLN A 1 345 ? -111.384 -13.069 148.565 1.00 71.88 345 GLN A O 1
ATOM 2719 N N . LEU A 1 346 ? -110.824 -12.124 146.618 1.00 72.12 346 LEU A N 1
ATOM 2720 C CA . LEU A 1 346 ? -111.789 -11.024 146.724 1.00 72.12 346 LEU A CA 1
ATOM 2721 C C . LEU A 1 346 ? -113.245 -11.535 146.702 1.00 72.12 346 LEU A C 1
ATOM 2723 O O . LEU A 1 346 ? -114.107 -11.033 147.432 1.00 72.12 346 LEU A O 1
ATOM 2727 N N . LYS A 1 347 ? -113.529 -12.585 145.920 1.00 71.25 347 LYS A N 1
ATOM 2728 C CA . LYS A 1 347 ? -114.838 -13.267 145.909 1.00 71.25 347 LYS A CA 1
ATOM 2729 C C . LYS A 1 347 ? -115.146 -14.017 147.209 1.00 71.25 347 LYS A C 1
ATOM 2731 O O . LYS A 1 347 ? -116.316 -14.120 147.570 1.00 71.25 347 LYS A O 1
ATOM 2736 N N . GLU A 1 348 ? -114.141 -14.543 147.903 1.00 68.62 348 GLU A N 1
ATOM 2737 C CA . GLU A 1 348 ? -114.346 -15.186 149.207 1.00 68.62 348 GLU A CA 1
ATOM 2738 C C . GLU A 1 348 ? -114.590 -14.161 150.313 1.00 68.62 348 GLU A C 1
ATOM 2740 O O . GLU A 1 348 ? -115.598 -14.248 151.017 1.00 68.62 348 GLU A O 1
ATOM 2745 N N . ALA A 1 349 ? -113.764 -13.114 150.384 1.00 67.56 349 ALA A N 1
ATOM 2746 C CA . ALA A 1 349 ? -113.934 -12.035 151.357 1.00 67.56 349 ALA A CA 1
ATOM 2747 C C . ALA A 1 349 ? -115.314 -11.358 151.243 1.00 67.56 349 ALA A C 1
ATOM 2749 O O . ALA A 1 349 ? -115.951 -11.023 152.241 1.00 67.56 349 ALA A O 1
ATOM 2750 N N . THR A 1 350 ? -115.829 -11.197 150.021 1.00 68.75 350 THR A N 1
ATOM 2751 C CA . THR A 1 350 ? -117.166 -10.619 149.794 1.00 68.75 350 THR A CA 1
ATOM 2752 C C . THR A 1 350 ? -118.318 -11.534 150.219 1.00 68.75 350 THR A C 1
ATOM 2754 O O . THR A 1 350 ? -119.384 -11.027 150.579 1.00 68.75 350 THR A O 1
ATOM 2757 N N . LYS A 1 351 ? -118.138 -12.862 150.228 1.00 73.56 351 LYS A N 1
ATOM 2758 C CA . LYS A 1 351 ? -119.126 -13.791 150.802 1.00 73.56 351 LYS A CA 1
ATOM 2759 C C . LYS A 1 351 ? -119.144 -13.713 152.329 1.00 73.56 351 LYS A C 1
ATOM 2761 O O . LYS A 1 351 ? -120.228 -13.598 152.896 1.00 73.56 351 LYS A O 1
ATOM 2766 N N . GLU A 1 352 ? -117.978 -13.684 152.975 1.00 68.50 352 GLU A N 1
ATOM 2767 C CA . GLU A 1 352 ? -117.889 -13.559 154.439 1.00 68.50 352 GLU A CA 1
ATOM 2768 C C . GLU A 1 352 ? -118.520 -12.263 154.967 1.00 68.50 352 GLU A C 1
ATOM 2770 O O . GLU A 1 352 ? -119.179 -12.263 156.008 1.00 68.50 352 GLU A O 1
ATOM 2775 N N . VAL A 1 353 ? -118.342 -11.143 154.256 1.00 72.50 353 VAL A N 1
ATOM 2776 C CA . VAL A 1 353 ? -118.943 -9.857 154.651 1.00 72.50 353 VAL A CA 1
ATOM 2777 C C . VAL A 1 353 ? -120.472 -9.932 154.623 1.00 72.50 353 VAL A C 1
ATOM 2779 O O . VAL A 1 353 ? -121.118 -9.508 155.581 1.00 72.50 353 VAL A O 1
ATOM 2782 N N . LYS A 1 354 ? -121.058 -10.549 153.588 1.00 70.06 354 LYS A N 1
ATOM 2783 C CA . LYS A 1 354 ? -122.517 -10.738 153.495 1.00 70.06 354 LYS A CA 1
ATOM 2784 C C . LYS A 1 354 ? -123.080 -11.599 154.624 1.00 70.06 354 LYS A C 1
ATOM 2786 O O . LYS A 1 354 ? -124.171 -11.325 155.124 1.00 70.06 354 LYS A O 1
ATOM 2791 N N . GLU A 1 355 ? -122.356 -12.635 155.042 1.00 67.50 355 GLU A N 1
ATOM 2792 C CA . GLU A 1 355 ? -122.783 -13.467 156.170 1.00 67.50 355 GLU A CA 1
ATOM 2793 C C . GLU A 1 355 ? -122.768 -12.680 157.486 1.00 67.50 355 GLU A C 1
ATOM 2795 O O . GLU A 1 355 ? -123.745 -12.731 158.242 1.00 67.50 355 GLU A O 1
ATOM 2800 N N . LYS A 1 356 ? -121.718 -11.880 157.724 1.00 70.50 356 LYS A N 1
ATOM 2801 C CA . LYS A 1 356 ? -121.597 -11.020 158.914 1.00 70.50 356 LYS A CA 1
ATOM 2802 C C . LYS A 1 356 ? -122.683 -9.942 158.984 1.00 70.50 356 LYS A C 1
ATOM 2804 O O . LYS A 1 356 ? -123.224 -9.712 160.065 1.00 70.50 356 LYS A O 1
ATOM 2809 N N . GLU A 1 357 ? -123.062 -9.336 157.859 1.00 67.75 357 GLU A N 1
ATOM 2810 C CA . GLU A 1 357 ? -124.170 -8.367 157.803 1.00 67.75 357 GLU A CA 1
ATOM 2811 C C . GLU A 1 357 ? -125.513 -9.002 158.205 1.00 67.75 357 GLU A C 1
ATOM 2813 O O . GLU A 1 357 ? -126.237 -8.459 159.040 1.00 67.75 357 GLU A O 1
ATOM 2818 N N . SER A 1 358 ? -125.814 -10.206 157.705 1.00 69.00 358 SER A N 1
ATOM 2819 C CA . SER A 1 358 ? -127.058 -10.918 158.049 1.00 69.00 358 SER A CA 1
ATOM 2820 C C . SER A 1 358 ? -127.140 -11.341 159.527 1.00 69.00 358 SER A C 1
ATOM 2822 O O . SER A 1 358 ? -128.231 -11.496 160.088 1.00 69.00 358 SER A O 1
ATOM 2824 N N . ALA A 1 359 ? -125.988 -11.528 160.177 1.00 66.50 359 ALA A N 1
ATOM 2825 C CA . ALA A 1 359 ? -125.896 -11.830 161.602 1.00 66.50 359 ALA A CA 1
ATOM 2826 C C . ALA A 1 359 ? -126.120 -10.582 162.474 1.00 66.50 359 ALA A C 1
ATOM 2828 O O . ALA A 1 359 ? -126.746 -10.681 163.534 1.00 66.50 359 ALA A O 1
ATOM 2829 N N . LEU A 1 360 ? -125.660 -9.413 162.017 1.00 67.06 360 LEU A N 1
ATOM 2830 C CA . LEU A 1 360 ? -125.883 -8.127 162.681 1.00 67.06 360 LEU A CA 1
ATOM 2831 C C . LEU A 1 360 ? -127.367 -7.743 162.693 1.00 67.06 360 LEU A C 1
ATOM 2833 O O . LEU A 1 360 ? -127.908 -7.428 163.751 1.00 67.06 360 LEU A O 1
ATOM 2837 N N . GLU A 1 361 ? -128.058 -7.892 161.563 1.00 67.12 361 GLU A N 1
ATOM 2838 C CA . GLU A 1 361 ? -129.485 -7.552 161.451 1.00 67.12 361 GLU A CA 1
ATOM 2839 C C . GLU A 1 361 ? -130.371 -8.393 162.399 1.00 67.12 361 GLU A C 1
ATOM 2841 O O . GLU A 1 361 ? -131.399 -7.940 162.910 1.00 67.12 361 GLU A O 1
ATOM 2846 N N . LYS A 1 362 ? -129.964 -9.639 162.684 1.00 69.94 362 LYS A N 1
ATOM 2847 C CA . LYS A 1 362 ? -130.637 -10.505 163.668 1.00 69.94 362 LYS A CA 1
ATOM 2848 C C . LYS A 1 362 ? -130.404 -10.044 165.108 1.00 69.94 362 LYS A C 1
ATOM 2850 O O . LYS A 1 362 ? -131.324 -10.125 165.918 1.00 69.94 362 LYS A O 1
ATOM 2855 N N . LYS A 1 363 ? -129.199 -9.563 165.428 1.00 69.75 363 LYS A N 1
ATOM 2856 C CA . LYS A 1 363 ? -128.848 -9.037 166.758 1.00 69.75 363 LYS A CA 1
ATOM 2857 C C . LYS A 1 363 ? -129.600 -7.741 167.064 1.00 69.75 363 LYS A C 1
ATOM 2859 O O . LYS A 1 363 ? -130.098 -7.586 168.175 1.00 69.75 363 LYS A O 1
ATOM 2864 N N . GLU A 1 364 ? -129.753 -6.855 166.084 1.00 68.00 364 GLU A N 1
ATOM 2865 C CA . GLU A 1 364 ? -130.493 -5.596 166.252 1.00 68.00 364 GLU A CA 1
ATOM 2866 C C . GLU A 1 364 ? -131.978 -5.823 166.578 1.00 68.00 364 GLU A C 1
ATOM 2868 O O . GLU A 1 364 ? -132.526 -5.175 167.470 1.00 68.00 364 GLU A O 1
ATOM 2873 N N . LYS A 1 365 ? -132.624 -6.808 165.939 1.00 71.44 365 LYS A N 1
ATOM 2874 C CA . LYS A 1 365 ? -134.029 -7.163 166.224 1.00 71.44 365 LYS A CA 1
ATOM 2875 C C . LYS A 1 365 ? -134.234 -7.686 167.652 1.00 71.44 365 LYS A C 1
ATOM 2877 O O . LYS A 1 365 ? -135.268 -7.405 168.250 1.00 71.44 365 LYS A O 1
ATOM 2882 N N . GLN A 1 366 ? -133.251 -8.395 168.212 1.00 68.06 366 GLN A N 1
ATOM 2883 C CA . GLN A 1 366 ? -133.301 -8.875 169.600 1.00 68.06 366 GLN A CA 1
ATOM 2884 C C . GLN A 1 366 ? -133.164 -7.738 170.620 1.00 68.06 366 GLN A C 1
ATOM 2886 O O . GLN A 1 366 ? -133.804 -7.774 171.668 1.00 68.06 366 GLN A O 1
ATOM 2891 N N . ILE A 1 367 ? -132.358 -6.718 170.313 1.00 69.44 367 ILE A N 1
ATOM 2892 C CA . ILE A 1 367 ? -132.187 -5.544 171.181 1.00 69.44 367 ILE A CA 1
ATOM 2893 C C . ILE A 1 367 ? -133.503 -4.760 171.277 1.00 69.44 367 ILE A C 1
ATOM 2895 O O . ILE A 1 367 ? -133.966 -4.476 172.380 1.00 69.44 367 ILE A O 1
ATOM 2899 N N . ALA A 1 368 ? -134.164 -4.516 170.143 1.00 69.88 368 ALA A N 1
ATOM 2900 C CA . ALA A 1 368 ? -135.437 -3.791 170.105 1.00 69.88 368 ALA A CA 1
ATOM 2901 C C . ALA A 1 368 ? -136.578 -4.498 170.873 1.00 69.88 368 ALA A C 1
ATOM 2903 O O . ALA A 1 368 ? -137.507 -3.857 171.367 1.00 69.88 368 ALA A O 1
ATOM 2904 N N . GLU A 1 369 ? -136.533 -5.829 170.974 1.00 67.62 369 GLU A N 1
ATOM 2905 C CA . GLU A 1 369 ? -137.517 -6.618 171.724 1.00 67.62 369 GLU A CA 1
ATOM 2906 C C . GLU A 1 369 ? -137.293 -6.540 173.243 1.00 67.62 369 GLU A C 1
ATOM 2908 O O . GLU A 1 369 ? -138.254 -6.454 174.014 1.00 67.62 369 GLU A O 1
ATOM 2913 N N . LEU A 1 370 ? -136.030 -6.509 173.678 1.00 67.94 370 LEU A N 1
ATOM 2914 C CA . LEU A 1 370 ? -135.670 -6.345 175.088 1.00 67.94 370 LEU A CA 1
ATOM 2915 C C . LEU A 1 370 ? -136.045 -4.957 175.620 1.00 67.94 370 LEU A C 1
ATOM 2917 O O . LEU A 1 370 ? -136.532 -4.853 176.744 1.00 67.94 370 LEU A O 1
ATOM 2921 N N . GLU A 1 371 ? -135.895 -3.908 174.810 1.00 66.50 371 GLU A N 1
ATOM 2922 C CA . GLU A 1 371 ? -136.257 -2.536 175.194 1.00 66.50 371 GLU A CA 1
ATOM 2923 C C . GLU A 1 371 ? -137.762 -2.383 175.475 1.00 66.50 371 GLU A C 1
ATOM 2925 O O . GLU A 1 371 ? -138.145 -1.796 176.486 1.00 66.50 371 GLU A O 1
ATOM 2930 N N . LYS A 1 372 ? -138.630 -3.012 174.669 1.00 68.94 372 LYS A N 1
ATOM 2931 C CA . LYS A 1 372 ? -140.087 -3.028 174.918 1.00 68.94 372 LYS A CA 1
ATOM 2932 C C . LYS A 1 372 ? -140.476 -3.740 176.216 1.00 68.94 372 LYS A C 1
ATOM 2934 O O . LYS A 1 372 ? -141.450 -3.361 176.861 1.00 68.94 372 LYS A O 1
ATOM 2939 N N . ARG A 1 373 ? -139.719 -4.770 176.607 1.00 66.62 373 ARG A N 1
ATOM 2940 C CA . ARG A 1 373 ? -139.956 -5.551 177.834 1.00 66.62 373 ARG A CA 1
ATOM 2941 C C . ARG A 1 373 ? -139.675 -4.734 179.099 1.00 66.62 373 ARG A C 1
ATOM 2943 O O . ARG A 1 373 ? -140.323 -4.944 180.121 1.00 66.62 373 ARG A O 1
ATOM 2950 N N . ILE A 1 374 ? -138.704 -3.823 179.029 1.00 66.62 374 ILE A N 1
ATOM 2951 C CA . ILE A 1 374 ? -138.313 -2.946 180.141 1.00 66.62 374 ILE A CA 1
ATOM 2952 C C . ILE A 1 374 ? -139.410 -1.905 180.406 1.00 66.62 374 ILE A C 1
ATOM 2954 O O . ILE A 1 374 ? -139.783 -1.682 181.556 1.00 66.62 374 ILE A O 1
ATOM 2958 N N . GLU A 1 375 ? -140.000 -1.346 179.350 1.00 65.88 375 GLU A N 1
ATOM 2959 C CA . GLU A 1 375 ? -141.035 -0.308 179.445 1.00 65.88 375 GLU A CA 1
ATOM 2960 C C . GLU A 1 375 ? -142.358 -0.814 180.070 1.00 65.88 375 GLU A C 1
ATOM 2962 O O . GLU A 1 375 ? -143.069 -0.068 180.749 1.00 65.88 375 GLU A O 1
ATOM 2967 N N . GLU A 1 376 ? -142.691 -2.100 179.894 1.00 62.22 376 GLU A N 1
ATOM 2968 C CA . GLU A 1 376 ? -143.871 -2.731 180.511 1.00 62.22 376 GLU A CA 1
ATOM 2969 C C . GLU A 1 376 ? -143.718 -2.963 182.020 1.00 62.22 376 GLU A C 1
ATOM 2971 O O . GLU A 1 376 ? -144.695 -2.844 182.766 1.00 62.22 376 GLU A O 1
ATOM 2976 N N . LEU A 1 377 ? -142.504 -3.262 182.491 1.00 61.09 377 LEU A N 1
ATOM 2977 C CA . LEU A 1 377 ? -142.249 -3.552 183.905 1.00 61.09 377 LEU A CA 1
ATOM 2978 C C . LEU A 1 377 ? -142.325 -2.296 184.786 1.00 61.09 377 LEU A C 1
ATOM 2980 O O . LEU A 1 377 ? -142.713 -2.389 185.951 1.00 61.09 377 LEU A O 1
ATOM 2984 N N . GLU A 1 378 ? -142.044 -1.111 184.240 1.00 59.62 378 GLU A N 1
ATOM 2985 C CA . GLU A 1 378 ? -142.089 0.149 184.997 1.00 59.62 378 GLU A CA 1
ATOM 2986 C C . GLU A 1 378 ? -143.515 0.660 185.279 1.00 59.62 378 GLU A C 1
ATOM 2988 O O . GLU A 1 378 ? -143.740 1.371 186.262 1.00 59.62 378 GLU A O 1
ATOM 2993 N N . LYS A 1 379 ? -144.522 0.272 184.483 1.00 60.28 379 LYS A N 1
ATOM 2994 C CA . LYS A 1 379 ? -145.915 0.729 184.675 1.00 60.28 379 LYS A CA 1
ATOM 2995 C C . LYS A 1 379 ? -146.674 0.018 185.805 1.00 60.28 379 LYS A C 1
ATOM 2997 O O . LYS A 1 379 ? -147.727 0.509 186.210 1.00 60.28 379 LYS A O 1
ATOM 3002 N N . ALA A 1 380 ? -146.168 -1.092 186.343 1.00 54.88 380 ALA A N 1
ATOM 3003 C CA . ALA A 1 380 ? -146.929 -1.969 187.240 1.00 54.88 380 ALA A CA 1
ATOM 3004 C C . ALA A 1 380 ? -146.752 -1.717 188.760 1.00 54.88 380 ALA A C 1
ATOM 3006 O O . ALA A 1 380 ? -147.447 -2.348 189.551 1.00 54.88 380 ALA A O 1
ATOM 3007 N N . ALA A 1 381 ? -145.884 -0.802 189.213 1.00 52.25 381 ALA A N 1
ATOM 3008 C CA . ALA A 1 381 ? -145.439 -0.766 190.621 1.00 52.25 381 ALA A CA 1
ATOM 3009 C C . ALA A 1 381 ? -145.867 0.468 191.468 1.00 52.25 381 ALA A C 1
ATOM 3011 O O . ALA A 1 381 ? -145.080 0.971 192.268 1.00 52.25 381 ALA A O 1
ATOM 3012 N N . LYS A 1 382 ? -147.119 0.954 191.356 1.00 50.62 382 LYS A N 1
ATOM 3013 C CA . LYS A 1 382 ? -147.730 1.950 192.281 1.00 50.62 382 LYS A CA 1
ATOM 3014 C C . LYS A 1 382 ? -148.936 1.371 193.052 1.00 50.62 382 LYS A C 1
ATOM 3016 O O . LYS A 1 382 ? -150.070 1.656 192.688 1.00 50.62 382 LYS A O 1
ATOM 3021 N N . GLN A 1 383 ? -148.690 0.594 194.113 1.00 38.41 383 GLN A N 1
ATOM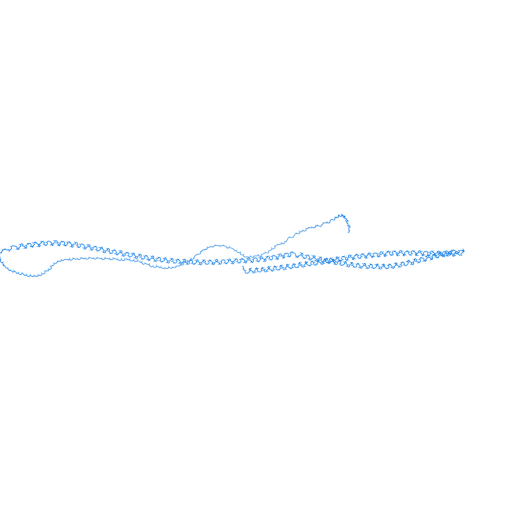 3022 C CA . GLN A 1 383 ? -149.530 0.416 195.322 1.00 38.41 383 GLN A CA 1
ATOM 3023 C C . GLN A 1 383 ? -148.732 -0.432 196.347 1.00 38.41 383 GLN A C 1
ATOM 3025 O O . GLN A 1 383 ? -148.315 -1.546 196.056 1.00 38.41 383 GLN A O 1
ATOM 3030 N N . GLU A 1 384 ? -148.447 0.159 197.509 1.00 41.88 384 GLU A N 1
ATOM 3031 C CA . GLU A 1 384 ? -147.552 -0.294 198.603 1.00 41.88 384 GLU A CA 1
ATOM 3032 C C . GLU A 1 384 ? -148.272 -1.215 199.639 1.00 41.88 384 GLU A C 1
ATOM 3034 O O . GLU A 1 384 ? -149.502 -1.264 199.550 1.00 41.88 384 GLU A O 1
ATOM 3039 N N . PRO A 1 385 ? -147.633 -1.884 200.656 1.00 55.41 385 PRO A N 1
ATOM 3040 C CA . PRO A 1 385 ? -146.485 -1.384 201.452 1.00 55.41 385 PRO A CA 1
ATOM 3041 C C . PRO A 1 385 ? -145.459 -2.384 202.087 1.00 55.41 385 PRO A C 1
ATOM 3043 O O . PRO A 1 385 ? -145.726 -3.565 202.286 1.00 55.41 385 PRO A O 1
ATOM 3046 N N . LYS A 1 386 ? -144.365 -1.777 202.599 1.00 30.86 386 LYS A N 1
ATOM 3047 C CA . LYS A 1 386 ? -143.502 -2.122 203.771 1.00 30.86 386 LYS A CA 1
ATOM 3048 C C . LYS A 1 386 ? -142.318 -3.126 203.686 1.00 30.86 386 LYS A C 1
ATOM 3050 O O . LYS A 1 386 ? -142.414 -4.213 203.140 1.00 30.86 386 LYS A O 1
ATOM 3055 N N . SER A 1 387 ? -141.276 -2.710 204.440 1.00 30.75 387 SER A N 1
ATOM 3056 C CA . SER A 1 387 ? -140.105 -3.380 205.070 1.00 30.75 387 SER A CA 1
ATOM 3057 C C . SER A 1 387 ? -138.779 -3.582 204.299 1.00 30.75 387 SER A C 1
ATOM 3059 O O . SER A 1 387 ? -138.676 -4.445 203.440 1.00 30.75 387 SER A O 1
ATOM 3061 N N . GLU A 1 388 ? -137.771 -2.768 204.680 1.00 27.45 388 GLU A N 1
ATOM 3062 C CA . GLU A 1 388 ? -136.403 -3.091 205.193 1.00 27.45 388 GLU A CA 1
ATOM 3063 C C . GLU A 1 388 ? -135.896 -4.565 205.162 1.00 27.45 388 GLU A C 1
ATOM 3065 O O . GLU A 1 388 ? -136.740 -5.451 205.266 1.00 27.45 388 GLU A O 1
ATOM 3070 N N . PRO A 1 389 ? -134.568 -4.899 205.259 1.00 44.62 389 PRO A N 1
ATOM 3071 C CA . PRO A 1 389 ? -133.318 -4.096 205.224 1.00 44.62 389 PRO A CA 1
ATOM 3072 C 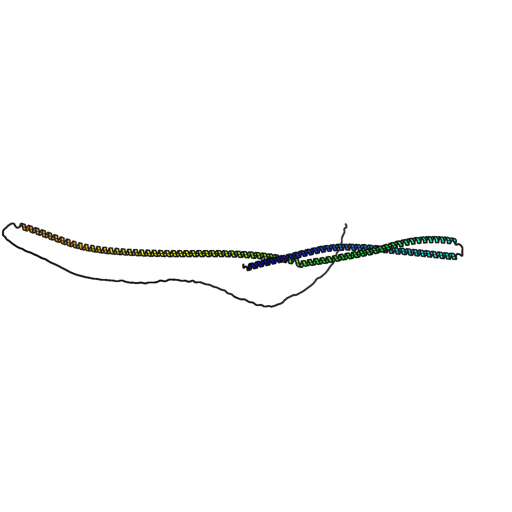C . PRO A 1 389 ? -132.076 -4.734 204.487 1.00 44.62 389 PRO A C 1
ATOM 3074 O O . PRO A 1 389 ? -132.049 -5.910 204.162 1.00 44.62 389 PRO A O 1
ATOM 3077 N N . LYS A 1 390 ? -130.984 -3.943 204.369 1.00 29.55 390 LYS A N 1
ATOM 3078 C CA . LYS A 1 390 ? -129.529 -4.256 204.580 1.00 29.55 390 LYS A CA 1
ATOM 3079 C C . LYS A 1 390 ? -128.737 -5.327 203.768 1.00 29.55 390 LYS A C 1
ATOM 3081 O O . LYS A 1 390 ? -128.979 -6.513 203.922 1.00 29.55 390 LYS A O 1
ATOM 3086 N N . LYS A 1 391 ? -127.568 -4.845 203.268 1.00 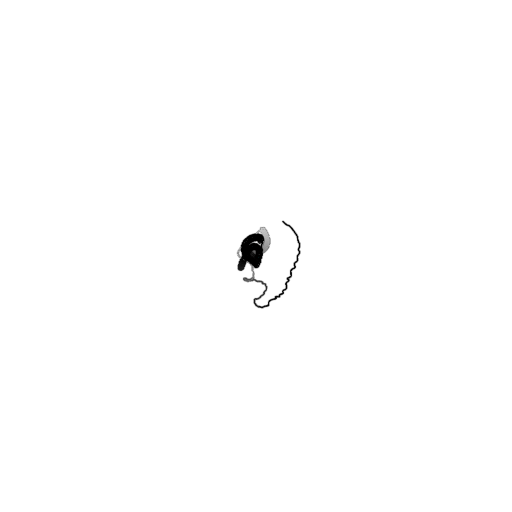31.50 391 LYS A N 1
ATOM 3087 C CA . LYS A 1 391 ? -126.185 -5.429 203.333 1.00 31.50 391 LYS A CA 1
ATOM 3088 C C . LYS A 1 391 ? -125.903 -6.676 202.457 1.00 31.50 391 LYS A C 1
ATOM 3090 O O . LYS A 1 391 ? -126.769 -7.507 202.300 1.00 31.50 391 LYS A O 1
ATOM 3095 N N . GLU A 1 392 ? -124.727 -6.954 201.885 1.00 32.03 392 GLU A N 1
ATOM 3096 C CA . GLU A 1 392 ? -123.352 -6.434 201.940 1.00 32.03 392 GLU A CA 1
ATOM 3097 C C . GLU A 1 392 ? -122.493 -7.226 200.911 1.00 32.03 392 GLU A C 1
ATOM 3099 O O . GLU A 1 392 ? -122.822 -8.369 200.610 1.00 32.03 392 GLU A O 1
ATOM 3104 N N . THR A 1 393 ? -121.319 -6.682 200.538 1.00 30.64 393 THR A N 1
ATOM 3105 C CA . THR A 1 393 ? -120.052 -7.389 200.174 1.00 30.64 393 THR A CA 1
ATOM 3106 C C . THR A 1 393 ? -119.932 -8.081 198.805 1.00 30.64 393 THR A C 1
ATOM 3108 O O . THR A 1 393 ? -120.921 -8.527 198.256 1.00 30.64 393 THR A O 1
ATOM 3111 N N . LYS A 1 394 ? -118.763 -8.307 198.185 1.00 37.84 394 LYS A N 1
ATOM 3112 C CA . LYS A 1 394 ? -117.357 -7.820 198.191 1.00 37.84 394 LYS A CA 1
ATOM 3113 C C . LYS A 1 394 ? -116.641 -8.640 197.083 1.00 37.84 394 LYS A C 1
ATOM 3115 O O . LYS A 1 394 ? -117.055 -9.759 196.813 1.00 37.84 394 LYS A O 1
ATOM 3120 N N . LYS A 1 395 ? -115.472 -8.140 196.658 1.00 34.88 395 LYS A N 1
ATOM 3121 C CA . LYS A 1 395 ? -114.238 -8.886 196.305 1.00 34.88 395 LYS A CA 1
ATOM 3122 C C . LYS A 1 395 ? -114.066 -9.540 194.916 1.00 34.88 395 LYS A C 1
ATOM 3124 O O . LYS A 1 395 ? -114.650 -10.565 194.614 1.00 34.88 395 LYS A O 1
ATOM 3129 N N . GLU A 1 396 ? -113.099 -8.946 194.208 1.00 34.66 396 GLU A N 1
ATOM 3130 C CA . GLU A 1 396 ? -111.782 -9.499 193.820 1.00 34.66 396 GLU A CA 1
ATOM 3131 C C . GLU A 1 396 ? -111.597 -10.526 192.682 1.00 34.66 396 GLU A C 1
ATOM 3133 O O . GLU A 1 396 ? -112.117 -11.630 192.699 1.00 34.66 396 GLU A O 1
ATOM 3138 N N . GLU A 1 397 ? -110.671 -10.106 191.806 1.00 35.31 397 GLU A N 1
ATOM 3139 C CA . GLU A 1 397 ? -109.518 -10.808 191.218 1.00 35.31 397 GLU A CA 1
ATOM 3140 C C . GLU A 1 397 ? -109.643 -11.860 190.095 1.00 35.31 397 GLU A C 1
ATOM 3142 O O . GLU A 1 397 ? -110.138 -12.966 190.259 1.00 35.31 397 GLU A O 1
ATOM 3147 N N . SER A 1 398 ? -108.881 -11.533 189.036 1.00 36.78 398 SER A N 1
ATOM 3148 C CA . SER A 1 398 ? -107.884 -12.366 188.339 1.00 36.78 398 SER A CA 1
ATOM 3149 C C . SER A 1 398 ? -108.296 -13.310 187.201 1.00 36.78 398 SER A C 1
ATOM 3151 O O . SER A 1 398 ? -109.182 -14.142 187.339 1.00 36.78 398 SER A O 1
ATOM 3153 N N . SER A 1 399 ? -107.434 -13.272 186.165 1.00 32.50 399 SER A N 1
ATOM 3154 C CA . SER A 1 399 ? -106.970 -14.406 185.336 1.00 32.50 399 SER A CA 1
ATOM 3155 C C . SER A 1 399 ? -107.995 -15.042 184.378 1.00 32.50 399 SER A C 1
ATOM 3157 O O . SER A 1 399 ? -109.190 -14.950 184.595 1.00 32.50 399 SER A O 1
ATOM 3159 N N . SER A 1 400 ? -107.664 -15.750 183.301 1.00 31.47 400 SER A N 1
ATOM 3160 C CA . SER A 1 400 ? -106.518 -15.918 182.395 1.00 31.47 400 SER A CA 1
ATOM 3161 C C . SER A 1 400 ? -106.947 -17.033 181.418 1.00 31.47 400 SER A C 1
ATOM 3163 O O . SER A 1 400 ? -107.742 -17.889 181.799 1.00 31.47 400 SER A O 1
ATOM 3165 N N . SER A 1 401 ? -106.326 -17.096 180.228 1.00 31.94 401 SER A N 1
ATOM 3166 C CA . SER A 1 401 ? -106.193 -18.311 179.383 1.00 31.94 401 SER A CA 1
ATOM 3167 C C . SER A 1 401 ? -107.495 -18.854 178.746 1.00 31.94 401 SER A C 1
ATOM 3169 O O . SER A 1 401 ? -108.583 -18.587 179.224 1.00 31.94 401 SER A O 1
ATOM 3171 N N . SER A 1 402 ? -107.537 -19.627 177.663 1.00 33.75 402 SER A N 1
ATOM 3172 C CA . SER A 1 402 ? -106.588 -20.310 176.767 1.00 33.75 402 SER A CA 1
ATOM 3173 C C . SER A 1 402 ? -107.419 -20.759 175.545 1.00 33.75 402 SER A C 1
ATOM 3175 O O . SER A 1 402 ? -108.638 -20.893 175.644 1.00 33.75 402 SER A O 1
ATOM 3177 N N . SER A 1 403 ? -106.854 -20.927 174.350 1.00 31.02 403 SER A N 1
ATOM 3178 C CA . SER A 1 403 ? -106.452 -22.227 173.756 1.00 31.02 403 SER A CA 1
ATOM 3179 C C . SER A 1 403 ? -106.782 -22.137 172.247 1.00 31.02 403 SER A C 1
ATOM 3181 O O . SER A 1 403 ? -107.676 -21.375 171.895 1.00 31.02 403 SER A O 1
ATOM 3183 N N . SER A 1 404 ? -106.203 -22.847 171.282 1.00 30.72 404 SER A N 1
ATOM 3184 C CA . SER A 1 404 ? -105.007 -23.687 171.118 1.00 30.72 404 SER A CA 1
ATOM 3185 C C . SER A 1 404 ? -105.083 -24.274 169.691 1.00 30.72 404 SER A C 1
ATOM 3187 O O . SER A 1 404 ? -106.173 -24.326 169.124 1.00 30.72 404 SER A O 1
ATOM 3189 N N . SER A 1 405 ? -103.949 -24.810 169.227 1.00 27.89 405 SER A N 1
ATOM 3190 C CA . SER A 1 405 ? -103.726 -25.775 168.132 1.00 27.89 405 SER A CA 1
ATOM 3191 C C . SER A 1 405 ? -103.478 -25.212 166.735 1.00 27.89 405 SER A C 1
ATOM 3193 O O . SER A 1 405 ? -104.207 -24.341 166.285 1.00 27.89 405 SER A O 1
ATOM 3195 N N . SER A 1 406 ? -102.527 -25.715 165.946 1.00 31.27 406 SER A N 1
ATOM 3196 C CA . SER A 1 406 ? -101.462 -26.735 166.100 1.00 31.27 406 SER A CA 1
ATOM 3197 C C . SER A 1 406 ? -100.962 -27.004 164.674 1.00 31.27 406 SER A C 1
ATOM 3199 O O . SER A 1 406 ? -101.831 -27.141 163.823 1.00 31.27 406 SER A O 1
ATOM 3201 N N . GLU A 1 407 ? -99.637 -27.120 164.481 1.00 30.84 407 GLU A N 1
ATOM 3202 C CA . GLU A 1 407 ? -98.975 -28.205 163.705 1.00 30.84 407 GLU A CA 1
ATOM 3203 C C . GLU A 1 407 ? -99.299 -28.294 162.186 1.00 30.84 407 GLU A C 1
ATOM 3205 O O . GLU A 1 407 ? -100.383 -27.961 161.737 1.00 30.84 407 GLU A O 1
ATOM 3210 N N . GLU A 1 408 ? -98.437 -28.685 161.252 1.00 32.56 408 GLU A N 1
ATOM 3211 C CA . GLU A 1 408 ? -97.167 -29.414 161.204 1.00 32.56 408 GLU A CA 1
ATOM 3212 C C . GLU A 1 408 ? -96.714 -29.378 159.716 1.00 32.56 408 GLU A C 1
ATOM 3214 O O . GLU A 1 408 ? -97.557 -29.158 158.848 1.00 32.56 408 GLU A O 1
ATOM 3219 N N . GLU A 1 409 ? -95.411 -29.593 159.474 1.00 31.92 409 GLU A N 1
ATOM 3220 C CA . GLU A 1 409 ? -94.844 -30.460 158.407 1.00 31.92 409 GLU A CA 1
ATOM 3221 C C . GLU A 1 409 ? -95.122 -30.142 156.912 1.00 31.92 409 GLU A C 1
ATOM 3223 O O . GLU A 1 409 ? -96.129 -29.569 156.528 1.00 31.92 409 GLU A O 1
ATOM 3228 N N . GLU A 1 410 ? -94.274 -30.446 155.933 1.00 31.56 410 GLU A N 1
ATOM 3229 C CA . GLU A 1 410 ? -92.975 -31.109 155.811 1.00 31.56 410 GLU A CA 1
ATOM 3230 C C . GLU A 1 410 ? -92.502 -30.867 154.356 1.00 31.56 410 GLU A C 1
ATOM 3232 O O . GLU A 1 410 ? -93.322 -30.514 153.510 1.00 31.56 410 GLU A O 1
ATOM 3237 N N . GLU A 1 411 ? -91.195 -31.049 154.119 1.00 31.50 411 GLU A N 1
ATOM 3238 C CA . GLU A 1 411 ? -90.604 -31.773 152.969 1.00 31.50 411 GLU A CA 1
ATOM 3239 C C . GLU A 1 411 ? -90.962 -31.358 151.513 1.00 31.50 411 GLU A C 1
ATOM 3241 O O . GLU A 1 411 ? -92.012 -30.836 151.184 1.00 31.50 411 GLU A O 1
ATOM 3246 N N . GLU A 1 412 ? -90.125 -31.509 150.496 1.00 31.48 412 GLU A N 1
ATOM 3247 C CA . GLU A 1 412 ? -88.877 -32.231 150.301 1.00 31.48 412 GLU A CA 1
ATOM 3248 C C . GLU A 1 412 ? -88.291 -31.745 148.955 1.00 31.48 412 GLU A C 1
ATOM 3250 O O . GLU A 1 412 ? -89.014 -31.163 148.148 1.00 31.48 412 GLU A O 1
ATOM 3255 N N . GLU A 1 413 ? -86.982 -31.967 148.769 1.00 32.91 413 GLU A N 1
ATOM 3256 C CA . GLU A 1 413 ? -86.335 -32.530 147.564 1.00 32.91 413 GLU A CA 1
ATOM 3257 C C . GLU A 1 413 ? -86.704 -32.015 146.138 1.00 32.91 413 GLU A C 1
ATOM 3259 O O . GLU A 1 413 ? -87.804 -31.619 145.805 1.00 32.91 413 GLU A O 1
ATOM 3264 N N . GLU A 1 414 ? -85.839 -31.970 145.130 1.00 34.19 414 GLU A N 1
ATOM 3265 C CA . GLU A 1 414 ? -84.599 -32.674 144.848 1.00 34.19 414 GLU A CA 1
ATOM 3266 C C . GLU A 1 414 ? -83.977 -32.035 143.579 1.00 34.19 414 GLU A C 1
ATOM 3268 O O . GLU A 1 414 ? -84.684 -31.434 142.774 1.00 34.19 414 GLU A O 1
ATOM 3273 N N . LYS A 1 415 ? -82.645 -32.157 143.447 1.00 33.66 415 LYS A N 1
ATOM 3274 C CA . LYS A 1 415 ? -81.881 -32.691 142.286 1.00 33.66 415 LYS A CA 1
ATOM 3275 C C . LYS A 1 415 ? -82.367 -32.353 140.851 1.00 33.66 415 LYS A C 1
ATOM 3277 O O . LYS A 1 415 ? -83.531 -32.397 140.517 1.00 33.66 415 LYS A O 1
ATOM 3282 N N . GLU A 1 416 ? -81.523 -32.071 139.859 1.00 36.34 416 GLU A N 1
ATOM 3283 C CA . GLU A 1 416 ? -80.349 -32.818 139.393 1.00 36.34 416 GLU A CA 1
ATOM 3284 C C . GLU A 1 416 ? -79.837 -32.108 138.106 1.00 36.34 416 GLU A C 1
ATOM 3286 O O . GLU A 1 416 ? -80.644 -31.518 137.396 1.00 36.34 416 GLU A O 1
ATOM 3291 N N . LYS A 1 417 ? -78.510 -32.021 137.875 1.00 35.09 417 LYS A N 1
ATOM 3292 C CA . LYS A 1 417 ? -77.735 -32.611 136.740 1.00 35.09 417 LYS A CA 1
ATOM 3293 C C . LYS A 1 417 ? -78.152 -32.171 135.306 1.00 35.09 417 LYS A C 1
ATOM 3295 O O . LYS A 1 417 ? -79.288 -31.855 135.034 1.00 35.09 417 LYS A O 1
ATOM 3300 N N . GLU A 1 418 ? -77.308 -32.083 134.279 1.00 36.25 418 GLU A N 1
ATOM 3301 C CA . GLU A 1 418 ? -76.049 -32.752 133.973 1.00 36.25 418 GLU A CA 1
ATOM 3302 C C . GLU A 1 418 ? -75.389 -32.105 132.729 1.00 36.25 418 GLU A C 1
ATOM 3304 O O . GLU A 1 418 ? -76.047 -31.533 131.867 1.00 36.25 418 GLU A O 1
ATOM 3309 N N . GLU A 1 419 ? -74.062 -32.231 132.679 1.00 34.81 419 GLU A N 1
ATOM 3310 C CA . GLU A 1 419 ? -73.215 -32.589 131.526 1.00 34.81 419 GLU A CA 1
ATOM 3311 C C . GLU A 1 419 ? -73.350 -31.966 130.108 1.00 34.81 419 GLU A C 1
ATOM 3313 O O . GLU A 1 419 ? -74.272 -32.201 129.340 1.00 34.81 419 GLU A O 1
ATOM 3318 N N . LYS A 1 420 ? -72.252 -31.284 129.709 1.00 50.53 420 LYS A N 1
ATOM 3319 C CA . LYS A 1 420 ? -71.285 -31.606 128.610 1.00 50.53 420 LYS A CA 1
ATOM 3320 C C . LYS A 1 420 ? -71.724 -32.703 127.585 1.00 50.53 420 LYS A C 1
ATOM 3322 O O . LYS A 1 420 ? -72.304 -33.674 128.040 1.00 50.53 420 LYS A O 1
ATOM 3327 N N . PRO A 1 421 ? -71.204 -32.788 126.314 1.00 62.69 421 PRO A N 1
ATOM 3328 C CA . PRO A 1 421 ? -69.772 -32.566 126.036 1.00 62.69 421 PRO A CA 1
ATOM 3329 C C . PRO A 1 421 ? -69.234 -32.344 124.571 1.00 62.69 421 PRO A C 1
ATOM 3331 O O . PRO A 1 421 ? -69.844 -32.685 123.572 1.00 62.69 421 PRO A O 1
ATOM 3334 N N . LYS A 1 422 ? -67.929 -31.988 124.514 1.00 41.06 422 LYS A N 1
ATOM 3335 C CA . LYS A 1 422 ? -66.825 -32.578 123.689 1.00 41.06 422 LYS A CA 1
ATOM 3336 C C . LYS A 1 422 ? -66.617 -32.227 122.186 1.00 41.06 422 LYS A C 1
ATOM 3338 O O . LYS A 1 422 ? -67.337 -32.709 121.329 1.00 41.06 422 LYS A O 1
ATOM 3343 N N . LYS A 1 423 ? -65.363 -31.767 121.944 1.00 39.88 423 LYS A N 1
ATOM 3344 C CA . LYS A 1 423 ? -64.324 -32.298 120.997 1.00 39.88 423 LYS A CA 1
ATOM 3345 C C . LYS A 1 423 ? -64.532 -31.991 119.497 1.00 39.88 423 LYS A C 1
ATOM 3347 O O . LYS A 1 423 ? -65.654 -31.965 119.044 1.00 39.88 423 LYS A O 1
ATOM 3352 N N . LYS A 1 424 ? -63.533 -31.797 118.620 1.00 40.31 424 LYS A N 1
ATOM 3353 C CA . LYS A 1 424 ? -62.085 -32.131 118.508 1.00 40.31 424 LYS A CA 1
ATOM 3354 C C . LYS A 1 424 ? -61.547 -31.282 117.318 1.00 40.31 424 LYS A C 1
ATOM 3356 O O . LYS A 1 424 ? -62.228 -31.196 116.310 1.00 40.31 424 LYS A O 1
ATOM 3361 N N . THR A 1 425 ? -60.476 -30.491 117.447 1.00 35.62 425 THR A N 1
ATOM 3362 C CA . THR A 1 425 ? -59.097 -30.718 116.922 1.00 35.62 425 THR A CA 1
ATOM 3363 C C . THR A 1 425 ? -58.927 -31.275 115.495 1.00 35.62 425 THR A C 1
ATOM 3365 O O . THR A 1 425 ? -59.412 -32.373 115.247 1.00 35.62 425 THR A O 1
ATOM 3368 N N . ILE A 1 426 ? -58.080 -30.616 114.673 1.00 36.03 426 ILE A N 1
ATOM 3369 C CA . ILE A 1 426 ? -56.846 -31.080 113.950 1.00 36.03 426 ILE A CA 1
ATOM 3370 C C . ILE A 1 426 ? -56.524 -30.011 112.864 1.00 36.03 426 ILE A C 1
ATOM 3372 O O . ILE A 1 426 ? -57.391 -29.704 112.064 1.00 36.03 426 ILE A O 1
ATOM 3376 N N . LYS A 1 427 ? -55.467 -29.179 112.930 1.00 36.12 427 LYS A N 1
ATOM 3377 C CA . LYS A 1 427 ? -54.001 -29.336 112.710 1.00 36.12 427 LYS A CA 1
ATOM 3378 C C . LYS A 1 427 ? -53.533 -29.627 111.263 1.00 36.12 427 LYS A C 1
ATOM 3380 O O . LYS A 1 427 ? -53.665 -30.758 110.824 1.00 36.12 427 LYS A O 1
ATOM 3385 N N . LYS A 1 428 ? -52.734 -28.660 110.749 1.00 38.72 428 LYS A N 1
ATOM 3386 C CA . LYS A 1 428 ? -51.526 -28.767 109.875 1.00 38.72 428 LYS A CA 1
ATOM 3387 C C . LYS A 1 428 ? -51.772 -29.219 108.417 1.00 38.72 428 LYS A C 1
ATOM 3389 O O . LYS A 1 428 ? -52.681 -29.987 108.185 1.00 38.72 428 LYS A O 1
ATOM 3394 N N . SER A 1 429 ? -51.024 -28.839 107.373 1.00 37.25 429 SER A N 1
ATOM 3395 C CA . SER A 1 429 ? -49.729 -28.149 107.135 1.00 37.25 429 SER A CA 1
ATOM 3396 C C . SER A 1 429 ? -49.619 -27.939 105.600 1.00 37.25 429 SER A C 1
ATOM 3398 O O . SER A 1 429 ? -50.124 -28.779 104.873 1.00 37.25 429 SER A O 1
ATOM 3400 N N . LYS A 1 430 ? -49.168 -26.787 105.078 1.00 37.91 430 LYS A N 1
ATOM 3401 C CA . LYS A 1 430 ? -47.801 -26.439 104.598 1.00 37.91 430 LYS A CA 1
ATOM 3402 C C . LYS A 1 430 ? -47.282 -27.207 103.353 1.00 37.91 430 LYS A C 1
ATOM 3404 O O . LYS A 1 430 ? -47.221 -28.428 103.416 1.00 37.91 430 LYS A O 1
ATOM 3409 N N . LYS A 1 431 ? -46.703 -26.428 102.407 1.00 36.25 431 LYS A N 1
ATOM 3410 C CA . LYS A 1 431 ? -45.521 -26.689 101.527 1.00 36.25 431 LYS A CA 1
ATOM 3411 C C . LYS A 1 431 ? -45.835 -26.841 100.014 1.00 36.25 431 LYS A C 1
ATOM 3413 O O . LYS A 1 431 ? -46.611 -27.718 99.676 1.00 36.25 431 LYS A O 1
ATOM 3418 N N . GLU A 1 432 ? -45.561 -25.829 99.172 1.00 34.78 432 GLU A N 1
ATOM 3419 C CA . GLU A 1 432 ? -44.352 -25.433 98.369 1.00 34.78 432 GLU A CA 1
ATOM 3420 C C . GLU A 1 432 ? -44.215 -26.119 96.990 1.00 34.78 432 GLU A C 1
ATOM 3422 O O . GLU A 1 432 ? -44.403 -27.326 96.931 1.00 34.78 432 GLU A O 1
ATOM 3427 N N . SER A 1 433 ? -43.840 -25.293 95.979 1.00 45.34 433 SER A N 1
ATOM 3428 C CA . SER A 1 433 ? -42.866 -25.466 94.853 1.00 45.34 433 SER A CA 1
ATOM 3429 C C . SER A 1 433 ? -42.919 -26.743 93.987 1.00 45.34 433 SER A C 1
ATOM 3431 O O . SER A 1 433 ? -43.242 -27.801 94.497 1.00 45.34 433 SER A O 1
ATOM 3433 N N . SER A 1 434 ? -42.518 -26.821 92.717 1.00 45.31 434 SER A N 1
ATOM 3434 C CA . SER A 1 434 ? -41.884 -25.981 91.678 1.00 45.31 434 SER A CA 1
ATOM 3435 C C . SER A 1 434 ? -41.793 -26.867 90.406 1.00 45.31 434 SER A C 1
ATOM 3437 O O . SER A 1 434 ? -42.118 -28.051 90.491 1.00 45.31 434 SER A O 1
ATOM 3439 N N . ASP A 1 435 ? -41.271 -26.302 89.303 1.00 36.59 435 ASP A N 1
ATOM 3440 C CA . ASP A 1 435 ? -40.630 -26.997 88.157 1.00 36.59 435 ASP A CA 1
ATOM 3441 C C . ASP A 1 435 ? -41.564 -27.768 87.203 1.00 36.59 435 ASP A C 1
ATOM 3443 O O . ASP A 1 435 ? -42.642 -28.199 87.591 1.00 36.59 435 ASP A O 1
ATOM 3447 N N . SER A 1 436 ? -41.260 -28.039 85.935 1.00 51.78 436 SER A N 1
ATOM 3448 C CA . SER A 1 436 ? -40.401 -27.517 84.858 1.00 51.78 436 SER A CA 1
ATOM 3449 C C . SER A 1 436 ? -40.809 -28.338 83.608 1.00 51.78 436 SER A C 1
ATOM 3451 O O . SER A 1 436 ? -41.681 -29.199 83.700 1.00 51.78 436 SER A O 1
ATOM 3453 N N . ASP A 1 437 ? -40.163 -28.085 82.472 1.00 34.75 437 ASP A N 1
ATOM 3454 C CA . ASP A 1 437 ? -39.933 -29.026 81.359 1.00 34.75 437 ASP A CA 1
ATOM 3455 C C . ASP A 1 437 ? -40.557 -28.716 79.985 1.00 34.75 437 ASP A C 1
ATOM 3457 O O . ASP A 1 437 ? -41.758 -28.567 79.765 1.00 34.75 437 ASP A O 1
ATOM 3461 N N . SER A 1 438 ? -39.589 -28.609 79.077 1.00 51.34 438 SER A N 1
ATOM 3462 C CA . SER A 1 438 ? -39.545 -28.712 77.627 1.00 51.34 438 SER A CA 1
ATOM 3463 C C . SER A 1 438 ? -40.140 -30.001 77.072 1.00 51.34 438 SER A C 1
ATOM 3465 O O . SER A 1 438 ? -40.009 -31.025 77.724 1.00 51.34 438 SER A O 1
ATOM 3467 N N . ASP A 1 439 ? -40.565 -29.980 75.805 1.00 37.75 439 ASP A N 1
ATOM 3468 C CA . ASP A 1 439 ? -40.256 -31.075 74.881 1.00 37.75 439 ASP A CA 1
ATOM 3469 C C . ASP A 1 439 ? -40.236 -30.625 73.414 1.00 37.75 439 ASP A C 1
ATOM 3471 O O . ASP A 1 439 ? -40.898 -29.668 73.006 1.00 37.75 439 ASP A O 1
ATOM 3475 N N . SER A 1 440 ? -39.364 -31.312 72.681 1.00 47.88 440 SER A N 1
ATOM 3476 C CA . SER A 1 440 ? -39.008 -31.175 71.267 1.00 47.88 440 SER A CA 1
ATOM 3477 C C . SER A 1 440 ? -39.817 -32.161 70.428 1.00 47.88 440 SER A C 1
ATOM 3479 O O . SER A 1 440 ? -40.179 -33.203 70.953 1.00 47.88 440 SER A O 1
ATOM 3481 N N . ASP A 1 441 ? -39.961 -31.918 69.122 1.00 40.03 441 ASP A N 1
ATOM 3482 C CA . ASP A 1 441 ? -40.212 -32.999 68.161 1.00 40.03 441 ASP A CA 1
ATOM 3483 C C . ASP A 1 441 ? -39.488 -32.772 66.828 1.00 40.03 441 ASP A C 1
ATOM 3485 O O . ASP A 1 441 ? -39.246 -31.643 66.393 1.00 40.03 441 ASP A O 1
ATOM 3489 N N . SER A 1 442 ? -39.085 -33.911 66.267 1.00 50.91 442 SER A N 1
ATOM 3490 C CA . SER A 1 442 ? -38.151 -34.158 65.165 1.00 50.91 442 SER A CA 1
ATOM 3491 C C . SER A 1 442 ? -38.876 -34.391 63.833 1.00 50.91 442 SER A C 1
ATOM 3493 O O . SER A 1 442 ? -40.091 -34.543 63.833 1.00 50.91 442 SER A O 1
ATOM 3495 N N . ASP A 1 443 ? -38.119 -34.411 62.724 1.00 38.19 443 ASP A N 1
ATOM 3496 C CA . ASP A 1 443 ? -38.129 -35.434 61.641 1.00 38.19 443 ASP A CA 1
ATOM 3497 C C . ASP A 1 443 ? -37.259 -34.924 60.453 1.00 38.19 443 ASP A C 1
ATOM 3499 O O . ASP A 1 443 ? -37.393 -33.772 60.046 1.00 38.19 443 ASP A O 1
ATOM 3503 N N . SER A 1 444 ? -36.151 -35.598 60.077 1.00 46.91 444 SER A N 1
ATOM 3504 C CA . SER A 1 444 ? -36.012 -36.698 59.074 1.00 46.91 444 SER A CA 1
ATOM 3505 C C . SER A 1 444 ? -36.154 -36.196 57.609 1.00 46.91 444 SER A C 1
ATOM 3507 O O . SER A 1 444 ? -37.071 -35.441 57.327 1.00 46.91 444 SER A O 1
ATOM 3509 N N . ASP A 1 445 ? -35.310 -36.465 56.593 1.00 39.47 445 ASP A N 1
ATOM 3510 C CA . ASP A 1 445 ? -34.404 -37.580 56.252 1.00 39.47 445 ASP A CA 1
ATOM 3511 C C . ASP A 1 445 ? -33.378 -37.202 55.132 1.00 39.47 445 ASP A C 1
ATOM 3513 O O . ASP A 1 445 ? -33.627 -36.274 54.364 1.00 39.47 445 ASP A O 1
ATOM 3517 N N . SER A 1 446 ? -32.256 -37.956 55.084 1.00 46.81 446 SER A N 1
ATOM 3518 C CA . SER A 1 446 ? -31.549 -38.665 53.964 1.00 46.81 446 SER A CA 1
ATOM 3519 C C . SER A 1 446 ? -31.385 -38.024 52.555 1.00 46.81 446 SER A C 1
ATOM 3521 O O . SER A 1 446 ? -32.254 -37.301 52.096 1.00 46.81 446 SER A O 1
ATOM 3523 N N . ASP A 1 447 ? -30.318 -38.179 51.744 1.00 37.56 447 ASP A N 1
ATOM 3524 C CA . ASP A 1 447 ? -29.340 -39.252 51.425 1.00 37.56 447 ASP A CA 1
ATOM 3525 C C . ASP A 1 447 ? -28.008 -38.610 50.920 1.00 37.56 447 ASP A C 1
ATOM 3527 O O . ASP A 1 447 ? -28.035 -37.578 50.252 1.00 37.56 447 ASP A O 1
ATOM 3531 N N . SER A 1 448 ? -26.793 -39.004 51.331 1.00 50.28 448 SER A N 1
ATOM 3532 C CA . SER A 1 448 ? -25.937 -40.125 50.868 1.00 50.28 448 SER A CA 1
ATOM 3533 C C . SER A 1 448 ? -25.757 -40.289 49.345 1.00 50.28 448 SER A C 1
ATOM 3535 O O . SER A 1 448 ? -26.634 -40.835 48.694 1.00 50.28 448 SER A O 1
ATOM 3537 N N . ASP A 1 449 ? -24.577 -39.940 48.794 1.00 37.38 449 ASP A N 1
ATOM 3538 C CA . ASP A 1 449 ? -23.690 -40.954 48.186 1.00 37.38 449 ASP A CA 1
ATOM 3539 C C . ASP A 1 449 ? -22.275 -40.468 47.802 1.00 37.38 449 ASP A C 1
ATOM 3541 O O . ASP A 1 449 ? -21.995 -39.283 47.619 1.00 37.38 449 ASP A O 1
ATOM 3545 N N . SER A 1 450 ? -21.370 -41.444 47.738 1.00 47.88 450 SER A N 1
ATOM 3546 C CA . SER A 1 450 ? -19.918 -41.337 47.901 1.00 47.88 450 SER A CA 1
ATOM 3547 C C . SER A 1 450 ? -19.091 -41.408 46.598 1.00 47.88 450 SER A C 1
ATOM 3549 O O . SER A 1 450 ? -19.537 -41.876 45.559 1.00 47.88 450 SER A O 1
ATOM 3551 N N . ASP A 1 451 ? -17.805 -41.065 46.754 1.00 41.66 451 ASP A N 1
ATOM 3552 C CA . ASP A 1 451 ? -16.625 -41.819 46.278 1.00 41.66 451 ASP A CA 1
ATOM 3553 C C . ASP A 1 451 ? -15.734 -41.354 45.091 1.00 41.66 451 ASP A C 1
ATOM 3555 O O . ASP A 1 451 ? -15.968 -41.603 43.914 1.00 41.66 451 ASP A O 1
ATOM 3559 N N . SER A 1 452 ? -14.522 -40.945 45.503 1.00 42.03 452 SER A N 1
ATOM 3560 C CA . SER A 1 452 ? -13.218 -41.559 45.164 1.00 42.03 452 SER A CA 1
ATOM 3561 C C . SER A 1 452 ? -12.343 -41.071 43.986 1.00 42.03 452 SER A C 1
ATOM 3563 O O . SER A 1 452 ? -12.743 -40.758 42.871 1.00 42.03 452 SER A O 1
ATOM 3565 N N . LYS A 1 453 ? -11.038 -41.033 44.305 1.00 47.25 453 LYS A N 1
ATOM 3566 C CA . LYS A 1 453 ? -9.874 -40.592 43.517 1.00 47.25 453 LYS A CA 1
ATOM 3567 C C . LYS A 1 453 ? -9.147 -41.777 42.843 1.00 47.25 453 LYS A C 1
ATOM 3569 O O . LYS A 1 453 ? -9.031 -42.826 43.463 1.00 47.25 453 LYS A O 1
ATOM 3574 N N . LYS A 1 454 ? -8.410 -41.479 41.750 1.00 38.66 454 LYS A N 1
ATOM 3575 C CA . LYS A 1 454 ? -7.020 -41.914 41.368 1.00 38.66 454 LYS A CA 1
ATOM 3576 C C . LYS A 1 454 ? -6.829 -42.623 40.003 1.00 38.66 454 LYS A C 1
ATOM 3578 O O . LYS A 1 454 ? -7.249 -43.748 39.799 1.00 38.66 454 LYS A O 1
ATOM 3583 N N . LYS A 1 455 ? -5.961 -41.985 39.190 1.00 43.97 455 LYS A N 1
ATOM 3584 C CA . LYS A 1 455 ? -4.816 -42.475 38.364 1.00 43.97 455 LYS A CA 1
ATOM 3585 C C . LYS A 1 455 ? -4.904 -43.825 37.611 1.00 43.97 455 LYS A C 1
ATOM 3587 O O . LYS A 1 455 ? -4.932 -44.862 38.260 1.00 43.97 455 LYS A O 1
ATOM 3592 N N . LYS A 1 456 ? -4.539 -43.818 36.308 1.00 38.12 456 LYS A N 1
ATOM 3593 C CA . LYS A 1 456 ? -3.398 -44.586 35.714 1.00 38.12 456 LYS A CA 1
ATOM 3594 C C . LYS A 1 456 ? -3.163 -44.305 34.209 1.00 38.12 456 LYS A C 1
ATOM 3596 O O . LYS A 1 456 ? -4.074 -43.957 33.477 1.00 38.12 456 LYS A O 1
ATOM 3601 N N . LYS A 1 457 ? -1.893 -44.456 33.790 1.00 46.28 457 LYS A N 1
ATOM 3602 C CA . LYS A 1 457 ? -1.304 -44.297 32.436 1.00 46.28 457 LYS A CA 1
ATOM 3603 C C . LYS A 1 457 ? -1.465 -45.552 31.553 1.00 46.28 457 LYS A C 1
ATOM 3605 O O . LYS A 1 457 ? -1.377 -46.652 32.091 1.00 46.28 457 LYS A O 1
ATOM 3610 N N . SER A 1 458 ? -1.482 -45.397 30.218 1.00 40.59 458 SER A N 1
ATOM 3611 C CA . SER A 1 458 ? -0.855 -46.277 29.177 1.00 40.59 458 SER A CA 1
ATOM 3612 C C . SER A 1 458 ? -1.185 -45.720 27.766 1.00 40.59 458 SER A C 1
ATOM 3614 O O . SER A 1 458 ? -2.339 -45.449 27.487 1.00 40.59 458 SER A O 1
ATOM 3616 N N . LYS A 1 459 ? -0.247 -45.236 26.928 1.00 41.62 459 LYS A N 1
ATOM 3617 C CA . LYS A 1 459 ? 0.641 -45.910 25.938 1.00 41.62 459 LYS A CA 1
ATOM 3618 C C . LYS A 1 459 ? -0.015 -46.998 25.051 1.00 41.62 459 LYS A C 1
ATOM 3620 O O . LYS A 1 459 ? -0.091 -48.129 25.510 1.00 41.62 459 LYS A O 1
ATOM 3625 N N . LYS A 1 460 ? -0.270 -46.709 23.753 1.00 37.09 460 LYS A N 1
ATOM 3626 C CA . LYS A 1 460 ? 0.374 -47.329 22.549 1.00 37.09 460 LYS A CA 1
ATOM 3627 C C . LYS A 1 460 ? -0.364 -47.059 21.208 1.00 37.09 460 LYS A C 1
ATOM 3629 O O . LYS A 1 460 ? -1.518 -47.416 21.054 1.00 37.09 460 LYS A O 1
ATOM 3634 N N . LEU A 1 461 ? 0.401 -46.530 20.240 1.00 40.25 461 LEU A N 1
ATOM 3635 C CA . LEU A 1 461 ? 0.618 -46.981 18.842 1.00 40.25 461 LEU A CA 1
ATOM 3636 C C . LEU A 1 461 ? -0.557 -47.486 17.967 1.00 40.25 461 LEU A C 1
ATOM 3638 O O . LEU A 1 461 ? -1.057 -48.580 18.188 1.00 40.25 461 LEU A O 1
ATOM 3642 N N . SER A 1 462 ? -0.786 -46.833 16.816 1.00 37.38 462 SER A N 1
ATOM 3643 C CA . SER A 1 462 ? -0.711 -47.423 15.449 1.00 37.38 462 SER A CA 1
ATOM 3644 C C . SER A 1 462 ? -1.068 -46.351 14.392 1.00 37.38 462 SER A C 1
ATOM 3646 O O . SER A 1 462 ? -2.026 -45.617 14.562 1.00 37.38 462 SER A O 1
ATOM 3648 N N . LYS A 1 463 ? -0.142 -45.978 13.495 1.00 39.06 463 LYS A N 1
ATOM 3649 C CA . LYS A 1 463 ? 0.102 -46.443 12.103 1.00 39.06 463 LYS A CA 1
ATOM 3650 C C . LYS A 1 463 ? -0.451 -45.455 11.044 1.00 39.06 463 LYS A C 1
ATOM 3652 O O . LYS A 1 463 ? -1.645 -45.230 10.945 1.00 39.06 463 LYS A O 1
ATOM 3657 N N . LYS A 1 464 ? 0.489 -44.885 10.271 1.00 42.09 464 LYS A N 1
ATOM 3658 C CA . LYS A 1 464 ? 0.349 -44.086 9.027 1.00 42.09 464 LYS A CA 1
ATOM 3659 C C . LYS A 1 464 ? -0.170 -44.959 7.832 1.00 42.09 464 LYS A C 1
ATOM 3661 O O . LYS A 1 464 ? -0.427 -46.138 8.053 1.00 42.09 464 LYS A O 1
ATOM 3666 N N . PRO A 1 465 ? -0.055 -44.529 6.549 1.00 59.94 465 PRO A N 1
ATOM 3667 C CA . PRO A 1 465 ? -0.884 -43.575 5.790 1.00 59.94 465 PRO A CA 1
ATOM 3668 C C . PRO A 1 465 ? -1.372 -44.200 4.448 1.00 59.94 465 PRO A C 1
ATOM 3670 O O . PRO A 1 465 ? -0.972 -45.309 4.101 1.00 59.94 465 PRO A O 1
ATOM 3673 N N . ALA A 1 466 ? -2.136 -43.483 3.615 1.00 38.84 466 ALA A N 1
ATOM 3674 C CA . ALA A 1 466 ? -2.365 -43.902 2.224 1.00 38.84 466 ALA A CA 1
ATOM 3675 C C . ALA A 1 466 ? -2.181 -42.739 1.233 1.00 38.84 466 ALA A C 1
ATOM 3677 O O . ALA A 1 466 ? -2.971 -41.803 1.193 1.00 38.84 466 ALA A O 1
ATOM 3678 N N . LYS A 1 467 ? -1.116 -42.839 0.426 1.00 51.00 467 LYS A N 1
ATOM 3679 C CA . LYS A 1 467 ? -0.907 -42.152 -0.857 1.00 51.00 467 LYS A CA 1
ATOM 3680 C C . LYS A 1 467 ? -1.193 -43.153 -1.986 1.00 51.00 467 LYS A C 1
ATOM 3682 O O . LYS A 1 467 ? -0.601 -44.227 -1.953 1.00 51.00 467 LYS A O 1
ATOM 3687 N N . ARG A 1 468 ? -1.982 -42.777 -2.999 1.00 42.72 468 ARG A N 1
ATOM 3688 C CA . ARG A 1 468 ? -1.990 -43.286 -4.399 1.00 42.72 468 ARG A CA 1
ATOM 3689 C C . ARG A 1 468 ? -2.540 -42.127 -5.251 1.00 42.72 468 ARG A C 1
ATOM 3691 O O . ARG A 1 468 ? -3.628 -41.667 -4.943 1.00 42.72 468 ARG A O 1
ATOM 3698 N N . SER A 1 469 ? -1.751 -41.379 -6.028 1.00 41.12 469 SER A N 1
ATOM 3699 C CA . SER A 1 469 ? -1.092 -41.662 -7.323 1.00 41.12 469 SER A CA 1
ATOM 3700 C C . SER A 1 469 ? -2.049 -41.792 -8.522 1.00 41.12 469 SER A C 1
ATOM 3702 O O . SER A 1 469 ? -3.139 -42.330 -8.365 1.00 41.12 469 SER A O 1
ATOM 3704 N N . LEU A 1 470 ? -1.544 -41.352 -9.697 1.00 42.53 470 LEU A N 1
ATOM 3705 C CA . LEU A 1 470 ? -2.031 -41.431 -11.101 1.00 42.53 470 LEU A CA 1
ATOM 3706 C C . LEU A 1 470 ? -2.453 -40.058 -11.686 1.00 42.53 470 LEU A C 1
ATOM 3708 O O . LEU A 1 470 ? -3.539 -39.573 -11.412 1.00 42.53 470 LEU A O 1
ATOM 3712 N N . LEU A 1 471 ? -1.560 -39.274 -12.316 1.00 43.00 471 LEU A N 1
ATOM 3713 C CA . LEU A 1 471 ? -1.101 -39.323 -13.729 1.00 43.00 471 LEU A CA 1
ATOM 3714 C C . LEU A 1 471 ? -2.218 -39.530 -14.774 1.00 43.00 471 LEU A C 1
ATOM 3716 O O . LEU A 1 471 ? -2.738 -40.635 -14.876 1.00 43.00 471 LEU A O 1
ATOM 3720 N N . SER A 1 472 ? -2.439 -38.552 -15.673 1.00 40.81 472 SER A N 1
ATOM 3721 C CA . SER A 1 472 ? -2.149 -38.707 -17.120 1.00 40.81 472 SER A CA 1
ATOM 3722 C C . SER A 1 472 ? -2.583 -37.525 -18.030 1.00 40.81 472 SER A C 1
ATOM 3724 O O . SER A 1 472 ? -3.688 -37.022 -17.905 1.00 40.81 472 SER A O 1
ATOM 3726 N N . LYS A 1 473 ? -1.692 -37.208 -18.999 1.00 46.66 473 LYS A N 1
ATOM 3727 C CA . LYS A 1 473 ? -1.894 -36.755 -20.413 1.00 46.66 473 LYS A CA 1
ATOM 3728 C C . LYS A 1 473 ? -2.528 -35.363 -20.646 1.00 46.66 473 LYS A C 1
ATOM 3730 O O . LYS A 1 473 ? -3.657 -35.129 -20.265 1.00 46.66 473 LYS A O 1
ATOM 3735 N N . LYS A 1 474 ? -1.850 -34.347 -21.207 1.00 43.41 474 LYS A N 1
ATOM 3736 C CA . LYS A 1 474 ? -1.158 -34.169 -22.515 1.00 43.41 474 LYS A CA 1
ATOM 3737 C C . LYS A 1 474 ? -2.101 -34.194 -23.732 1.00 43.41 474 LYS A C 1
ATOM 3739 O O . LYS A 1 474 ? -2.443 -35.267 -24.212 1.00 43.41 474 LYS A O 1
ATOM 3744 N N . SER A 1 475 ? -2.354 -33.017 -24.312 1.00 43.72 475 SER A N 1
ATOM 3745 C CA . SER A 1 475 ? -2.709 -32.839 -25.729 1.00 43.72 475 SER A CA 1
ATOM 3746 C C . SER A 1 475 ? -2.167 -31.504 -26.266 1.00 43.72 475 SER A C 1
ATOM 3748 O O . SER A 1 475 ? -2.691 -30.437 -25.971 1.00 43.72 475 SER A O 1
ATOM 3750 N N . LYS A 1 476 ? -1.090 -31.600 -27.058 1.00 52.00 476 LYS A N 1
ATOM 3751 C CA . LYS A 1 476 ? -0.682 -30.646 -28.104 1.00 52.00 476 LYS A CA 1
ATOM 3752 C C . LYS A 1 476 ? -1.388 -31.055 -29.399 1.00 52.00 476 LYS A C 1
ATOM 3754 O O . LYS A 1 476 ? -1.302 -32.240 -29.714 1.00 52.00 476 LYS A O 1
ATOM 3759 N N . LYS A 1 477 ? -1.948 -30.109 -30.162 1.00 42.09 477 LYS A N 1
ATOM 3760 C CA . LYS A 1 477 ? -2.104 -30.110 -31.642 1.00 42.09 477 LYS A CA 1
ATOM 3761 C C . LYS A 1 477 ? -2.856 -28.829 -32.041 1.00 42.09 477 LYS A C 1
ATOM 3763 O O . LYS A 1 477 ? -3.747 -28.453 -31.300 1.00 42.09 477 LYS A O 1
ATOM 3768 N N . ALA A 1 478 ? -2.687 -28.160 -33.174 1.00 37.72 478 ALA A N 1
ATOM 3769 C CA . ALA A 1 478 ? -1.619 -27.859 -34.128 1.00 37.72 478 ALA A CA 1
ATOM 3770 C C . ALA A 1 478 ? -2.233 -26.792 -35.067 1.00 37.72 478 ALA A C 1
ATOM 3772 O O . ALA A 1 478 ? -3.449 -26.613 -35.085 1.00 37.72 478 ALA A O 1
ATOM 3773 N N . ALA A 1 479 ? -1.383 -26.112 -35.827 1.00 45.31 479 ALA A N 1
ATOM 3774 C CA . ALA A 1 479 ? -1.707 -25.087 -36.811 1.00 45.31 479 ALA A CA 1
ATOM 3775 C C . ALA A 1 479 ? -2.769 -25.467 -37.865 1.00 45.31 479 ALA A C 1
ATOM 3777 O O . ALA A 1 479 ? -2.835 -26.617 -38.298 1.00 45.31 479 ALA A O 1
ATOM 3778 N N . SER A 1 480 ? -3.458 -24.450 -38.392 1.00 44.97 480 SER A N 1
ATOM 3779 C CA . SER A 1 480 ? -3.803 -24.373 -39.816 1.00 44.97 480 SER A CA 1
ATOM 3780 C C . SER A 1 480 ? -3.982 -22.917 -40.258 1.00 44.97 480 SER A C 1
ATOM 3782 O O . SER A 1 480 ? -4.874 -22.209 -39.803 1.00 44.97 480 SER A O 1
ATOM 3784 N N . SER A 1 481 ? -3.090 -22.523 -41.156 1.00 46.50 481 SER A N 1
ATOM 3785 C CA . SER A 1 481 ? -3.107 -21.393 -42.081 1.00 46.50 481 SER A CA 1
ATOM 3786 C C . SER A 1 481 ? -4.250 -21.448 -43.106 1.00 46.50 481 SER A C 1
ATOM 3788 O O . SER A 1 481 ? -4.587 -22.537 -43.568 1.00 46.50 481 SER A O 1
ATOM 3790 N N . SER A 1 482 ? -4.758 -20.287 -43.530 1.00 41.84 482 SER A N 1
ATOM 3791 C CA . SER A 1 482 ? -5.207 -19.923 -44.904 1.00 41.84 482 SER A CA 1
ATOM 3792 C C . SER A 1 482 ? -5.914 -18.554 -44.817 1.00 41.84 482 SER A C 1
ATOM 3794 O O . SER A 1 482 ? -6.797 -18.385 -43.989 1.00 41.84 482 SER A O 1
ATOM 3796 N N . SER A 1 483 ? -5.411 -17.453 -45.386 1.00 42.94 483 SER A N 1
ATOM 3797 C CA . SER A 1 483 ? -5.285 -17.070 -46.807 1.00 42.94 483 SER A CA 1
ATOM 3798 C C . SER A 1 483 ? -6.619 -16.748 -47.504 1.00 42.94 483 SER A C 1
ATOM 3800 O O . SER A 1 483 ? -7.281 -17.655 -47.998 1.00 42.94 483 SER A O 1
ATOM 3802 N N . SER A 1 484 ? -6.934 -15.452 -47.616 1.00 44.94 484 SER A N 1
ATOM 3803 C CA . SER A 1 484 ? -7.664 -14.808 -48.732 1.00 44.94 484 SER A CA 1
ATOM 3804 C C . SER A 1 484 ? -7.609 -13.283 -48.502 1.00 44.94 484 SER A C 1
ATOM 3806 O O . SER A 1 484 ? -8.084 -12.832 -47.467 1.00 44.94 484 SER A O 1
ATOM 3808 N N . SER A 1 485 ? -6.845 -12.457 -49.226 1.00 43.00 485 SER A N 1
ATOM 3809 C CA . SER A 1 485 ? -6.937 -12.047 -50.643 1.00 43.00 485 SER A CA 1
ATOM 3810 C C . SER A 1 485 ? -8.225 -11.288 -51.005 1.00 43.00 485 SER A C 1
ATOM 3812 O O . SER A 1 485 ? -9.242 -11.934 -51.235 1.00 43.00 485 SER A O 1
ATOM 3814 N N . SER A 1 486 ? -8.127 -9.956 -51.111 1.00 44.62 486 SER A N 1
ATOM 3815 C CA . SER A 1 486 ? -8.855 -9.045 -52.033 1.00 44.62 486 SER A CA 1
ATOM 3816 C C . SER A 1 486 ? -8.621 -7.604 -51.539 1.00 44.62 486 SER A C 1
ATOM 3818 O O . SER A 1 486 ? -9.004 -7.300 -50.412 1.00 44.62 486 SER A O 1
ATOM 3820 N N . SER A 1 487 ? -7.737 -6.817 -52.167 1.00 44.38 487 SER A N 1
ATOM 3821 C CA . SER A 1 487 ? -8.045 -5.876 -53.273 1.00 44.38 487 SER A CA 1
ATOM 3822 C C . SER A 1 487 ? -9.016 -4.781 -52.810 1.00 44.38 487 SER A C 1
ATOM 3824 O O . SER A 1 487 ? -10.099 -5.090 -52.329 1.00 44.38 487 SER A O 1
ATOM 3826 N N . ASP A 1 488 ? -8.587 -3.520 -52.722 1.00 45.12 488 ASP A N 1
ATOM 3827 C CA . ASP A 1 488 ? -8.887 -2.415 -53.667 1.00 45.12 488 ASP A CA 1
ATOM 3828 C C . ASP A 1 488 ? -9.124 -1.172 -52.767 1.00 45.12 488 ASP A C 1
ATOM 3830 O O . ASP A 1 488 ? -9.624 -1.351 -51.660 1.00 45.12 488 ASP A O 1
ATOM 3834 N N . SER A 1 489 ? -8.811 0.095 -53.037 1.00 51.12 489 SER A N 1
ATOM 3835 C CA . SER A 1 489 ? -8.222 0.861 -54.138 1.00 51.12 489 SER A CA 1
ATOM 3836 C C . SER A 1 489 ? -7.818 2.237 -53.552 1.00 51.12 489 SER A C 1
ATOM 3838 O O . SER A 1 489 ? -8.238 2.575 -52.448 1.00 51.12 489 SER A O 1
ATOM 3840 N N . ASP A 1 490 ? -7.042 3.011 -54.314 1.00 53.28 490 ASP A N 1
ATOM 3841 C CA . ASP A 1 490 ? -7.135 4.477 -54.470 1.00 53.28 490 ASP A CA 1
ATOM 3842 C C . ASP A 1 490 ? -7.508 5.378 -53.273 1.00 53.28 490 ASP A C 1
ATOM 3844 O O . ASP A 1 490 ? -8.640 5.392 -52.797 1.00 53.28 490 ASP A O 1
ATOM 3848 N N . SER A 1 491 ? -6.631 6.327 -52.938 1.00 53.91 491 SER A N 1
ATOM 3849 C CA . SER A 1 491 ? -6.720 7.661 -53.557 1.00 53.91 491 SER A CA 1
ATOM 3850 C C . SER A 1 491 ? -5.637 8.584 -53.000 1.00 53.91 491 SER A C 1
ATOM 3852 O O . SER A 1 491 ? -5.387 8.641 -51.798 1.00 53.91 491 SER A O 1
ATOM 3854 N N . SER A 1 492 ? -5.013 9.302 -53.923 1.00 61.81 492 SER A N 1
ATOM 3855 C CA . SER A 1 492 ? -4.128 10.445 -53.732 1.00 61.81 492 SER A CA 1
ATOM 3856 C C . SER A 1 492 ? -4.763 11.561 -52.894 1.00 61.81 492 SER A C 1
ATOM 3858 O O . SER A 1 492 ? -5.947 11.842 -53.081 1.00 61.81 492 SER A O 1
ATOM 3860 N N . ASP A 1 493 ? -3.965 12.199 -52.035 1.00 57.03 493 ASP A N 1
ATOM 3861 C CA . ASP A 1 493 ? -3.611 13.634 -52.084 1.00 57.03 493 ASP A CA 1
ATOM 3862 C C . ASP A 1 493 ? -2.384 13.888 -51.186 1.00 57.03 493 ASP A C 1
ATOM 3864 O O . ASP A 1 493 ? -2.391 13.398 -50.029 1.00 57.03 493 ASP A O 1
#

Sequence (493 aa):
MSEQAKEDQEKRKKELEEKESSLQASLKQLSEANEANEASIAALKEELKASQNEKESAVQSLKEATEAKEAKEAELESVKSEMEQKVKELEASVQSVKEEKANAEAEADAKIAKLENALKEAELASAAKSGDEQLAAAIEEKANAEKAAAEAEKEKKAKESELKEEKEKNVELEKRVKEAEEAKAAKESELEAERSKTKTQESRIAELESQIAEQSNAKSEVDESQIAELKNAVAEAEKEKENAKKEKEEAEKQKEEAEKQKEVAEKEKQEAEKQKEKAEKEKEEAEKQKEEAEKQKEVAEKEKEKAEKEKEKAEKEKEKAEKQIEKAEKEKEKKEAELESANHQLKEATKEVKEKESALEKKEKQIAELEKRIEELEKAAKQEPKSEPKKETKKEESSSSSSSSSEEEEEEEEKEKEEKPKKKTIKKSKKESSDSDSDSDSDSDSDSDSDSKKKKKSKKLSKKPAKRSLLSKKSKKAASSSSSSSSDSDSSD